Protein 7K4O (pdb70)

Structure (mmCIF, N/CA/C/O backbone):
data_7K4O
#
_entry.id   7K4O
#
_cell.length_a   170.920
_cell.length_b   170.920
_cell.length_c   111.061
_cell.angle_alpha   90.000
_cell.angle_beta   90.000
_cell.angle_gamma   120.000
#
_symmetry.space_group_name_H-M   'P 65 2 2'
#
loop_
_entity.id
_entity.type
_entity.pdbx_description
1 polymer 'Carboxylic ester hydrolase'
2 branched alpha-D-mannopyranose-(1-2)-alpha-D-mannopyranose-(1-6)-[alpha-D-mannopyranose-(1-3)]alpha-D-mannopyranose-(1-6)-[alpha-D-mannopyranose-(1-3)]beta-D-mannopyranose-(1-4)-2-acetamido-2-deoxy-beta-D-glucopyranose-(1-4)-2-acetamido-2-deoxy-beta-D-glucopyranose
3 branched alpha-D-mannopyranose-(1-2)-alpha-D-mannopyranose-(1-3)-[alpha-D-mannopyranose-(1-6)]beta-D-mannopyranose-(1-4)-2-acetamido-2-deoxy-beta-D-glucopyranose-(1-4)-2-acetamido-2-deoxy-beta-D-glucopyranose
4 branched 2-acetamido-2-deoxy-beta-D-glucopyranose-(1-4)-2-acetamido-2-deoxy-beta-D-glucopyranose
5 non-polymer 2-acetamido-2-deoxy-beta-D-glucopyranose
6 non-polymer '3,4,5-trihydroxybenzoic acid'
7 non-polymer 'CALCIUM ION'
8 non-polymer 'ZINC ION'
9 non-polymer 'CHLORIDE ION'
10 non-polymer 'SODIUM ION'
11 non-polymer 2-[2-(2-ethoxyethoxy)ethoxy]ethanol
12 water water
#
loop_
_atom_site.group_PDB
_atom_site.id
_atom_site.type_symbol
_atom_site.label_atom_id
_atom_site.label_alt_id
_atom_site.label_comp_id
_atom_site.label_asym_id
_atom_site.label_entity_id
_atom_site.label_seq_id
_atom_site.pdbx_PDB_ins_code
_atom_site.Cartn_x
_atom_site.Cartn_y
_atom_site.Cartn_z
_atom_site.occupancy
_atom_site.B_iso_or_equiv
_atom_site.auth_seq_id
_atom_site.auth_comp_id
_atom_site.auth_asym_id
_atom_site.auth_atom_id
_atom_site.pdbx_PDB_model_num
ATOM 1 N N . ALA A 1 1 ? 77.710 -47.299 7.233 1.000 72.190 21 ALA A N 1
ATOM 2 C CA . ALA A 1 1 ? 77.203 -48.648 7.590 1.000 70.190 21 ALA A CA 1
ATOM 3 C C . ALA A 1 1 ? 75.944 -48.933 6.765 1.000 57.190 21 ALA A C 1
ATOM 4 O O . ALA A 1 1 ? 75.882 -50.012 6.186 1.000 55.840 21 ALA A O 1
ATOM 13 N N . THR A 1 2 ? 74.974 -48.016 6.714 1.000 52.330 22 THR A N 1
ATOM 14 C CA . THR A 1 2 ? 73.669 -48.342 6.085 1.000 49.010 22 THR A CA 1
ATOM 15 C C . THR A 1 2 ? 73.911 -48.633 4.600 1.000 47.160 22 THR A C 1
ATOM 16 O O . THR A 1 2 ? 74.758 -48.016 3.954 1.000 42.060 22 THR A O 1
ATOM 27 N N . PRO A 1 3 ? 73.187 -49.600 3.991 1.000 42.160 23 PRO A N 1
ATOM 28 C CA . PRO A 1 3 ? 73.409 -49.918 2.575 1.000 38.830 23 PRO A CA 1
ATOM 29 C C . PRO A 1 3 ? 73.243 -48.700 1.667 1.000 37.080 23 PRO A C 1
ATOM 30 O O . PRO A 1 3 ? 72.368 -47.871 1.910 1.000 36.790 23 PRO A O 1
ATOM 41 N N . SER A 1 4 ? 74.044 -48.624 0.611 1.000 31.400 24 SER A N 1
ATOM 42 C CA A SER A 1 4 ? 73.979 -47.485 -0.338 0.450 33.140 24 SER A CA 1
ATOM 43 C CA B SER A 1 4 ? 74.036 -47.497 -0.363 0.160 32.300 24 SER A CA 1
ATOM 44 C CA C SER A 1 4 ? 73.994 -47.490 -0.348 0.390 34.660 24 SER A CA 1
ATOM 45 C C . SER A 1 4 ? 73.417 -47.912 -1.709 1.000 30.010 24 SER A C 1
ATOM 46 O O . SER A 1 4 ? 72.999 -47.018 -2.449 1.000 36.290 24 SER A O 1
ATOM 66 N N . THR A 1 5 ? 73.436 -49.200 -2.044 1.000 29.770 25 THR A N 1
ATOM 67 C CA . THR A 1 5 ? 72.867 -49.652 -3.338 1.000 26.870 25 THR A CA 1
ATOM 68 C C . THR A 1 5 ? 71.709 -50.625 -3.049 1.000 22.350 25 THR A C 1
ATOM 69 O O . THR A 1 5 ? 71.679 -51.200 -1.972 1.000 24.200 25 THR A O 1
ATOM 80 N N . LEU A 1 6 ? 70.869 -50.832 -4.049 1.000 25.300 26 LEU A N 1
ATOM 81 C CA . LEU A 1 6 ? 69.797 -51.850 -3.956 1.000 24.570 26 LEU A CA 1
ATOM 82 C C . LEU A 1 6 ? 70.407 -53.220 -3.743 1.000 26.380 26 LEU A C 1
ATOM 83 O O . LEU A 1 6 ? 69.895 -54.005 -2.912 1.000 25.350 26 LEU A O 1
ATOM 99 N N . ALA A 1 7 ? 71.524 -53.536 -4.399 1.000 25.840 27 ALA A N 1
ATOM 100 C CA . ALA A 1 7 ? 72.143 -54.857 -4.234 1.000 26.620 27 ALA A CA 1
ATOM 101 C C . ALA A 1 7 ? 72.640 -55.038 -2.805 1.000 24.890 27 ALA A C 1
ATOM 102 O O . ALA A 1 7 ? 72.628 -56.163 -2.308 1.000 27.210 27 ALA A O 1
ATOM 109 N N . GLU A 1 8 ? 73.145 -53.993 -2.161 1.000 24.670 28 GLU A N 1
ATOM 110 C CA . GLU A 1 8 ? 73.629 -54.133 -0.772 1.000 24.990 28 GLU A CA 1
ATOM 111 C C . GLU A 1 8 ? 72.457 -54.274 0.212 1.000 23.610 28 GLU A C 1
ATOM 112 O O . GLU A 1 8 ? 72.645 -54.962 1.229 1.000 27.730 28 GLU A O 1
ATOM 124 N N . LEU A 1 9 ? 71.367 -53.580 -0.074 1.000 23.450 29 LEU A N 1
ATOM 125 C CA . LEU A 1 9 ? 70.140 -53.537 0.788 1.000 23.270 29 LEU A CA 1
ATOM 126 C C . LEU A 1 9 ? 69.417 -54.892 0.735 1.000 25.130 29 LEU A C 1
ATOM 127 O O . LEU A 1 9 ? 68.989 -55.432 1.775 1.000 25.370 29 LEU A O 1
ATOM 143 N N . CYS A 1 10 ? 69.366 -55.487 -0.457 1.000 25.310 30 CYS A N 1
ATOM 144 C CA . CYS A 1 10 ? 68.438 -56.606 -0.707 1.000 22.810 30 CYS A CA 1
ATOM 145 C C . CYS A 1 10 ? 69.109 -57.941 -0.414 1.000 25.600 30 CYS A C 1
ATOM 146 O O . CYS A 1 10 ? 69.349 -58.737 -1.367 1.000 26.810 30 CYS A O 1
ATOM 153 N N . THR A 1 11 ? 69.351 -58.222 0.848 1.000 24.190 31 THR A N 1
ATOM 154 C CA . THR A 1 11 ? 69.891 -59.501 1.304 1.000 25.070 31 THR A CA 1
ATOM 155 C C . THR A 1 11 ? 69.137 -59.958 2.537 1.000 26.490 31 THR A C 1
ATOM 156 O O . THR A 1 11 ? 68.642 -59.121 3.333 1.000 25.510 31 THR A O 1
ATOM 167 N N . ASP A 1 12 ? 69.123 -61.260 2.762 1.000 25.540 32 ASP A N 1
ATOM 168 C CA . ASP A 1 12 ? 68.424 -61.803 3.936 1.000 24.700 32 ASP A CA 1
ATOM 169 C C . ASP A 1 12 ? 69.080 -61.251 5.199 1.000 26.140 32 ASP A C 1
ATOM 170 O O . ASP A 1 12 ? 68.358 -60.943 6.157 1.000 27.120 32 ASP A O 1
ATOM 179 N N . SER A 1 13 ? 70.408 -61.126 5.227 1.000 25.670 33 SER A N 1
ATOM 180 C CA A SER A 1 13 ? 71.140 -60.671 6.424 0.750 26.760 33 SER A CA 1
ATOM 181 C CA B SER A 1 13 ? 71.156 -60.667 6.421 0.250 26.240 33 SER A CA 1
ATOM 182 C C . SER A 1 13 ? 70.722 -59.247 6.799 1.000 25.710 33 SER A C 1
ATOM 183 O O . SER A 1 13 ? 70.503 -58.997 8.003 1.000 27.250 33 SER A O 1
ATOM 197 N N . ILE A 1 14 ? 70.636 -58.362 5.810 1.000 26.020 34 ILE A N 1
ATOM 198 C CA . ILE A 1 14 ? 70.294 -56.928 6.066 1.000 25.230 34 ILE A CA 1
ATOM 199 C C . ILE A 1 14 ? 68.857 -56.860 6.607 1.000 25.400 34 ILE A C 1
ATOM 200 O O . ILE A 1 14 ? 68.598 -56.174 7.619 1.000 25.560 34 ILE A O 1
ATOM 216 N N . VAL A 1 15 ? 67.950 -57.591 5.994 1.000 25.190 35 VAL A N 1
ATOM 217 C CA . VAL A 1 15 ? 66.517 -57.494 6.413 1.000 24.830 35 VAL A CA 1
ATOM 218 C C . VAL A 1 15 ? 66.329 -58.167 7.762 1.000 25.570 35 VAL A C 1
ATOM 219 O O . VAL A 1 15 ? 65.646 -57.605 8.662 1.000 23.620 35 VAL A O 1
ATOM 232 N N . LYS A 1 16 ? 66.937 -59.325 7.999 1.000 25.200 36 LYS A N 1
ATOM 233 C CA . LYS A 1 16 ? 66.780 -59.984 9.301 1.000 24.730 36 LYS A CA 1
ATOM 234 C C . LYS A 1 16 ? 67.304 -59.085 10.421 1.000 27.820 36 LYS A C 1
ATOM 235 O O . LYS A 1 16 ? 66.657 -59.000 11.489 1.000 26.680 36 LYS A O 1
ATOM 254 N N . ALA A 1 17 ? 68.400 -58.362 10.184 1.000 24.660 37 ALA A N 1
ATOM 255 C CA . ALA A 1 17 ? 69.005 -57.510 11.220 1.000 27.180 37 ALA A CA 1
ATOM 256 C C . ALA A 1 17 ? 68.101 -56.286 11.459 1.000 28.340 37 ALA A C 1
ATOM 257 O O . ALA A 1 17 ? 68.194 -55.734 12.556 1.000 28.660 37 ALA A O 1
ATOM 264 N N . ALA A 1 18 ? 67.262 -55.882 10.497 1.000 23.640 38 ALA A N 1
ATOM 265 C CA . ALA A 1 18 ? 66.414 -54.670 10.641 1.000 23.410 38 ALA A CA 1
ATOM 266 C C . ALA A 1 18 ? 65.016 -55.019 11.200 1.000 24.110 38 ALA A C 1
ATOM 267 O O . ALA A 1 18 ? 64.248 -54.112 11.550 1.000 22.710 38 ALA A O 1
ATOM 274 N N . LEU A 1 19 ? 64.635 -56.294 11.229 1.000 24.960 39 LEU A N 1
ATOM 275 C CA . LEU A 1 19 ? 63.283 -56.606 11.747 1.000 25.890 39 LEU A CA 1
ATOM 276 C C . LEU A 1 19 ? 63.197 -56.160 13.199 1.000 24.820 39 LEU A C 1
ATOM 277 O O . LEU A 1 19 ? 64.134 -56.283 13.975 1.000 24.790 39 LEU A O 1
ATOM 293 N N . PRO A 1 20 ? 62.019 -55.669 13.655 1.000 24.900 40 PRO A N 1
ATOM 294 C CA . PRO A 1 20 ? 61.827 -55.473 15.075 1.000 26.110 40 PRO A CA 1
ATOM 295 C C . PRO A 1 20 ? 61.908 -56.844 15.739 1.000 26.860 40 PRO A C 1
ATOM 296 O O . PRO A 1 20 ? 61.532 -57.864 15.147 1.000 29.750 40 PRO A O 1
ATOM 307 N N . PRO A 1 21 ? 62.301 -56.876 17.009 1.000 28.140 41 PRO A N 1
ATOM 308 C CA . PRO A 1 21 ? 62.312 -58.133 17.742 1.000 33.520 41 PRO A CA 1
ATOM 309 C C . PRO A 1 21 ? 60.910 -58.693 18.033 1.000 34.630 41 PRO A C 1
ATOM 310 O O . PRO A 1 21 ? 59.965 -57.933 18.177 1.000 33.420 41 PRO A O 1
ATOM 321 N N . SER A 1 22 ? 60.825 -60.007 18.198 1.000 30.440 42 SER A N 1
ATOM 322 C CA . SER A 1 22 ? 59.617 -60.632 18.788 1.000 32.620 42 SER A CA 1
ATOM 323 C C . SER A 1 22 ? 59.274 -59.939 20.130 1.000 29.940 42 SER A C 1
ATOM 324 O O . SER A 1 22 ? 60.159 -59.464 20.890 1.000 29.720 42 SER A O 1
ATOM 332 N N . GLU A 1 23 ? 57.981 -59.811 20.392 1.000 30.090 43 GLU A N 1
ATOM 333 C CA . GLU A 1 23 ? 57.362 -59.139 21.558 1.000 28.780 43 GLU A CA 1
ATOM 334 C C . GLU A 1 23 ? 57.560 -57.637 21.536 1.000 26.940 43 GLU A C 1
ATOM 335 O O . GLU A 1 23 ? 57.125 -56.980 22.498 1.000 28.350 43 GLU A O 1
ATOM 347 N N . PHE A 1 24 ? 57.974 -57.061 20.407 1.000 27.020 44 PHE A N 1
ATOM 348 C CA . PHE A 1 24 ? 57.966 -55.576 20.320 1.000 26.880 44 PHE A CA 1
ATOM 349 C C . PHE A 1 24 ? 56.492 -55.127 20.391 1.000 27.650 44 PHE A C 1
ATOM 350 O O . PHE A 1 24 ? 56.207 -54.041 20.838 1.000 28.210 44 PHE A O 1
ATOM 367 N N . ILE A 1 25 ? 55.619 -55.923 19.793 1.000 26.220 45 ILE A N 1
ATOM 368 C CA . ILE A 1 25 ? 54.161 -55.911 20.106 1.000 26.470 45 ILE A CA 1
ATOM 369 C C . ILE A 1 25 ? 53.965 -57.129 21.013 1.000 23.370 45 ILE A C 1
ATOM 370 O O . ILE A 1 25 ? 54.220 -58.259 20.520 1.000 23.730 45 ILE A O 1
ATOM 386 N N . GLN A 1 26 ? 53.506 -56.925 22.241 1.000 25.020 46 GLN A N 1
ATOM 387 C CA . GLN A 1 26 ? 53.325 -58.112 23.101 1.000 24.510 46 GLN A CA 1
ATOM 388 C C . GLN A 1 26 ? 52.283 -59.022 22.446 1.000 23.070 46 GLN A C 1
ATOM 389 O O . GLN A 1 26 ? 51.202 -58.527 22.061 1.000 25.320 46 GLN A O 1
ATOM 403 N N . GLY A 1 27 ? 52.578 -60.312 22.353 1.000 22.340 47 GLY A N 1
ATOM 404 C CA . GLY A 1 27 ? 51.702 -61.307 21.719 1.000 24.250 47 GLY A CA 1
ATOM 405 C C . GLY A 1 27 ? 52.071 -61.609 20.291 1.000 22.510 47 GLY A C 1
ATOM 406 O O . GLY A 1 27 ? 51.417 -62.444 19.678 1.000 25.040 47 GLY A O 1
ATOM 410 N N . ILE A 1 28 ? 53.071 -60.925 19.743 1.000 22.810 48 ILE A N 1
ATOM 411 C CA . ILE A 1 28 ? 53.552 -61.161 18.359 1.000 22.970 48 ILE A CA 1
ATOM 412 C C . ILE A 1 28 ? 54.962 -61.770 18.378 1.000 24.420 48 ILE A C 1
ATOM 413 O O . ILE A 1 28 ? 55.870 -61.146 18.904 1.000 25.110 48 ILE A O 1
ATOM 429 N N . THR A 1 29 ? 55.107 -62.926 17.767 1.000 22.780 49 THR A N 1
ATOM 430 C CA . THR A 1 29 ? 56.418 -63.581 17.523 1.000 23.520 49 THR A CA 1
ATOM 431 C C . THR A 1 29 ? 56.738 -63.485 16.043 1.000 26.010 49 THR A C 1
ATOM 432 O O . THR A 1 29 ? 55.974 -63.997 15.200 1.000 24.770 49 THR A O 1
ATOM 443 N N . ILE A 1 30 ? 57.904 -62.912 15.730 1.000 25.440 50 ILE A N 1
ATOM 444 C CA . ILE A 1 30 ? 58.316 -62.769 14.316 1.000 24.680 50 ILE A CA 1
ATOM 445 C C . ILE A 1 30 ? 59.298 -63.897 13.974 1.000 24.960 50 ILE A C 1
ATOM 446 O O . ILE A 1 30 ? 60.193 -64.118 14.774 1.000 26.170 50 ILE A O 1
ATOM 462 N N . ASP A 1 31 ? 59.073 -64.580 12.861 1.000 24.160 51 ASP A N 1
ATOM 463 C CA . ASP A 1 31 ? 59.939 -65.720 12.432 1.000 27.280 51 ASP A CA 1
ATOM 464 C C . ASP A 1 31 ? 61.076 -65.178 11.540 1.000 26.490 51 ASP A C 1
ATOM 465 O O . ASP A 1 31 ? 60.878 -65.028 10.333 1.000 25.350 51 ASP A O 1
ATOM 474 N N . SER A 1 32 ? 62.223 -64.897 12.118 1.000 28.930 52 SER A N 1
ATOM 475 C CA A SER A 1 32 ? 63.379 -64.329 11.385 0.260 30.870 52 SER A CA 1
ATOM 476 C CA B SER A 1 32 ? 63.405 -64.350 11.392 0.400 30.680 52 SER A CA 1
ATOM 477 C CA C SER A 1 32 ? 63.339 -64.297 11.344 0.340 30.720 52 SER A CA 1
ATOM 478 C C . SER A 1 32 ? 63.784 -65.268 10.238 1.000 31.450 52 SER A C 1
ATOM 479 O O . SER A 1 32 ? 64.134 -64.800 9.170 1.000 31.010 52 SER A O 1
ATOM 499 N N . ASP A 1 33 ? 63.716 -66.565 10.463 1.000 30.450 53 ASP A N 1
ATOM 500 C CA . ASP A 1 33 ? 64.175 -67.527 9.434 1.000 32.110 53 ASP A CA 1
ATOM 501 C C . ASP A 1 33 ? 63.287 -67.543 8.211 1.000 29.760 53 ASP A C 1
ATOM 502 O O . ASP A 1 33 ? 63.683 -68.164 7.220 1.000 31.600 53 ASP A O 1
ATOM 511 N N . SER A 1 34 ? 62.103 -66.933 8.248 1.000 25.630 54 SER A N 1
ATOM 512 C CA . SER A 1 34 ? 61.141 -66.955 7.152 1.000 23.450 54 SER A CA 1
ATOM 513 C C . SER A 1 34 ? 61.468 -65.871 6.142 1.000 23.310 54 SER A C 1
ATOM 514 O O . SER A 1 34 ? 60.782 -65.822 5.160 1.000 25.200 54 SER A O 1
ATOM 522 N N . VAL A 1 35 ? 62.400 -64.973 6.435 1.000 23.510 55 VAL A N 1
ATOM 523 C CA . VAL A 1 35 ? 62.720 -63.838 5.512 1.000 23.230 55 VAL A CA 1
ATOM 524 C C . VAL A 1 35 ? 63.092 -64.328 4.116 1.000 26.210 55 VAL A C 1
ATOM 525 O O . VAL A 1 35 ? 63.953 -65.257 4.012 1.000 25.020 55 VAL A O 1
ATOM 538 N N . THR A 1 36 ? 62.490 -63.728 3.111 1.000 23.530 56 THR A N 1
ATOM 539 C CA . THR A 1 36 ? 62.882 -63.826 1.691 1.000 25.180 56 THR A CA 1
ATOM 540 C C . THR A 1 36 ? 63.201 -62.417 1.209 1.000 26.670 56 THR A C 1
ATOM 541 O O . THR A 1 36 ? 62.519 -61.453 1.625 1.000 23.650 56 THR A O 1
ATOM 552 N N . THR A 1 37 ? 64.177 -62.306 0.321 1.000 23.230 57 THR A N 1
ATOM 553 C CA . THR A 1 37 ? 64.525 -61.024 -0.341 1.000 22.710 57 THR A CA 1
ATOM 554 C C . THR A 1 37 ? 64.760 -61.315 -1.812 1.000 23.870 57 THR A C 1
ATOM 555 O O . THR A 1 37 ? 65.348 -62.365 -2.143 1.000 25.970 57 THR A O 1
ATOM 566 N N . GLU A 1 38 ? 64.332 -60.422 -2.635 1.000 22.880 58 GLU A N 1
ATOM 567 C CA . GLU A 1 38 ? 64.476 -60.539 -4.088 1.000 25.690 58 GLU A CA 1
ATOM 568 C C . GLU A 1 38 ? 64.574 -59.162 -4.727 1.000 23.250 58 GLU A C 1
ATOM 569 O O . GLU A 1 38 ? 63.674 -58.324 -4.582 1.000 23.480 58 GLU A O 1
ATOM 581 N N . VAL A 1 39 ? 65.654 -58.908 -5.462 1.000 24.040 59 VAL A N 1
ATOM 582 C CA . VAL A 1 39 ? 65.778 -57.691 -6.291 1.000 22.910 59 VAL A CA 1
ATOM 583 C C . VAL A 1 39 ? 64.862 -57.737 -7.492 1.000 22.300 59 VAL A C 1
ATOM 584 O O . VAL A 1 39 ? 64.880 -58.750 -8.231 1.000 25.940 59 VAL A O 1
ATOM 597 N N . VAL A 1 40 ? 64.112 -56.694 -7.716 1.000 21.470 60 VAL A N 1
ATOM 598 C CA . VAL A 1 40 ? 63.287 -56.482 -8.940 1.000 21.360 60 VAL A CA 1
ATOM 599 C C . VAL A 1 40 ? 63.778 -55.237 -9.639 1.000 26.530 60 VAL A C 1
ATOM 600 O O . VAL A 1 40 ? 63.818 -54.155 -9.023 1.000 25.220 60 VAL A O 1
ATOM 613 N N . THR A 1 41 ? 64.204 -55.398 -10.884 1.000 25.820 61 THR A N 1
ATOM 614 C CA . THR A 1 41 ? 64.821 -54.310 -11.656 1.000 23.290 61 THR A CA 1
ATOM 615 C C . THR A 1 41 ? 63.975 -53.956 -12.870 1.000 23.850 61 THR A C 1
ATOM 616 O O . THR A 1 41 ? 63.479 -54.879 -13.564 1.000 26.410 61 THR A O 1
ATOM 627 N N . ASN A 1 42 ? 63.798 -52.671 -13.119 1.000 25.890 62 ASN A N 1
ATOM 628 C CA . ASN A 1 42 ? 63.140 -52.116 -14.314 1.000 27.180 62 ASN A CA 1
ATOM 629 C C . ASN A 1 42 ? 61.750 -52.702 -14.505 1.000 30.260 62 ASN A C 1
ATOM 630 O O . ASN A 1 42 ? 61.407 -53.126 -15.634 1.000 29.150 62 ASN A O 1
ATOM 640 N N . SER A 1 43 ? 60.932 -52.676 -13.452 1.000 26.620 63 SER A N 1
ATOM 641 C CA . SER A 1 43 ? 59.540 -53.121 -13.547 1.000 25.930 63 SER A CA 1
ATOM 642 C C . SER A 1 43 ? 58.673 -51.984 -14.055 1.000 27.340 63 SER A C 1
ATOM 643 O O . SER A 1 43 ? 58.535 -50.948 -13.396 1.000 25.810 63 SER A O 1
ATOM 651 N N . SER A 1 44 ? 57.999 -52.199 -15.177 1.000 28.580 64 SER A N 1
ATOM 652 C CA A SER A 1 44 ? 57.047 -51.227 -15.751 0.620 27.910 64 SER A CA 1
ATOM 653 C CA B SER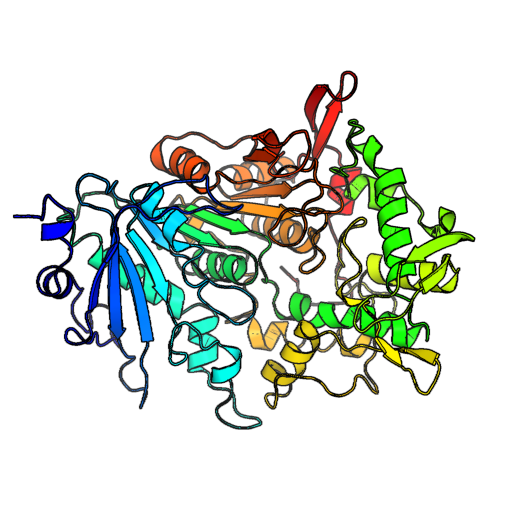 A 1 44 ? 57.049 -51.222 -15.751 0.380 28.210 64 SER A CA 1
ATOM 654 C C . SER A 1 44 ? 55.693 -51.403 -15.065 1.000 28.600 64 SER A C 1
ATOM 655 O O . SER A 1 44 ? 55.210 -52.536 -15.039 1.000 29.950 64 SER A O 1
ATOM 669 N N . VAL A 1 45 ? 55.150 -50.332 -14.516 1.000 26.730 65 VAL A N 1
ATOM 670 C CA . VAL A 1 45 ? 53.891 -50.413 -13.720 1.000 25.930 65 VAL A CA 1
ATOM 671 C C . VAL A 1 45 ? 52.953 -49.340 -14.213 1.000 25.280 65 VAL A C 1
ATOM 672 O O . VAL A 1 45 ? 53.399 -48.275 -14.669 1.000 25.850 65 VAL A O 1
ATOM 685 N N . SER A 1 46 ? 51.664 -49.583 -14.043 1.000 28.500 66 SER A N 1
ATOM 686 C CA . SER A 1 46 ? 50.612 -48.650 -14.458 1.000 28.440 66 SER A CA 1
ATOM 687 C C . SER A 1 46 ? 49.336 -49.038 -13.714 1.000 27.390 66 SER A C 1
ATOM 688 O O . SER A 1 46 ? 49.169 -50.205 -13.376 1.000 27.830 66 SER A O 1
ATOM 696 N N . SER A 1 47 ? 48.466 -48.059 -13.549 1.000 27.450 67 SER A N 1
ATOM 697 C CA . SER A 1 47 ? 47.224 -48.204 -12.756 1.000 26.760 67 SER A CA 1
ATOM 698 C C . SER A 1 47 ? 46.399 -46.983 -13.014 1.000 24.910 67 SER A C 1
ATOM 699 O O . SER A 1 47 ? 46.955 -45.958 -13.383 1.000 27.040 67 SER A O 1
ATOM 707 N N . GLU A 1 48 ? 45.108 -47.021 -12.739 1.000 23.870 68 GLU A N 1
ATOM 708 C CA . GLU A 1 48 ? 44.323 -45.780 -12.702 1.000 23.740 68 GLU A CA 1
ATOM 709 C C . GLU A 1 48 ? 44.627 -44.968 -11.430 1.000 23.460 68 GLU A C 1
ATOM 710 O O . GLU A 1 48 ? 44.174 -43.833 -11.363 1.000 25.670 68 GLU A O 1
ATOM 722 N N . PHE A 1 49 ? 45.326 -45.570 -10.458 1.000 25.030 69 PHE A N 1
ATOM 723 C CA . PHE A 1 49 ? 45.564 -44.915 -9.135 1.000 26.710 69 PHE A CA 1
ATOM 724 C C . PHE A 1 49 ? 46.937 -44.233 -9.032 1.000 23.930 69 PHE A C 1
ATOM 725 O O . PHE A 1 49 ? 47.165 -43.575 -8.006 1.000 24.880 69 PHE A O 1
ATOM 742 N N . TYR A 1 50 ? 47.836 -44.469 -9.977 1.000 22.870 70 TYR A N 1
ATOM 743 C CA . TYR A 1 50 ? 49.166 -43.825 -9.974 1.000 23.350 70 TYR A CA 1
ATOM 744 C C . TYR A 1 50 ? 49.654 -43.641 -11.405 1.000 24.840 70 TYR A C 1
ATOM 745 O O . TYR A 1 50 ? 49.298 -44.385 -12.302 1.000 24.280 70 TYR A O 1
ATOM 763 N N . PRO A 1 51 ? 50.504 -42.633 -11.619 1.000 25.470 71 PRO A N 1
ATOM 764 C CA . PRO A 1 51 ? 51.111 -42.442 -12.940 1.000 27.650 71 PRO A CA 1
ATOM 765 C C . PRO A 1 51 ? 51.995 -43.622 -13.319 1.000 26.760 71 PRO A C 1
ATOM 766 O O . PRO A 1 51 ? 52.554 -44.364 -12.462 1.000 26.550 71 PRO A O 1
ATOM 777 N N . SER A 1 52 ? 52.149 -43.817 -14.639 1.000 26.660 72 SER A N 1
ATOM 778 C CA . SER A 1 52 ? 53.014 -44.888 -15.159 1.000 27.280 72 SER A CA 1
ATOM 779 C C . SER A 1 52 ? 54.455 -44.636 -14.766 1.000 26.480 72 SER A C 1
ATOM 780 O O . SER A 1 52 ? 54.914 -43.473 -14.736 1.000 28.400 72 SER A O 1
ATOM 788 N N . ALA A 1 53 ? 55.169 -45.686 -14.461 1.000 27.470 73 ALA A N 1
ATOM 789 C CA . ALA A 1 53 ? 56.577 -45.566 -14.045 1.000 28.550 73 ALA A CA 1
ATOM 790 C C . ALA A 1 53 ? 57.320 -46.858 -14.324 1.000 27.060 73 ALA A C 1
ATOM 791 O O . ALA A 1 53 ? 56.718 -47.893 -14.513 1.000 27.630 73 ALA A O 1
ATOM 798 N N . THR A 1 54 ? 58.625 -46.777 -14.190 1.000 26.870 74 THR A N 1
ATOM 799 C CA . THR A 1 54 ? 59.517 -47.941 -14.140 1.000 25.840 74 THR A CA 1
ATOM 800 C C . THR A 1 54 ? 60.235 -47.932 -12.802 1.000 28.030 74 THR A C 1
ATOM 801 O O . THR A 1 54 ? 60.829 -46.886 -12.443 1.000 27.760 74 THR A O 1
ATOM 812 N N . ILE A 1 55 ? 60.138 -49.022 -12.045 1.000 26.010 75 ILE A N 1
ATOM 813 C CA . ILE A 1 55 ? 60.641 -49.029 -10.633 1.000 25.740 75 ILE A CA 1
ATOM 814 C C . ILE A 1 55 ? 61.637 -50.143 -10.401 1.000 25.100 75 ILE A C 1
ATOM 815 O O . ILE A 1 55 ? 61.606 -51.189 -11.076 1.000 26.530 75 ILE A O 1
ATOM 831 N N . ASN A 1 56 ? 62.507 -49.927 -9.411 1.000 24.230 76 ASN A N 1
ATOM 832 C CA . ASN A 1 56 ? 63.433 -50.934 -8.878 1.000 23.890 76 ASN A CA 1
ATOM 833 C C . ASN A 1 56 ? 63.123 -51.074 -7.384 1.000 25.070 76 ASN A C 1
ATOM 834 O O . ASN A 1 56 ? 62.897 -50.016 -6.738 1.000 24.610 76 ASN A O 1
ATOM 845 N N . TYR A 1 57 ? 63.173 -52.281 -6.852 1.000 23.020 77 TYR A N 1
ATOM 846 C CA . TYR A 1 57 ? 62.917 -52.488 -5.404 1.000 25.410 77 TYR A CA 1
ATOM 847 C C . TYR A 1 57 ? 63.412 -53.821 -4.937 1.000 24.370 77 TYR A C 1
ATOM 848 O O . TYR A 1 57 ? 63.742 -54.723 -5.730 1.000 23.810 77 TYR A O 1
ATOM 866 N N . CYS A 1 58 ? 63.431 -53.959 -3.630 1.000 21.250 78 CYS A N 1
ATOM 867 C CA . CYS A 1 58 ? 63.661 -55.193 -2.902 1.000 20.290 78 CYS A CA 1
ATOM 868 C C . CYS A 1 58 ? 62.320 -55.748 -2.479 1.000 23.060 78 CYS A C 1
ATOM 869 O O . CYS A 1 58 ? 61.654 -55.099 -1.635 1.000 23.190 78 CYS A O 1
ATOM 876 N N . ASN A 1 59 ? 61.960 -56.902 -3.011 1.000 21.870 79 ASN A N 1
ATOM 877 C CA . ASN A 1 59 ? 60.720 -57.594 -2.584 1.000 24.160 79 ASN A CA 1
ATOM 878 C C . ASN A 1 59 ? 61.045 -58.425 -1.358 1.000 22.570 79 ASN A C 1
ATOM 879 O O . ASN A 1 59 ? 61.752 -59.467 -1.472 1.000 22.330 79 ASN A O 1
ATOM 8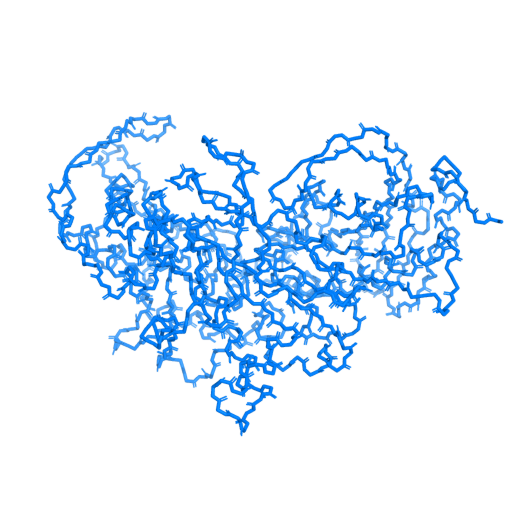89 N N . VAL A 1 60 ? 60.448 -58.093 -0.207 1.000 22.210 80 VAL A N 1
ATOM 890 C CA . VAL A 1 60 ? 60.690 -58.763 1.091 1.000 21.650 80 VAL A CA 1
ATOM 891 C C . VAL A 1 60 ? 59.405 -59.499 1.500 1.000 20.920 80 VAL A C 1
ATOM 892 O O . VAL A 1 60 ? 58.328 -58.892 1.452 1.000 21.380 80 VAL A O 1
ATOM 905 N N . THR A 1 61 ? 59.534 -60.735 1.926 1.000 21.740 81 THR A N 1
ATOM 906 C CA . THR A 1 61 ? 58.422 -61.375 2.684 1.000 23.670 81 THR A CA 1
ATOM 907 C C . THR A 1 61 ? 58.946 -61.963 3.970 1.000 22.690 81 THR A C 1
ATOM 908 O O . THR A 1 61 ? 60.114 -62.339 4.091 1.000 23.490 81 THR A O 1
ATOM 919 N N . PHE A 1 62 ? 58.066 -62.104 4.953 1.000 20.400 82 PHE A N 1
ATOM 920 C CA . PHE A 1 62 ? 58.346 -62.842 6.181 1.000 20.240 82 PHE A CA 1
ATOM 921 C C . PHE A 1 62 ? 57.027 -63.113 6.916 1.000 21.760 82 PHE A C 1
ATOM 922 O O . PHE A 1 62 ? 55.987 -62.569 6.533 1.000 22.050 82 PHE A O 1
ATOM 939 N N . ALA A 1 63 ? 57.119 -64.013 7.883 1.000 21.200 83 ALA A N 1
ATOM 940 C CA . ALA A 1 63 ? 55.960 -64.512 8.640 1.000 23.330 83 ALA A CA 1
ATOM 941 C C . ALA A 1 63 ? 56.066 -64.071 10.087 1.000 21.250 83 ALA A C 1
ATOM 942 O O . ALA A 1 63 ? 57.157 -63.921 10.663 1.000 23.350 83 ALA A O 1
ATOM 949 N N . TYR A 1 64 ? 54.904 -63.934 10.722 1.000 22.010 84 TYR A N 1
ATOM 950 C CA . TYR A 1 64 ? 54.810 -63.792 12.181 1.000 21.160 84 TYR A CA 1
ATOM 951 C C . TYR A 1 64 ? 53.593 -64.583 12.674 1.000 23.200 84 TYR A C 1
ATOM 952 O O . TYR A 1 64 ? 52.794 -65.036 11.870 1.000 22.820 84 TYR A O 1
ATOM 970 N N . SER A 1 65 ? 53.484 -64.712 13.983 1.000 22.610 85 SER A N 1
ATOM 971 C CA A SER A 1 65 ? 52.347 -65.433 14.582 0.880 22.200 85 SER A CA 1
ATOM 972 C CA B SER A 1 65 ? 52.362 -65.459 14.598 0.120 22.490 85 SER A CA 1
ATOM 973 C C . SER A 1 65 ? 51.879 -64.743 15.856 1.000 21.850 85 SER A C 1
ATOM 974 O O . SER A 1 65 ? 52.656 -64.024 16.495 1.000 23.170 85 SER A O 1
ATOM 988 N N . HIS A 1 66 ? 50.605 -64.969 16.201 1.000 22.020 86 HIS A N 1
ATOM 989 C CA . HIS A 1 66 ? 50.009 -64.494 17.451 1.000 21.250 86 HIS A CA 1
ATOM 990 C C . HIS A 1 66 ? 50.238 -65.563 18.509 1.000 22.130 86 HIS A C 1
ATOM 991 O O . HIS A 1 66 ? 49.755 -66.695 18.321 1.000 23.560 86 HIS A O 1
ATOM 1006 N N . ASP A 1 67 ? 50.874 -65.171 19.577 1.000 22.780 87 ASP A N 1
ATOM 1007 C CA . ASP A 1 67 ? 51.128 -66.062 20.735 1.000 23.430 87 ASP A CA 1
ATOM 1008 C C . ASP A 1 67 ? 49.791 -66.656 21.199 1.000 22.680 87 ASP A C 1
ATOM 1009 O O . ASP A 1 67 ? 48.838 -65.936 21.365 1.000 23.500 87 ASP A O 1
ATOM 1018 N N . GLY A 1 68 ? 49.770 -67.961 21.418 1.000 23.870 88 GLY A N 1
ATOM 1019 C CA . GLY A 1 68 ? 48.588 -68.615 22.040 1.000 24.890 88 GLY A CA 1
ATOM 1020 C C . GLY A 1 68 ? 47.591 -69.095 21.011 1.000 24.310 88 GLY A C 1
ATOM 1021 O O . GLY A 1 68 ? 46.630 -69.792 21.418 1.000 25.070 88 GLY A O 1
ATOM 1025 N N . ILE A 1 69 ? 47.710 -68.715 19.720 1.000 22.550 89 ILE A N 1
ATOM 1026 C CA . ILE A 1 69 ? 46.769 -69.170 18.666 1.000 23.260 89 ILE A CA 1
ATOM 1027 C C . ILE A 1 69 ? 47.415 -70.325 17.912 1.000 27.130 89 ILE A C 1
ATOM 1028 O O . ILE A 1 69 ? 48.329 -70.139 17.098 1.000 26.580 89 ILE A O 1
ATOM 1044 N N . ASP A 1 70 ? 46.934 -71.541 18.153 1.000 29.270 90 ASP A N 1
ATOM 1045 C CA A ASP A 1 70 ? 47.561 -72.726 17.533 0.640 31.100 90 ASP A CA 1
ATOM 1046 C CA B ASP A 1 70 ? 47.515 -72.746 17.530 0.360 29.790 90 ASP A CA 1
ATOM 1047 C C . ASP A 1 70 ? 47.376 -72.640 16.004 1.000 29.120 90 ASP A C 1
ATOM 1048 O O . ASP A 1 70 ? 46.251 -72.373 15.521 1.000 29.850 90 ASP A O 1
ATOM 1064 N N . GLY A 1 71 ? 48.453 -72.873 15.287 1.000 28.610 91 GLY A N 1
ATOM 1065 C CA . GLY A 1 71 ? 48.432 -72.905 13.819 1.000 31.040 91 GLY A CA 1
ATOM 1066 C C . GLY A 1 71 ? 48.497 -71.509 13.183 1.000 28.890 91 GLY A C 1
ATOM 1067 O O . GLY A 1 71 ? 48.478 -71.423 11.912 1.000 29.690 91 GLY A O 1
ATOM 1071 N N . ASP A 1 72 ? 48.544 -70.453 13.983 1.000 25.840 92 ASP A N 1
ATOM 1072 C CA . ASP A 1 72 ? 48.458 -69.083 13.423 1.000 25.330 92 ASP A CA 1
ATOM 1073 C C . ASP A 1 72 ? 49.726 -68.757 12.602 1.000 22.970 92 ASP A C 1
ATOM 1074 O O . ASP A 1 72 ? 50.862 -69.064 13.059 1.000 25.990 92 ASP A O 1
ATOM 1083 N N . GLN A 1 73 ? 49.543 -68.080 11.475 1.000 23.250 93 GLN A N 1
ATOM 1084 C CA . GLN A 1 73 ? 50.652 -67.507 10.692 1.000 23.350 93 GLN A CA 1
ATOM 1085 C C . GLN A 1 73 ? 50.120 -66.357 9.831 1.000 22.460 93 GLN A C 1
ATOM 1086 O O . GLN A 1 73 ? 49.098 -66.500 9.117 1.000 23.200 93 GLN A O 1
ATOM 1100 N N . VAL A 1 74 ? 50.827 -65.243 9.875 1.000 20.650 94 VAL A N 1
ATOM 1101 C CA . VAL A 1 74 ? 50.540 -64.057 9.062 1.000 21.140 94 VAL A CA 1
ATOM 1102 C C . VAL A 1 74 ? 51.773 -63.820 8.168 1.000 20.330 94 VAL A C 1
ATOM 1103 O O . VAL A 1 74 ? 52.901 -63.927 8.656 1.000 22.180 94 VAL A O 1
ATOM 1116 N N . LEU A 1 75 ? 51.555 -63.542 6.911 1.000 20.830 95 LEU A N 1
ATOM 1117 C CA . LEU A 1 75 ? 52.630 -63.166 5.972 1.000 22.290 95 LEU A CA 1
ATOM 1118 C C . LEU A 1 75 ? 52.499 -61.658 5.680 1.000 21.280 95 LEU A C 1
ATOM 1119 O O . LEU A 1 75 ? 51.433 -61.154 5.351 1.000 20.270 95 LEU A O 1
ATOM 1135 N N . LEU A 1 76 ? 53.646 -60.992 5.647 1.000 21.400 96 LEU A N 1
ATOM 1136 C CA . LEU A 1 76 ? 53.740 -59.626 5.133 1.000 20.740 96 LEU A CA 1
ATOM 1137 C C . LEU A 1 76 ? 54.621 -59.623 3.887 1.000 19.750 96 LEU A C 1
ATOM 1138 O O . LEU A 1 76 ? 55.577 -60.417 3.791 1.000 20.430 96 LEU A O 1
ATOM 1154 N N . GLU A 1 77 ? 54.293 -58.738 2.982 1.000 20.950 97 GLU A N 1
ATOM 1155 C CA . GLU A 1 77 ? 55.139 -58.482 1.802 1.000 20.810 97 GLU A CA 1
ATOM 1156 C C . GLU A 1 77 ? 55.384 -56.978 1.771 1.000 22.320 97 GLU A C 1
ATOM 1157 O O . GLU A 1 77 ? 54.426 -56.217 1.771 1.000 21.110 97 GLU A O 1
ATOM 1169 N N . ILE A 1 78 ? 56.661 -56.595 1.694 1.000 20.060 98 ILE A N 1
ATOM 1170 C CA . ILE A 1 78 ? 57.052 -55.173 1.748 1.000 19.590 98 ILE A CA 1
ATOM 1171 C C . ILE A 1 78 ? 58.049 -54.959 0.607 1.000 18.890 98 ILE A C 1
ATOM 1172 O O . ILE A 1 78 ? 58.990 -55.739 0.497 1.000 21.300 98 ILE A O 1
ATOM 1188 N N . TRP A 1 79 ? 57.798 -53.951 -0.185 1.000 20.340 99 TRP A N 1
ATOM 1189 C CA . TRP A 1 79 ? 58.745 -53.550 -1.249 1.000 20.760 99 TRP A CA 1
ATOM 1190 C C . TRP A 1 79 ? 59.541 -52.351 -0.747 1.000 21.880 99 TRP A C 1
ATOM 1191 O O . TRP A 1 79 ? 58.934 -51.316 -0.472 1.000 20.640 99 TRP A O 1
ATOM 1212 N N . LEU A 1 80 ? 60.858 -52.495 -0.756 1.000 20.990 100 LEU A N 1
ATOM 1213 C CA . LEU A 1 80 ? 61.806 -51.446 -0.283 1.000 20.730 100 LEU A CA 1
ATOM 1214 C C . LEU A 1 80 ? 62.480 -50.768 -1.461 1.000 22.490 100 LEU A C 1
ATOM 1215 O O . LEU A 1 80 ? 63.131 -51.422 -2.280 1.000 21.530 100 LEU A O 1
ATOM 1231 N N . PRO A 1 81 ? 62.311 -49.457 -1.623 1.000 20.650 101 PRO A N 1
ATOM 1232 C CA . PRO A 1 81 ? 63.107 -48.729 -2.616 1.000 20.980 101 PRO A CA 1
ATOM 1233 C C . PRO A 1 81 ? 64.613 -48.876 -2.397 1.000 20.810 101 PRO A C 1
ATOM 1234 O O . PRO A 1 81 ? 65.115 -49.138 -1.318 1.000 22.150 101 PRO A O 1
ATOM 1245 N N . ALA A 1 82 ? 65.348 -48.680 -3.473 1.000 22.770 102 ALA A N 1
ATOM 1246 C CA . ALA A 1 82 ? 66.807 -48.538 -3.388 1.000 23.590 102 ALA A CA 1
ATOM 1247 C C . ALA A 1 82 ? 67.090 -47.404 -2.391 1.000 22.900 102 ALA A C 1
ATOM 1248 O O . ALA A 1 82 ? 66.369 -46.398 -2.375 1.000 22.810 102 ALA A O 1
ATOM 1255 N N . PRO A 1 83 ? 68.165 -47.523 -1.613 1.000 23.590 103 PRO A N 1
ATOM 1256 C CA . PRO A 1 83 ? 68.501 -46.462 -0.654 1.000 24.330 103 PRO A CA 1
ATOM 1257 C C . PRO A 1 83 ? 68.588 -45.060 -1.239 1.000 26.450 103 PRO A C 1
ATOM 1258 O O . PRO A 1 83 ? 68.070 -44.136 -0.607 1.000 26.300 103 PRO A O 1
ATOM 1269 N N . THR A 1 84 ? 69.030 -44.921 -2.499 1.000 28.800 104 THR A N 1
ATOM 1270 C CA A THR A 1 84 ? 69.159 -43.616 -3.195 0.330 28.740 104 THR A CA 1
ATOM 1271 C CA B THR A 1 84 ? 69.147 -43.569 -3.089 0.670 29.110 104 THR A CA 1
ATOM 1272 C C . THR A 1 84 ? 67.772 -43.053 -3.490 1.000 30.230 104 THR A C 1
ATOM 1273 O O . THR A 1 84 ? 67.656 -41.870 -3.692 1.000 28.650 104 THR A O 1
ATOM 1293 N N . ASP A 1 85 ? 66.748 -43.909 -3.546 1.000 25.370 105 ASP A N 1
ATOM 1294 C CA . ASP A 1 85 ? 65.388 -43.499 -3.935 1.000 23.580 105 ASP A CA 1
ATOM 1295 C C . ASP A 1 85 ? 64.431 -43.400 -2.723 1.000 20.180 105 ASP A C 1
ATOM 1296 O O . ASP A 1 85 ? 63.362 -42.853 -2.903 1.000 23.740 105 ASP A O 1
ATOM 1305 N N . PHE A 1 86 ? 64.852 -43.870 -1.578 1.000 21.820 106 PHE A N 1
ATOM 1306 C CA . PHE A 1 86 ? 63.999 -43.843 -0.353 1.000 21.110 106 PHE A CA 1
ATOM 1307 C C . PHE A 1 86 ? 63.868 -42.399 0.131 1.000 23.520 106 PHE A C 1
ATOM 1308 O O . PHE A 1 86 ? 64.885 -41.636 0.192 1.000 22.200 106 PHE A O 1
ATOM 1325 N N . GLN A 1 87 ? 62.652 -41.988 0.433 1.000 20.480 107 GLN A N 1
ATOM 1326 C CA . GLN A 1 87 ? 62.336 -40.576 0.793 1.000 21.370 107 GLN A CA 1
ATOM 1327 C C . GLN A 1 87 ? 61.604 -40.502 2.135 1.000 17.890 107 GLN A C 1
ATOM 1328 O O . GLN A 1 87 ? 60.738 -39.598 2.279 1.000 20.260 107 GLN A O 1
ATOM 1342 N N . ASN A 1 88 ? 61.915 -41.365 3.072 1.000 18.760 108 ASN A N 1
ATOM 1343 C CA . ASN A 1 88 ? 61.405 -41.259 4.452 1.000 19.890 108 ASN A CA 1
ATOM 1344 C C . ASN A 1 88 ? 59.868 -41.376 4.395 1.000 19.600 108 ASN A C 1
ATOM 1345 O O . ASN A 1 88 ? 59.161 -40.644 5.116 1.000 19.790 108 ASN A O 1
ATOM 1356 N N . ARG A 1 89 ? 59.377 -42.374 3.644 1.000 18.690 109 ARG A N 1
ATOM 1357 C CA . ARG A 1 89 ? 57.936 -42.612 3.515 1.000 18.420 109 ARG A CA 1
ATOM 1358 C C . ARG A 1 89 ? 57.653 -44.092 3.731 1.000 19.110 109 ARG A C 1
ATOM 1359 O O . ARG A 1 89 ? 58.437 -44.949 3.305 1.000 19.460 109 ARG A O 1
ATOM 1380 N N . TRP A 1 90 ? 56.463 -44.332 4.277 1.000 19.500 110 TRP A N 1
ATOM 1381 C CA . TRP A 1 90 ? 55.843 -45.671 4.405 1.000 19.600 110 TRP A CA 1
ATOM 1382 C C . TRP A 1 90 ? 54.481 -45.587 3.702 1.000 18.850 110 TRP A C 1
ATOM 1383 O O . TRP A 1 90 ? 53.755 -44.612 3.947 1.000 18.850 110 TRP A O 1
ATOM 1404 N N . LEU A 1 91 ? 54.116 -46.601 2.948 1.000 18.750 111 LEU A N 1
ATOM 1405 C CA . LEU A 1 91 ? 52.765 -46.731 2.398 1.000 18.850 111 LEU A CA 1
ATOM 1406 C C . LEU A 1 91 ? 52.189 -48.106 2.782 1.000 19.290 111 LEU A C 1
ATOM 1407 O O . LEU A 1 91 ? 52.712 -49.151 2.313 1.000 20.680 111 LEU A O 1
ATOM 1423 N N . SER A 1 92 ? 51.105 -48.079 3.549 1.000 19.980 112 SER A N 1
ATOM 1424 C CA . SER A 1 92 ? 50.229 -49.264 3.721 1.000 20.110 112 SER A CA 1
ATOM 1425 C C . SER A 1 92 ? 49.276 -49.347 2.526 1.000 18.210 112 SER A C 1
ATOM 1426 O O . SER A 1 92 ? 48.756 -48.353 2.096 1.000 18.870 112 SER A O 1
ATOM 1434 N N . THR A 1 93 ? 48.965 -50.568 2.082 1.000 18.970 113 THR A N 1
ATOM 1435 C CA . THR A 1 93 ? 48.031 -50.861 0.989 1.000 19.510 113 THR A CA 1
ATOM 1436 C C . THR A 1 93 ? 47.104 -51.977 1.473 1.000 19.200 113 THR A C 1
ATOM 1437 O O . THR A 1 93 ? 47.460 -52.706 2.403 1.000 20.760 113 THR A O 1
ATOM 1448 N N . GLY A 1 94 ? 45.966 -52.040 0.821 1.000 20.090 114 GLY A N 1
ATOM 1449 C CA . GLY A 1 94 ? 44.857 -52.902 1.243 1.000 19.590 114 GLY A CA 1
ATOM 1450 C C . GLY A 1 94 ? 44.183 -53.644 0.111 1.000 20.700 114 GLY A C 1
ATOM 1451 O O . GLY A 1 94 ? 44.758 -53.800 -0.999 1.000 22.250 114 GLY A O 1
ATOM 1455 N N . GLY A 1 95 ? 42.964 -54.105 0.394 1.000 21.450 115 GLY A N 1
ATOM 1456 C CA . GLY A 1 95 ? 42.328 -55.177 -0.380 1.000 20.570 115 GLY A CA 1
ATOM 1457 C C . GLY A 1 95 ? 41.176 -54.734 -1.280 1.000 20.430 115 GLY A C 1
ATOM 1458 O O . GLY A 1 95 ? 41.098 -53.594 -1.761 1.000 21.880 115 GLY A O 1
ATOM 1462 N N . GLY A 1 96 ? 40.252 -55.674 -1.460 1.000 22.160 116 GLY A N 1
ATOM 1463 C CA . GLY A 1 96 ? 39.170 -55.603 -2.461 1.000 23.440 116 GLY A CA 1
ATOM 1464 C C . GLY A 1 96 ? 38.342 -56.876 -2.331 1.000 22.060 116 GLY A C 1
ATOM 1465 O O . GLY A 1 96 ? 38.943 -57.960 -2.143 1.000 22.460 116 GLY A O 1
ATOM 1469 N N . GLY A 1 97 ? 37.021 -56.727 -2.346 1.000 24.350 117 GLY A N 1
ATOM 1470 C CA . GLY A 1 97 ? 36.145 -57.887 -2.096 1.000 24.780 117 GLY A CA 1
ATOM 1471 C C . GLY A 1 97 ? 36.377 -58.363 -0.673 1.000 22.480 117 GLY A C 1
ATOM 1472 O O . GLY A 1 97 ? 36.345 -57.525 0.251 1.000 21.930 117 GLY A O 1
ATOM 1476 N N . TYR A 1 98 ? 36.597 -59.657 -0.482 1.000 21.730 118 TYR A N 1
ATOM 1477 C CA . TYR A 1 98 ? 36.958 -60.195 0.847 1.000 22.000 118 TYR A CA 1
ATOM 1478 C C . TYR A 1 98 ? 38.459 -60.398 0.963 1.000 22.240 118 TYR A C 1
ATOM 1479 O O . TYR A 1 98 ? 38.881 -61.027 1.917 1.000 23.480 118 TYR A O 1
ATOM 1497 N N . ALA A 1 99 ? 39.248 -59.854 0.043 1.000 22.090 119 ALA A N 1
ATOM 1498 C CA . ALA A 1 99 ? 40.723 -59.861 0.114 1.000 20.920 119 ALA A CA 1
ATOM 1499 C C . ALA A 1 99 ? 41.191 -58.643 0.905 1.000 19.070 119 ALA A C 1
ATOM 1500 O O . ALA A 1 99 ? 40.549 -57.603 0.852 1.000 22.370 119 ALA A O 1
ATOM 1507 N N . ILE A 1 100 ? 42.270 -58.838 1.639 1.000 20.620 120 ILE A N 1
ATOM 1508 C CA . ILE A 1 100 ? 42.855 -57.765 2.492 1.000 21.370 120 ILE A CA 1
ATOM 1509 C C . ILE A 1 100 ? 44.115 -57.212 1.801 1.000 21.110 120 ILE A C 1
ATOM 1510 O O . ILE A 1 100 ? 44.686 -56.204 2.321 1.000 20.170 120 ILE A O 1
ATOM 1526 N N . ASN A 1 101 ? 44.501 -57.769 0.668 1.000 21.450 121 ASN A N 1
ATOM 1527 C CA . ASN A 1 101 ? 45.620 -57.208 -0.144 1.000 19.450 121 ASN A CA 1
ATOM 1528 C C . ASN A 1 101 ? 45.188 -57.182 -1.612 1.000 22.400 121 ASN A C 1
ATOM 1529 O O . ASN A 1 101 ? 44.162 -57.824 -1.990 1.000 21.690 121 ASN A O 1
ATOM 1540 N N . SER A 1 102 ? 45.925 -56.433 -2.439 1.000 21.520 122 SER A N 1
ATOM 1541 C CA . SER A 1 102 ? 45.589 -56.269 -3.862 1.000 21.080 122 SER A CA 1
ATOM 1542 C C . SER A 1 102 ? 46.716 -56.886 -4.713 1.000 23.340 122 SER A C 1
ATOM 1543 O O . SER A 1 102 ? 46.968 -56.370 -5.819 1.000 24.440 122 SER A O 1
ATOM 1551 N N . GLY A 1 103 ? 47.408 -57.899 -4.211 1.000 25.920 123 GLY A N 1
ATOM 1552 C CA . GLY A 1 103 ? 48.536 -58.529 -4.921 1.000 27.300 123 GLY A CA 1
ATOM 1553 C C . GLY A 1 103 ? 49.614 -57.531 -5.295 1.000 26.750 123 GLY A C 1
ATOM 1554 O O . GLY A 1 103 ? 50.100 -56.775 -4.419 1.000 26.200 123 GLY A O 1
ATOM 1558 N N . ASP A 1 104 ? 49.995 -57.478 -6.570 1.000 26.580 124 ASP A N 1
ATOM 1559 C CA A ASP A 1 104 ? 51.084 -56.564 -7.002 0.590 26.450 124 ASP A CA 1
ATOM 1560 C CA B ASP A 1 104 ? 51.088 -56.570 -7.003 0.410 27.470 124 ASP A CA 1
ATOM 1561 C C . ASP A 1 104 ? 50.508 -55.225 -7.445 1.000 25.980 124 ASP A C 1
ATOM 1562 O O . ASP A 1 104 ? 51.268 -54.413 -8.049 1.000 28.110 124 ASP A O 1
ATOM 1578 N N . GLN A 1 105 ? 49.206 -55.072 -7.301 1.000 24.740 125 GLN A N 1
ATOM 1579 C CA A GLN A 1 105 ? 48.629 -53.790 -7.921 0.530 26.010 125 GLN A CA 1
ATOM 1580 C CA B GLN A 1 105 ? 48.570 -53.831 -7.793 0.470 26.380 125 GLN A CA 1
ATOM 1581 C C . GLN A 1 105 ? 48.754 -52.421 -7.145 1.000 25.890 125 GLN A C 1
ATOM 1582 O O . GLN A 1 105 ? 48.819 -51.273 -7.741 1.000 26.920 125 GLN A O 1
ATOM 1608 N N . SER A 1 106 ? 48.848 -52.493 -5.810 1.000 23.520 126 SER A N 1
ATOM 1609 C CA . SER A 1 106 ? 48.933 -51.231 -5.022 1.000 21.020 126 SER A CA 1
ATOM 1610 C C . SER A 1 106 ? 50.386 -50.870 -4.684 1.000 20.330 126 SER A C 1
ATOM 1611 O O . SER A 1 106 ? 50.683 -49.645 -4.621 1.000 20.520 126 SER A O 1
ATOM 1619 N N . LEU A 1 107 ? 51.207 -51.847 -4.364 1.000 20.880 127 LEU A N 1
ATOM 1620 C CA . LEU A 1 107 ? 52.573 -51.624 -3.869 1.000 20.400 127 LEU A CA 1
ATOM 1621 C C . LEU A 1 107 ? 53.398 -50.725 -4.800 1.000 22.900 127 LEU A C 1
ATOM 1622 O O . LEU A 1 107 ? 54.168 -49.895 -4.289 1.000 20.930 127 LEU A O 1
ATOM 1638 N N . PRO A 1 108 ? 53.287 -50.776 -6.153 1.000 20.770 128 PRO A N 1
ATOM 1639 C CA . PRO A 1 108 ? 54.116 -49.883 -6.984 1.000 21.960 128 PRO A CA 1
ATOM 1640 C C . PRO A 1 108 ? 53.867 -48.405 -6.697 1.000 23.480 128 PRO A C 1
ATOM 1641 O O . PRO A 1 108 ? 54.753 -47.590 -6.874 1.000 21.440 128 PRO A O 1
ATOM 1652 N N . GLY A 1 109 ? 52.637 -48.059 -6.295 1.000 21.220 129 GLY A N 1
ATOM 1653 C CA . GLY A 1 109 ? 52.223 -46.679 -6.071 1.000 22.140 129 GLY A CA 1
ATOM 1654 C C . GLY A 1 109 ? 52.958 -46.072 -4.886 1.000 21.380 129 GLY A C 1
ATOM 1655 O O . GLY A 1 109 ? 52.881 -44.841 -4.737 1.000 23.020 129 GLY A O 1
ATOM 1659 N N . GLY A 1 110 ? 53.549 -46.864 -4.019 1.000 19.720 130 GLY A N 1
ATOM 1660 C CA . GLY A 1 110 ? 54.419 -46.339 -2.961 1.000 21.880 130 GLY A CA 1
ATOM 1661 C C . GLY A 1 110 ? 55.861 -46.249 -3.405 1.000 22.580 130 GLY A C 1
ATOM 1662 O O . GLY A 1 110 ? 56.512 -45.219 -3.209 1.000 19.850 130 GLY A O 1
ATOM 1666 N N . VAL A 1 111 ? 56.357 -47.321 -3.968 1.000 20.930 131 VAL A N 1
ATOM 1667 C CA . VAL A 1 111 ? 57.799 -47.426 -4.338 1.000 21.760 131 VAL A CA 1
ATOM 1668 C C . VAL A 1 111 ? 58.143 -46.276 -5.290 1.000 21.940 131 VAL A C 1
ATOM 1669 O O . VAL A 1 111 ? 59.221 -45.671 -5.131 1.000 21.370 131 VAL A O 1
ATOM 1682 N N . MET A 1 112 ? 57.240 -45.909 -6.180 1.000 21.000 132 MET A N 1
ATOM 1683 C CA . MET A 1 112 ? 57.584 -44.858 -7.175 1.000 24.570 132 MET A CA 1
ATOM 1684 C C . MET A 1 112 ? 57.655 -43.476 -6.500 1.000 25.330 132 MET A C 1
ATOM 1685 O O . MET A 1 112 ? 58.226 -42.560 -7.129 1.000 24.780 132 MET A O 1
ATOM 1699 N N . TYR A 1 113 ? 57.142 -43.301 -5.277 1.000 21.610 133 TYR A N 1
ATOM 1700 C CA . TYR A 1 113 ? 57.298 -42.056 -4.478 1.000 21.930 133 TYR A CA 1
ATOM 1701 C C . TYR A 1 113 ? 58.302 -42.266 -3.343 1.000 21.550 133 TYR A C 1
ATOM 1702 O O . TYR A 1 113 ? 58.297 -41.500 -2.372 1.000 24.580 133 TYR A O 1
ATOM 1720 N N . GLY A 1 114 ? 59.189 -43.248 -3.450 1.000 21.370 134 GLY A N 1
ATOM 1721 C CA . GLY A 1 114 ? 60.240 -43.501 -2.461 1.000 22.620 134 GLY A CA 1
ATOM 1722 C C . GLY A 1 114 ? 59.733 -43.975 -1.126 1.000 20.490 134 GLY A C 1
ATOM 1723 O O . GLY A 1 114 ? 60.408 -43.752 -0.095 1.000 20.480 134 GLY A O 1
ATOM 1727 N N . ALA A 1 115 ? 58.585 -44.676 -1.128 1.000 20.090 135 ALA A N 1
ATOM 1728 C CA . ALA A 1 115 ? 58.010 -45.259 0.100 1.000 20.220 135 ALA A CA 1
ATOM 1729 C C . ALA A 1 115 ? 58.257 -46.748 0.143 1.000 19.620 135 ALA A C 1
ATOM 1730 O O . ALA A 1 115 ? 57.963 -47.458 -0.844 1.000 19.500 135 ALA A O 1
ATOM 1737 N N . ALA A 1 116 ? 58.736 -47.218 1.287 1.000 18.690 136 ALA A N 1
ATOM 1738 C CA . ALA A 1 116 ? 58.598 -48.628 1.679 1.000 18.330 136 ALA A CA 1
ATOM 1739 C C . ALA A 1 116 ? 57.104 -48.918 1.661 1.000 20.190 136 ALA A C 1
ATOM 1740 O O . ALA A 1 116 ? 56.342 -48.149 2.253 1.000 20.800 136 ALA A O 1
ATOM 1747 N N . SER A 1 117 ? 56.686 -49.960 0.960 1.000 18.970 137 SER A N 1
ATOM 1748 C CA . SER A 1 117 ? 55.256 -50.198 0.658 1.000 19.490 137 SER A CA 1
ATOM 1749 C C . SER A 1 117 ? 54.879 -51.615 1.096 1.000 20.180 137 SER A C 1
ATOM 1750 O O . SER A 1 117 ? 55.602 -52.569 0.804 1.000 20.700 137 SER A O 1
ATOM 1758 N N . GLY A 1 118 ? 53.820 -51.748 1.883 1.000 19.700 138 GLY A N 1
ATOM 1759 C CA . GLY A 1 118 ? 53.479 -53.039 2.490 1.000 18.060 138 GLY A CA 1
ATOM 1760 C C . GLY A 1 118 ? 52.062 -53.512 2.265 1.000 17.830 138 GLY A C 1
ATOM 1761 O O . GLY A 1 118 ? 51.125 -52.722 2.079 1.000 18.930 138 GLY A O 1
ATOM 1765 N N . MET A 1 119 ? 51.927 -54.835 2.335 1.000 18.460 139 MET A N 1
ATOM 1766 C CA . MET A 1 119 ? 50.610 -55.490 2.384 1.000 19.150 139 MET A CA 1
ATOM 1767 C C . MET A 1 119 ? 50.684 -56.710 3.291 1.000 19.580 139 MET A C 1
ATOM 1768 O O . MET A 1 119 ? 51.772 -57.223 3.601 1.000 19.900 139 MET A O 1
ATOM 1782 N N . THR A 1 120 ? 49.511 -57.186 3.683 1.000 19.780 140 THR A N 1
ATOM 1783 C CA . THR A 1 120 ? 49.390 -58.356 4.559 1.000 19.210 140 THR A CA 1
ATOM 1784 C C . THR A 1 120 ? 48.511 -59.423 3.894 1.000 19.440 140 THR A C 1
ATOM 1785 O O . THR A 1 120 ? 47.644 -59.118 3.064 1.000 20.490 140 THR A O 1
ATOM 1796 N N . ASP A 1 121 ? 48.710 -60.645 4.332 1.000 20.080 141 ASP A N 1
ATOM 1797 C CA . ASP A 1 121 ? 47.765 -61.730 3.992 1.000 19.390 141 ASP A CA 1
ATOM 1798 C C . ASP A 1 121 ? 46.707 -61.898 5.078 1.000 21.510 141 ASP A C 1
ATOM 1799 O O . ASP A 1 121 ? 45.875 -62.775 4.924 1.000 21.640 141 ASP A O 1
ATOM 1808 N N . GLY A 1 122 ? 46.777 -61.136 6.174 1.000 21.940 142 GLY A N 1
ATOM 1809 C CA . GLY A 1 122 ? 45.702 -61.177 7.176 1.000 19.620 142 GLY A CA 1
ATOM 1810 C C . GLY A 1 122 ? 45.689 -62.403 8.044 1.000 20.110 142 GLY A C 1
ATOM 1811 O O . GLY A 1 122 ? 44.771 -62.501 8.918 1.000 20.860 142 GLY A O 1
ATOM 1815 N N . GLY A 1 123 ? 46.635 -63.317 7.879 1.000 21.190 143 GLY A N 1
ATOM 1816 C CA . GLY A 1 123 ? 46.607 -64.634 8.536 1.000 23.670 143 GLY A CA 1
ATOM 1817 C C . GLY A 1 123 ? 45.764 -65.649 7.782 1.000 23.560 143 GLY A C 1
ATOM 1818 O O . GLY A 1 123 ? 45.502 -66.720 8.363 1.000 23.710 143 GLY A O 1
ATOM 1822 N N . PHE A 1 124 ? 45.360 -65.380 6.535 1.000 21.240 144 PHE A N 1
ATOM 1823 C CA . PHE A 1 124 ? 44.367 -66.245 5.854 1.000 22.450 144 PHE A CA 1
ATOM 1824 C C . PHE A 1 124 ? 45.006 -67.431 5.138 1.000 26.900 144 PHE A C 1
ATOM 1825 O O . PHE A 1 124 ? 44.254 -68.144 4.431 1.000 28.840 144 PHE A O 1
ATOM 1842 N N . GLY A 1 125 ? 46.307 -67.649 5.250 1.000 25.080 145 GLY A N 1
ATOM 1843 C CA . GLY A 1 125 ? 46.980 -68.823 4.663 1.000 26.390 145 GLY A CA 1
ATOM 1844 C C . GLY A 1 125 ? 47.600 -68.557 3.308 1.000 29.140 145 GLY A C 1
ATOM 1845 O O . GLY A 1 125 ? 47.648 -69.502 2.454 1.000 33.610 145 GLY A O 1
ATOM 1849 N N . GLY A 1 126 ? 48.008 -67.340 3.034 1.000 23.870 146 GLY A N 1
ATOM 1850 C CA . GLY A 1 126 ? 48.630 -66.949 1.767 1.000 24.380 146 GLY A CA 1
ATOM 1851 C C . GLY A 1 126 ? 48.003 -65.717 1.208 1.000 25.350 146 GLY A C 1
ATOM 1852 O O . GLY A 1 126 ? 46.812 -65.491 1.438 1.000 25.100 146 GLY A O 1
ATOM 1856 N N . PHE A 1 127 ? 48.743 -64.913 0.447 1.000 24.080 147 PHE A N 1
ATOM 1857 C CA . PHE A 1 127 ? 48.218 -63.665 -0.113 1.000 23.450 147 PHE A CA 1
ATOM 1858 C C . PHE A 1 127 ? 46.986 -63.888 -0.971 1.000 23.770 147 PHE A C 1
ATOM 1859 O O . PHE A 1 127 ? 46.113 -63.015 -1.080 1.000 22.850 147 PHE A O 1
ATOM 1876 N N . SER A 1 128 ? 46.914 -65.015 -1.690 1.000 25.560 148 SER A N 1
ATOM 1877 C CA . SER A 1 128 ? 45.787 -65.225 -2.630 1.000 27.570 148 SER A CA 1
ATOM 1878 C C . SER A 1 128 ? 44.591 -65.876 -1.917 1.000 26.860 148 SER A C 1
ATOM 1879 O O . SER A 1 128 ? 43.593 -66.033 -2.551 1.000 28.850 148 SER A O 1
ATOM 1887 N N . ASN A 1 129 ? 44.690 -66.208 -0.645 1.000 25.030 149 ASN A N 1
ATOM 1888 C CA . ASN A 1 129 ? 43.537 -66.737 0.130 1.000 27.530 149 ASN A CA 1
ATOM 1889 C C . ASN A 1 129 ? 42.873 -65.583 0.879 1.000 27.840 149 ASN A C 1
ATOM 1890 O O . ASN A 1 129 ? 43.576 -64.779 1.508 1.000 25.250 149 ASN A O 1
ATOM 1901 N N . ASN A 1 130 ? 41.555 -65.530 0.857 1.000 24.400 150 ASN A N 1
ATOM 1902 C CA . ASN A 1 130 ? 40.830 -64.349 1.326 1.000 24.230 150 ASN A CA 1
ATOM 1903 C C . ASN A 1 130 ? 40.121 -64.603 2.641 1.000 23.140 150 ASN A C 1
ATOM 1904 O O . ASN A 1 130 ? 40.172 -65.673 3.163 1.000 23.550 150 ASN A O 1
ATOM 1915 N N . ALA A 1 131 ? 39.524 -63.537 3.168 1.000 21.780 151 ALA A N 1
ATOM 1916 C CA . ALA A 1 131 ? 38.961 -63.568 4.524 1.000 22.610 151 ALA A CA 1
ATOM 1917 C C . ALA A 1 131 ? 37.746 -64.506 4.531 1.000 23.810 151 ALA A C 1
ATOM 1918 O O . ALA A 1 131 ? 37.508 -65.138 5.574 1.000 25.000 151 ALA A O 1
ATOM 1925 N N . ASP A 1 132 ? 36.991 -64.542 3.445 1.000 24.900 152 ASP A N 1
ATOM 1926 C CA . ASP A 1 132 ? 35.770 -65.401 3.396 1.000 24.580 152 ASP A CA 1
ATOM 1927 C C . ASP A 1 132 ? 36.129 -66.870 3.499 1.000 27.020 152 ASP A C 1
ATOM 1928 O O . ASP A 1 132 ? 35.444 -67.559 4.324 1.000 32.180 152 ASP A O 1
ATOM 1937 N N . THR A 1 133 ? 37.246 -67.310 2.925 1.000 26.520 153 THR A N 1
ATOM 1938 C CA . THR A 1 133 ? 37.664 -68.732 3.021 1.000 28.950 153 THR A CA 1
ATOM 1939 C C . THR A 1 133 ? 38.153 -69.081 4.424 1.000 31.120 153 THR A C 1
ATOM 1940 O O . THR A 1 133 ? 38.115 -70.252 4.773 1.000 32.920 153 THR A O 1
ATOM 1951 N N . ALA A 1 134 ? 38.497 -68.109 5.257 1.000 25.050 154 ALA A N 1
ATOM 1952 C CA . ALA A 1 134 ? 39.031 -68.329 6.605 1.000 25.680 154 ALA A CA 1
ATOM 1953 C C . ALA A 1 134 ? 38.016 -67.955 7.700 1.000 23.220 154 ALA A C 1
ATOM 1954 O O . ALA A 1 134 ? 38.385 -68.063 8.876 1.000 23.080 154 ALA A O 1
ATOM 1961 N N . MET A 1 135 ? 36.828 -67.507 7.343 1.000 22.740 155 MET A N 1
ATOM 1962 C CA . MET A 1 135 ? 35.922 -66.854 8.315 1.000 22.620 155 MET A CA 1
ATOM 1963 C C . MET A 1 135 ? 35.224 -67.883 9.210 1.000 24.870 155 MET A C 1
ATOM 1964 O O . MET A 1 135 ? 34.811 -67.465 10.308 1.000 23.050 155 MET A O 1
ATOM 1978 N N . LEU A 1 136 ? 35.057 -69.138 8.771 1.000 23.260 156 LEU A N 1
ATOM 1979 C CA . LEU A 1 136 ? 34.239 -70.109 9.533 1.000 24.840 156 LEU A CA 1
ATOM 1980 C C . LEU A 1 136 ? 35.100 -71.255 10.023 1.000 25.950 156 LEU A C 1
ATOM 1981 O O . LEU A 1 136 ? 35.816 -71.889 9.237 1.000 28.040 156 LEU A O 1
ATOM 1997 N N . LEU A 1 137 ? 35.024 -71.541 11.315 1.000 23.550 157 LEU A N 1
ATOM 1998 C CA . LEU A 1 137 ? 35.613 -72.771 11.879 1.000 22.010 157 LEU A CA 1
ATOM 1999 C C . LEU A 1 137 ? 34.755 -74.010 11.560 1.000 24.050 157 LEU A C 1
ATOM 2000 O O . LEU A 1 137 ? 35.320 -75.126 11.491 1.000 27.270 157 LEU A O 1
ATOM 2016 N N . ALA A 1 138 ? 33.457 -73.830 11.428 1.000 24.980 158 ALA A N 1
ATOM 2017 C CA . ALA A 1 138 ? 32.452 -74.876 11.144 1.000 25.690 158 ALA A CA 1
ATOM 2018 C C . ALA A 1 138 ? 31.208 -74.131 10.724 1.000 27.060 158 ALA A C 1
ATOM 2019 O O . ALA A 1 138 ? 31.122 -72.912 10.888 1.000 24.440 158 ALA A O 1
ATOM 2026 N N . ASN A 1 139 ? 30.223 -74.851 10.221 1.000 25.050 159 ASN A N 1
ATOM 2027 C CA . ASN A 1 139 ? 28.925 -74.252 9.936 1.000 24.640 159 ASN A CA 1
ATOM 2028 C C . ASN A 1 139 ? 28.305 -73.854 11.270 1.000 24.240 159 ASN A C 1
ATOM 2029 O O . ASN A 1 139 ? 28.165 -74.738 12.152 1.000 26.780 159 ASN A O 1
ATOM 2039 N N . GLY A 1 140 ? 28.040 -72.562 11.412 1.000 22.720 160 GLY A N 1
ATOM 2040 C CA . GLY A 1 140 ? 27.539 -71.932 12.637 1.000 24.350 160 GLY A CA 1
ATOM 2041 C C . GLY A 1 140 ? 28.599 -71.357 13.537 1.000 23.150 160 GLY A C 1
ATOM 2042 O O . GLY A 1 140 ? 28.205 -70.763 14.526 1.000 24.480 160 GLY A O 1
ATOM 2046 N N . THR A 1 141 ? 29.879 -71.510 13.222 1.000 23.490 161 THR A N 1
ATOM 2047 C CA . THR A 1 141 ? 30.946 -71.078 14.160 1.000 24.250 161 THR A CA 1
ATOM 2048 C C . THR A 1 141 ? 31.918 -70.127 13.447 1.000 22.420 161 THR A C 1
ATOM 2049 O O . THR A 1 141 ? 32.684 -70.578 12.610 1.000 23.470 161 THR A O 1
ATOM 2060 N N . LEU A 1 142 ? 31.788 -68.847 13.741 1.000 23.350 162 LEU A N 1
ATOM 2061 C CA A LEU A 1 142 ? 32.821 -67.891 13.250 0.640 23.920 162 LEU A CA 1
ATOM 2062 C CA B LEU A 1 142 ? 32.817 -67.871 13.251 0.360 24.980 162 LEU A CA 1
ATOM 2063 C C . LEU A 1 142 ? 34.267 -68.043 13.869 1.000 25.450 162 LEU A C 1
ATOM 2064 O O . LEU A 1 142 ? 34.548 -68.437 15.065 1.000 23.420 162 LEU A O 1
ATOM 2094 N N . ASP A 1 143 ? 35.253 -67.872 12.997 1.000 22.500 163 ASP A N 1
ATOM 2095 C CA . ASP A 1 143 ? 36.638 -67.718 13.462 1.000 24.230 163 ASP A CA 1
ATOM 2096 C C . ASP A 1 143 ? 36.767 -66.231 13.838 1.000 21.870 163 ASP A C 1
ATOM 2097 O O . ASP A 1 143 ? 36.940 -65.364 12.919 1.000 22.930 163 ASP A O 1
ATOM 2106 N N . TYR A 1 144 ? 36.642 -65.913 15.116 1.000 20.990 164 TYR A N 1
ATOM 2107 C CA . TYR A 1 144 ? 36.741 -64.490 15.546 1.000 20.960 164 TYR A CA 1
ATOM 2108 C C . TYR A 1 144 ? 38.109 -63.897 15.222 1.000 20.680 164 TYR A C 1
ATOM 2109 O O . TYR A 1 144 ? 38.146 -62.649 15.012 1.000 20.700 164 TYR A O 1
ATOM 2127 N N . GLU A 1 145 ? 39.170 -64.673 15.234 1.000 20.120 165 GLU A N 1
ATOM 2128 C CA . GLU A 1 145 ? 40.508 -64.154 14.899 1.000 20.630 165 GLU A CA 1
ATOM 2129 C C . GLU A 1 145 ? 40.457 -63.608 13.458 1.000 20.580 165 GLU A C 1
ATOM 2130 O O . GLU A 1 145 ? 40.977 -62.493 13.181 1.000 20.670 165 GLU A O 1
ATOM 2142 N N . THR A 1 146 ? 39.871 -64.368 12.533 1.000 20.540 166 THR A N 1
ATOM 2143 C CA . THR A 1 146 ? 39.725 -63.911 11.136 1.000 20.960 166 THR A CA 1
ATOM 2144 C C . THR A 1 146 ? 38.934 -62.619 11.093 1.000 19.920 166 THR A C 1
ATOM 2145 O O . THR A 1 146 ? 39.332 -61.670 10.383 1.000 20.440 166 THR A O 1
ATOM 2156 N N . LEU A 1 147 ? 37.793 -62.566 11.787 1.000 19.650 167 LEU A N 1
ATOM 2157 C CA . LEU A 1 147 ? 36.947 -61.378 11.825 1.000 19.340 167 LEU A CA 1
ATOM 2158 C C . LEU A 1 147 ? 37.753 -60.166 12.285 1.000 18.750 167 LEU A C 1
ATOM 2159 O O . LEU A 1 147 ? 37.700 -59.132 11.601 1.000 19.390 167 LEU A O 1
ATOM 2175 N N . TYR A 1 148 ? 38.449 -60.296 13.408 1.000 18.840 168 TYR A N 1
ATOM 2176 C CA . TYR A 1 148 ? 39.179 -59.136 13.981 1.000 19.320 168 TYR A CA 1
ATOM 2177 C C . TYR A 1 148 ? 40.367 -58.755 13.072 1.000 20.590 168 TYR A C 1
ATOM 2178 O O . TYR A 1 148 ? 40.617 -57.521 12.915 1.000 19.260 168 TYR A O 1
ATOM 2196 N N . MET A 1 149 ? 41.118 -59.732 12.576 1.000 19.680 169 MET A N 1
ATOM 2197 C CA . MET A 1 149 ? 42.243 -59.426 11.668 1.000 19.330 169 MET A CA 1
ATOM 2198 C C . MET A 1 149 ? 41.729 -58.702 10.396 1.000 18.730 169 MET A C 1
ATOM 2199 O O . MET A 1 149 ? 42.294 -57.660 10.021 1.000 18.580 169 MET A O 1
ATOM 2213 N N . PHE A 1 150 ? 40.651 -59.166 9.776 1.000 18.880 170 PHE A N 1
ATOM 2214 C CA . PHE A 1 150 ? 40.075 -58.499 8.594 1.000 20.260 170 PHE A CA 1
ATOM 2215 C C . PHE A 1 150 ? 39.547 -57.121 8.965 1.000 21.000 170 PHE A C 1
ATOM 2216 O O . PHE A 1 150 ? 39.760 -56.138 8.230 1.000 19.370 170 PHE A O 1
ATOM 2233 N N . ALA A 1 151 ? 38.838 -57.012 10.093 1.000 19.040 171 ALA A N 1
ATOM 2234 C CA . ALA A 1 151 ? 38.188 -55.771 10.539 1.000 19.510 171 ALA A CA 1
ATOM 2235 C C . ALA A 1 151 ? 39.220 -54.654 10.681 1.000 20.260 171 ALA A C 1
ATOM 2236 O O . ALA A 1 151 ? 38.939 -53.577 10.154 1.000 19.810 171 ALA A O 1
ATOM 2243 N N . TYR A 1 152 ? 40.262 -54.884 11.473 1.000 20.110 172 TYR A N 1
ATOM 2244 C CA . TYR A 1 152 ? 41.219 -53.795 11.780 1.000 19.760 172 TYR A CA 1
ATOM 2245 C C . TYR A 1 152 ? 42.550 -54.286 12.315 1.000 21.140 172 TYR A C 1
ATOM 2246 O O . TYR A 1 152 ? 43.505 -53.485 12.302 1.000 19.540 172 TYR A O 1
ATOM 2264 N N . LYS A 1 153 ? 42.674 -55.500 12.802 1.000 18.460 173 LYS A N 1
ATOM 2265 C CA . LYS A 1 153 ? 43.896 -55.819 13.566 1.000 19.280 173 LYS A CA 1
ATOM 2266 C C . LYS A 1 153 ? 45.063 -56.041 12.606 1.000 19.250 173 LYS A C 1
ATOM 2267 O O . LYS A 1 153 ? 46.233 -55.707 12.969 1.000 19.580 173 LYS A O 1
ATOM 2286 N N . ALA A 1 154 ? 44.860 -56.674 11.467 1.000 18.870 174 ALA A N 1
ATOM 2287 C CA . ALA A 1 154 ? 45.956 -56.990 10.521 1.000 18.970 174 ALA A CA 1
ATOM 2288 C C . ALA A 1 154 ? 46.631 -55.691 10.029 1.000 18.150 174 ALA A C 1
ATOM 2289 O O . ALA A 1 154 ? 47.887 -55.636 9.935 1.000 18.730 174 ALA A O 1
ATOM 2296 N N . HIS A 1 155 ? 45.855 -54.667 9.759 1.000 18.760 175 HIS A N 1
ATOM 2297 C CA . HIS A 1 155 ? 46.457 -53.399 9.263 1.000 19.690 175 HIS A CA 1
ATOM 2298 C C . HIS A 1 155 ? 47.221 -52.667 10.370 1.000 20.780 175 HIS A C 1
ATOM 2299 O O . HIS A 1 155 ? 48.292 -52.074 10.101 1.000 20.010 175 HIS A O 1
ATOM 2314 N N . ARG A 1 156 ? 46.748 -52.744 11.594 1.000 19.900 176 ARG A N 1
ATOM 2315 C CA . ARG A 1 156 ? 47.489 -52.182 12.745 1.000 20.940 176 ARG A CA 1
ATOM 2316 C C . ARG A 1 156 ? 48.866 -52.846 12.846 1.000 19.560 176 ARG A C 1
ATOM 2317 O O . ARG A 1 156 ? 49.892 -52.135 13.013 1.000 20.330 176 ARG A O 1
ATOM 2338 N N . GLU A 1 157 ? 48.898 -54.190 12.786 1.000 18.330 177 GLU A N 1
ATOM 2339 C CA . GLU A 1 157 ? 50.149 -54.965 12.905 1.000 19.890 177 GLU A CA 1
ATOM 2340 C C . GLU A 1 157 ? 51.086 -54.638 11.729 1.000 20.180 177 GLU A C 1
ATOM 2341 O O . GLU A 1 157 ? 52.299 -54.473 11.958 1.000 20.350 177 GLU A O 1
ATOM 2353 N N . LEU A 1 158 ? 50.542 -54.610 10.518 1.000 18.790 178 LEU A N 1
ATOM 2354 C CA . LEU A 1 158 ? 51.332 -54.284 9.311 1.000 19.380 178 LEU A CA 1
ATOM 2355 C C . LEU A 1 158 ? 52.008 -52.920 9.504 1.000 18.940 178 LEU A C 1
ATOM 2356 O O . LEU A 1 158 ? 53.213 -52.794 9.212 1.000 19.980 178 LEU A O 1
ATOM 2372 N N . SER A 1 159 ? 51.261 -51.909 9.908 1.000 18.850 179 SER A N 1
ATOM 2373 C CA . SER A 1 159 ? 51.878 -50.570 10.066 1.000 20.380 179 SER A CA 1
ATOM 2374 C C . SER A 1 159 ? 52.938 -50.615 11.152 1.000 20.270 179 SER A C 1
ATOM 2375 O O . SER A 1 159 ? 54.060 -50.050 10.941 1.000 19.980 179 SER A O 1
ATOM 2383 N N . LEU A 1 160 ? 52.655 -51.204 12.314 1.000 19.430 180 LEU A N 1
ATOM 2384 C CA . LEU A 1 160 ? 53.650 -51.188 13.415 1.000 20.560 180 LEU A CA 1
ATOM 2385 C C . LEU A 1 160 ? 54.917 -51.901 12.960 1.000 21.890 180 LEU A C 1
ATOM 2386 O O . LEU A 1 160 ? 56.015 -51.378 13.168 1.000 21.620 180 LEU A O 1
ATOM 2402 N N . ILE A 1 161 ? 54.787 -53.091 12.383 1.000 19.530 181 ILE A N 1
ATOM 2403 C CA . ILE A 1 161 ? 55.974 -53.897 11.980 1.000 20.180 181 ILE A CA 1
ATOM 2404 C C . ILE A 1 161 ? 56.702 -53.226 10.802 1.000 21.290 181 ILE A C 1
ATOM 2405 O O . ILE A 1 161 ? 57.961 -53.114 10.848 1.000 21.440 181 ILE A O 1
ATOM 2421 N N . GLY A 1 162 ? 55.972 -52.818 9.787 1.000 19.870 182 GLY A N 1
ATOM 2422 C CA . GLY A 1 162 ? 56.546 -52.246 8.559 1.000 20.050 182 GLY A CA 1
ATOM 2423 C C . GLY A 1 162 ? 57.268 -50.941 8.818 1.000 20.220 182 GLY A C 1
ATOM 2424 O O . GLY A 1 162 ? 58.372 -50.730 8.309 1.000 20.440 182 GLY A O 1
ATOM 2428 N N . LYS A 1 163 ? 56.681 -50.079 9.639 1.000 20.780 183 LYS A N 1
ATOM 2429 C CA . LYS A 1 163 ? 57.327 -48.786 9.967 1.000 21.970 183 LYS A CA 1
ATOM 2430 C C . LYS A 1 163 ? 58.623 -49.053 10.742 1.000 21.150 183 LYS A C 1
ATOM 2431 O O . LYS A 1 163 ? 59.604 -48.372 10.467 1.000 21.670 183 LYS A O 1
ATOM 2450 N N . ALA A 1 164 ? 58.643 -49.982 11.667 1.000 20.200 184 ALA A N 1
ATOM 2451 C CA . ALA A 1 164 ? 59.847 -50.270 12.450 1.000 22.020 184 ALA A CA 1
ATOM 2452 C C . ALA A 1 164 ? 60.932 -50.838 11.513 1.000 23.910 184 ALA A C 1
ATOM 2453 O O . ALA A 1 164 ? 62.098 -50.429 11.641 1.000 22.400 184 ALA A O 1
ATOM 2460 N N . LEU A 1 165 ? 60.580 -51.787 10.646 1.000 21.500 185 LEU A N 1
ATOM 2461 C CA . LEU A 1 165 ? 61.543 -52.382 9.687 1.000 21.210 185 LEU A CA 1
ATOM 2462 C C . LEU A 1 165 ? 62.132 -51.260 8.808 1.000 20.880 185 LEU A C 1
ATOM 2463 O O . LEU A 1 165 ? 63.368 -51.230 8.594 1.000 21.830 185 LEU A O 1
ATOM 2479 N N . THR A 1 166 ? 61.290 -50.371 8.308 1.000 20.100 186 THR A N 1
ATOM 2480 C CA . THR A 1 166 ? 61.680 -49.277 7.371 1.000 19.320 186 THR A CA 1
ATOM 2481 C C . THR A 1 166 ? 62.649 -48.362 8.116 1.000 21.760 186 THR A C 1
ATOM 2482 O O . THR A 1 166 ? 63.728 -48.058 7.549 1.000 20.130 186 THR A O 1
ATOM 2493 N N . ARG A 1 167 ? 62.340 -47.947 9.353 1.000 20.310 187 ARG A N 1
ATOM 2494 C CA A ARG A 1 167 ? 63.298 -47.087 10.115 0.530 20.400 187 ARG A CA 1
ATOM 2495 C CA B ARG A 1 167 ? 63.290 -47.076 10.117 0.470 21.000 187 ARG A CA 1
ATOM 2496 C C . ARG A 1 167 ? 64.645 -47.780 10.291 1.000 21.520 187 ARG A C 1
ATOM 2497 O O . ARG A 1 167 ? 65.711 -47.117 10.098 1.000 22.200 187 ARG A O 1
ATOM 2537 N N . ASN A 1 168 ? 64.629 -49.055 10.618 1.000 19.990 188 ASN A N 1
ATOM 2538 C CA . ASN A 1 168 ? 65.888 -49.784 10.901 1.000 22.760 188 ASN A CA 1
ATOM 2539 C C . ASN A 1 168 ? 66.684 -49.977 9.611 1.000 22.900 188 ASN A C 1
ATOM 2540 O O . ASN A 1 168 ? 67.917 -49.750 9.620 1.000 23.810 188 ASN A O 1
ATOM 2551 N N . VAL A 1 169 ? 66.048 -50.379 8.522 1.000 22.350 189 VAL A N 1
ATOM 2552 C CA . VAL A 1 169 ? 66.775 -50.858 7.329 1.000 22.430 189 VAL A CA 1
ATOM 2553 C C . VAL A 1 169 ? 67.436 -49.687 6.614 1.000 26.020 189 VAL A C 1
ATOM 2554 O O . VAL A 1 169 ? 68.542 -49.883 6.079 1.000 24.220 189 VAL A O 1
ATOM 2567 N N . TYR A 1 170 ? 66.880 -48.478 6.703 1.000 21.020 190 TYR A N 1
ATOM 2568 C CA . TYR A 1 170 ? 67.442 -47.288 6.033 1.000 21.480 190 TYR A CA 1
ATOM 2569 C C . TYR A 1 170 ? 68.296 -46.478 7.018 1.000 23.090 190 TYR A C 1
ATOM 2570 O O . TYR A 1 170 ? 68.779 -45.413 6.608 1.000 24.280 190 TYR A O 1
ATOM 2588 N N . GLY A 1 171 ? 68.444 -46.938 8.244 1.000 23.410 191 GLY A N 1
ATOM 2589 C CA . GLY A 1 171 ? 69.313 -46.246 9.240 1.000 24.560 191 GLY A CA 1
ATOM 2590 C C . GLY A 1 171 ? 68.740 -44.916 9.667 1.000 24.380 191 GLY A C 1
ATOM 2591 O O . GLY A 1 171 ? 69.532 -43.954 9.929 1.000 25.300 191 GLY A O 1
ATOM 2595 N N . MET A 1 172 ? 67.420 -44.812 9.757 1.000 20.840 192 MET A N 1
ATOM 2596 C CA . MET A 1 172 ? 66.782 -43.565 10.244 1.000 21.380 192 MET A CA 1
ATOM 2597 C C . MET A 1 172 ? 67.063 -43.405 11.738 1.000 23.480 192 MET A C 1
ATOM 2598 O O . MET A 1 172 ? 66.989 -44.361 12.523 1.000 25.100 192 MET A O 1
ATOM 2612 N N . SER A 1 173 ? 67.303 -42.186 12.201 1.000 21.880 193 SER A N 1
ATOM 2613 C CA . SER A 1 173 ? 67.464 -41.964 13.645 1.000 22.190 193 SER A CA 1
ATOM 2614 C C . SER A 1 173 ? 66.093 -41.913 14.278 1.000 23.890 193 SER A C 1
ATOM 2615 O O . SER A 1 173 ? 65.100 -41.690 13.583 1.000 24.810 193 SER A O 1
ATOM 2623 N N . ASP A 1 174 ? 66.016 -42.001 15.601 1.000 25.940 194 ASP A N 1
ATOM 2624 C CA . ASP A 1 174 ? 64.708 -41.896 16.264 1.000 30.430 194 ASP A CA 1
ATOM 2625 C C . ASP A 1 174 ? 64.061 -40.536 16.032 1.000 29.200 194 ASP A C 1
ATOM 2626 O O . ASP A 1 174 ? 62.852 -40.480 15.928 1.000 32.370 194 ASP A O 1
ATOM 2635 N N . SER A 1 175 ? 64.833 -39.456 15.833 1.000 26.890 195 SER A N 1
ATOM 2636 C CA A SER A 1 175 ? 64.223 -38.133 15.575 0.620 24.410 195 SER A CA 1
ATOM 2637 C CA B SER A 1 175 ? 64.208 -38.133 15.589 0.380 25.820 195 SER A CA 1
ATOM 2638 C C . SER A 1 175 ? 63.795 -37.974 14.117 1.000 25.120 195 SER A C 1
ATOM 2639 O O . SER A 1 175 ? 62.954 -37.146 13.846 1.000 28.790 195 SER A O 1
ATOM 2653 N N . ASP A 1 176 ? 64.382 -38.712 13.205 1.000 20.490 196 ASP A N 1
ATOM 2654 C CA . ASP A 1 176 ? 64.052 -38.568 11.774 1.000 20.140 196 ASP A CA 1
ATOM 2655 C C . ASP A 1 176 ? 62.566 -38.869 11.545 1.000 21.820 196 ASP A C 1
ATOM 2656 O O . ASP A 1 176 ? 62.081 -39.961 11.984 1.000 23.440 196 ASP A O 1
ATOM 2665 N N . LYS A 1 177 ? 61.862 -37.951 10.932 1.000 20.120 197 LYS A N 1
ATOM 2666 C CA . LYS A 1 177 ? 60.408 -38.107 10.672 1.000 20.530 197 LYS A CA 1
ATOM 2667 C C . LYS A 1 177 ? 60.198 -39.160 9.559 1.000 20.420 197 LYS A C 1
ATOM 2668 O O . LYS A 1 177 ? 60.721 -39.040 8.432 1.000 21.690 197 LYS A O 1
ATOM 2687 N N . LEU A 1 178 ? 59.323 -40.135 9.832 1.000 21.150 198 LEU A N 1
ATOM 2688 C CA . LEU A 1 178 ? 58.851 -41.096 8.791 1.000 20.570 198 LEU A CA 1
ATOM 2689 C C . LEU A 1 178 ? 57.420 -40.692 8.444 1.000 20.590 198 LEU A C 1
ATOM 2690 O O . LEU A 1 178 ? 56.522 -40.796 9.297 1.000 21.930 198 LEU A O 1
ATOM 2706 N N . TYR A 1 179 ? 57.199 -40.201 7.256 1.000 18.380 199 TYR A N 1
ATOM 2707 C CA . TYR A 1 179 ? 55.838 -39.859 6.795 1.000 19.890 199 TYR A CA 1
ATOM 2708 C C . TYR A 1 179 ? 55.134 -41.144 6.375 1.000 20.130 199 TYR A C 1
ATOM 2709 O O . TYR A 1 179 ? 55.618 -41.875 5.492 1.000 22.430 199 TYR A O 1
ATOM 2727 N N . ALA A 1 180 ? 54.000 -41.430 6.991 1.000 19.720 200 ALA A N 1
ATOM 2728 C CA . ALA A 1 180 ? 53.308 -42.719 6.797 1.000 19.450 200 ALA A CA 1
ATOM 2729 C C . ALA A 1 180 ? 51.942 -42.447 6.176 1.000 19.470 200 ALA A C 1
ATOM 2730 O O . ALA A 1 180 ? 51.198 -41.546 6.635 1.000 20.080 200 ALA A O 1
ATOM 2737 N N . TYR A 1 181 ? 51.618 -43.254 5.173 1.000 18.780 201 TYR A N 1
ATOM 2738 C CA . TYR A 1 181 ? 50.419 -43.073 4.336 1.000 18.840 201 TYR A CA 1
ATOM 2739 C C . TYR A 1 181 ? 49.692 -44.404 4.176 1.000 18.670 201 TYR A C 1
ATOM 2740 O O . TYR A 1 181 ? 50.266 -45.470 4.370 1.000 19.050 201 TYR A O 1
ATOM 2758 N N . TYR A 1 182 ? 48.440 -44.294 3.773 1.000 18.160 202 TYR A N 1
ATOM 2759 C CA . TYR A 1 182 ? 47.604 -45.414 3.319 1.000 18.670 202 TYR A CA 1
ATOM 2760 C C . TYR A 1 182 ? 47.006 -45.034 1.968 1.000 17.930 202 TYR A C 1
ATOM 2761 O O . TYR A 1 182 ? 46.632 -43.885 1.741 1.000 19.200 202 TYR A O 1
ATOM 2779 N N . GLN A 1 183 ? 46.856 -46.033 1.116 1.000 19.450 203 GLN A N 1
ATOM 2780 C CA . GLN A 1 183 ? 46.140 -45.852 -0.183 1.000 20.020 203 GLN A CA 1
ATOM 2781 C C . GLN A 1 183 ? 45.328 -47.111 -0.502 1.000 18.210 203 GLN A C 1
ATOM 2782 O O . GLN A 1 183 ? 45.910 -48.194 -0.634 1.000 20.830 203 GLN A O 1
ATOM 2796 N N . GLY A 1 184 ? 44.019 -46.952 -0.631 1.000 19.220 204 GLY A N 1
ATOM 2797 C CA . GLY A 1 184 ? 43.185 -48.099 -0.988 1.000 20.210 204 GLY A CA 1
ATOM 2798 C C . GLY A 1 184 ? 41.798 -47.685 -1.419 1.000 22.160 204 GLY A C 1
ATOM 2799 O O . GLY A 1 184 ? 41.407 -46.517 -1.221 1.000 24.430 204 GLY A O 1
ATOM 2803 N N . CYS A 1 185 ? 41.037 -48.625 -1.999 1.000 22.650 205 CYS A N 1
ATOM 2804 C CA . CYS A 1 185 ? 39.693 -48.319 -2.554 1.000 23.070 205 CYS A CA 1
ATOM 2805 C C . CYS A 1 185 ? 38.773 -49.526 -2.240 1.000 22.810 205 CYS A C 1
ATOM 2806 O O . CYS A 1 185 ? 39.222 -50.666 -2.222 1.000 22.560 205 CYS A O 1
ATOM 2813 N N . SER A 1 186 ? 37.512 -49.224 -2.019 1.000 24.720 206 SER A N 1
ATOM 2814 C CA A SER A 1 186 ? 36.416 -50.211 -1.840 0.510 22.870 206 SER A CA 1
ATOM 2815 C CA B SER A 1 186 ? 36.428 -50.230 -1.848 0.490 24.290 206 SER A CA 1
ATOM 2816 C C . SER A 1 186 ? 36.599 -50.947 -0.502 1.000 23.710 206 SER A C 1
ATOM 2817 O O . SER A 1 186 ? 36.579 -50.254 0.517 1.000 21.980 206 SER A O 1
ATOM 2831 N N . GLU A 1 187 ? 36.736 -52.264 -0.483 1.000 21.560 207 GLU A N 1
ATOM 2832 C CA . GLU A 1 187 ? 37.113 -52.934 0.779 1.000 22.870 207 GLU A CA 1
ATOM 2833 C C . GLU A 1 187 ? 38.409 -52.259 1.278 1.000 20.970 207 GLU A C 1
ATOM 2834 O O . GLU A 1 187 ? 38.610 -52.071 2.514 1.000 21.250 207 GLU A O 1
ATOM 2846 N N . GLY A 1 188 ? 39.328 -51.960 0.363 1.000 21.050 208 GLY A N 1
ATOM 2847 C CA . GLY A 1 188 ? 40.543 -51.213 0.752 1.000 20.620 208 GLY A CA 1
ATOM 2848 C C . GLY A 1 188 ? 40.240 -49.867 1.360 1.000 21.170 208 GLY A C 1
ATOM 2849 O O . GLY A 1 188 ? 41.010 -49.387 2.261 1.000 21.110 208 GLY A O 1
ATOM 2853 N N . GLY A 1 189 ? 39.192 -49.189 0.915 1.000 19.730 209 GLY A N 1
ATOM 2854 C CA . GLY A 1 189 ? 38.825 -47.889 1.511 1.000 19.820 209 GLY A CA 1
ATOM 2855 C C . GLY A 1 189 ? 38.312 -48.091 2.943 1.000 20.560 209 GLY A C 1
ATOM 2856 O O . GLY A 1 189 ? 38.609 -47.296 3.831 1.000 19.510 209 GLY A O 1
ATOM 2860 N N . ARG A 1 190 ? 37.518 -49.149 3.146 1.000 19.530 210 ARG A N 1
ATOM 2861 C CA . ARG A 1 190 ? 37.035 -49.482 4.494 1.000 20.250 210 ARG A CA 1
ATOM 2862 C C . ARG A 1 190 ? 38.258 -49.726 5.393 1.000 18.990 210 ARG A C 1
ATOM 2863 O O . ARG A 1 190 ? 38.309 -49.274 6.556 1.000 20.780 210 ARG A O 1
ATOM 2884 N N . GLU A 1 191 ? 39.237 -50.453 4.898 1.000 20.230 211 GLU A N 1
ATOM 2885 C CA . GLU A 1 191 ? 40.438 -50.773 5.686 1.000 19.740 211 GLU A CA 1
ATOM 2886 C C . GLU A 1 191 ? 41.169 -49.497 6.081 1.000 19.070 211 GLU A C 1
ATOM 2887 O O . GLU A 1 191 ? 41.612 -49.407 7.229 1.000 20.310 211 GLU A O 1
ATOM 2899 N N . GLY A 1 192 ? 41.238 -48.506 5.189 1.000 19.320 212 GLY A N 1
ATOM 2900 C CA . GLY A 1 192 ? 41.816 -47.209 5.583 1.000 20.830 212 GLY A CA 1
ATOM 2901 C C . GLY A 1 192 ? 41.057 -46.601 6.749 1.000 20.080 212 GLY A C 1
ATOM 2902 O O . GLY A 1 192 ? 41.652 -46.216 7.753 1.000 19.120 212 GLY A O 1
ATOM 2906 N N . TRP A 1 193 ? 39.733 -46.538 6.652 1.000 19.580 213 TRP A N 1
ATOM 2907 C CA . TRP A 1 193 ? 38.913 -45.949 7.749 1.000 19.600 213 TRP A CA 1
ATOM 2908 C C . TRP A 1 193 ? 39.044 -46.773 9.030 1.000 17.910 213 TRP A C 1
ATOM 2909 O O . TRP A 1 193 ? 38.961 -46.192 10.117 1.000 19.290 213 TRP A O 1
ATOM 2930 N N . SER A 1 194 ? 39.260 -48.082 8.950 1.000 18.340 214 SER A N 1
ATOM 2931 C CA . SER A 1 194 ? 39.340 -48.950 10.136 1.000 18.830 214 SER A CA 1
ATOM 2932 C C . SER A 1 194 ? 40.485 -48.471 11.038 1.000 19.550 214 SER A C 1
ATOM 2933 O O . SER A 1 194 ? 40.401 -48.599 12.277 1.000 20.050 214 SER A O 1
ATOM 2941 N N . GLN A 1 195 ? 41.560 -47.962 10.446 1.000 18.450 215 GLN A N 1
ATOM 2942 C CA . GLN A 1 195 ? 42.729 -47.494 11.220 1.000 18.660 215 GLN A CA 1
ATOM 2943 C C . GLN A 1 195 ? 42.564 -46.027 11.653 1.000 18.780 215 GLN A C 1
ATOM 2944 O O . GLN A 1 195 ? 42.827 -45.707 12.812 1.000 18.950 215 GLN A O 1
ATOM 2958 N N . VAL A 1 196 ? 42.075 -45.165 10.763 1.000 18.180 216 VAL A N 1
ATOM 2959 C CA . VAL A 1 196 ? 41.860 -43.727 11.075 1.000 18.850 216 VAL A CA 1
ATOM 2960 C C . VAL A 1 196 ? 40.887 -43.583 12.256 1.000 20.540 216 VAL A C 1
ATOM 2961 O O . VAL A 1 196 ? 41.066 -42.728 13.077 1.000 18.880 216 VAL A O 1
ATOM 2974 N N . GLN A 1 197 ? 39.914 -44.483 12.353 1.000 19.940 217 GLN A N 1
ATOM 2975 C CA . GLN A 1 197 ? 38.905 -44.465 13.433 1.000 19.050 217 GLN A CA 1
ATOM 2976 C C . GLN A 1 197 ? 39.434 -44.914 14.793 1.000 19.900 217 GLN A C 1
ATOM 2977 O O . GLN A 1 197 ? 38.752 -44.645 15.764 1.000 20.200 217 GLN A O 1
ATOM 2991 N N . ARG A 1 198 ? 40.579 -45.592 14.872 1.000 19.940 218 ARG A N 1
ATOM 2992 C CA . ARG A 1 198 ? 41.094 -46.203 16.091 1.000 20.180 218 ARG A CA 1
ATOM 2993 C C . ARG A 1 198 ? 42.477 -45.702 16.505 1.000 21.970 218 ARG A C 1
ATOM 2994 O O . ARG A 1 198 ? 42.713 -45.693 17.718 1.000 21.980 218 ARG A O 1
ATOM 3015 N N . PHE A 1 199 ? 43.351 -45.381 15.567 1.000 22.450 219 PHE A N 1
ATOM 3016 C CA . PHE A 1 199 ? 44.807 -45.224 15.848 1.000 22.680 219 PHE A CA 1
ATOM 3017 C C . PHE A 1 199 ? 45.268 -43.888 15.271 1.000 22.570 219 PHE A C 1
ATOM 3018 O O . PHE A 1 199 ? 45.540 -43.793 14.036 1.000 25.420 219 PHE A O 1
ATOM 3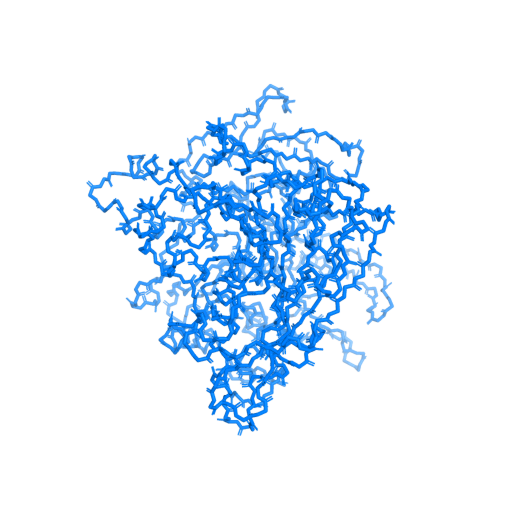035 N N . GLY A 1 200 ? 45.330 -42.901 16.123 1.000 22.300 220 GLY A N 1
ATOM 3036 C CA . GLY A 1 200 ? 45.497 -41.505 15.674 1.000 24.700 220 GLY A CA 1
ATOM 3037 C C . GLY A 1 200 ? 46.817 -41.235 14.988 1.000 24.300 220 GLY A C 1
ATOM 3038 O O . GLY A 1 200 ? 46.844 -40.386 14.073 1.000 26.050 220 GLY A O 1
ATOM 3042 N N . ASP A 1 201 ? 47.879 -41.912 15.382 1.000 24.260 221 ASP A N 1
ATOM 3043 C CA . ASP A 1 201 ? 49.193 -41.592 14.769 1.000 29.170 221 ASP A CA 1
ATOM 3044 C C . ASP A 1 201 ? 49.758 -42.749 13.947 1.000 25.930 221 ASP A C 1
ATOM 3045 O O . ASP A 1 201 ? 50.949 -42.670 13.606 1.000 26.840 221 ASP A O 1
ATOM 3054 N N . GLU A 1 202 ? 48.952 -43.700 13.498 1.000 22.840 222 GLU A N 1
ATOM 3055 C CA . GLU A 1 202 ? 49.452 -44.766 12.619 1.000 21.920 222 GLU A CA 1
ATOM 3056 C C . GLU A 1 202 ? 49.891 -44.150 11.275 1.000 21.560 222 GLU A C 1
ATOM 3057 O O . GLU A 1 202 ? 50.963 -44.512 10.767 1.000 21.600 222 GLU A O 1
ATOM 3069 N N . TRP A 1 203 ? 49.079 -43.270 10.709 1.000 20.220 223 TRP A N 1
ATOM 3070 C CA . TRP A 1 203 ? 49.362 -42.619 9.419 1.000 21.430 223 TRP A CA 1
ATOM 3071 C C . TRP A 1 203 ? 49.239 -41.111 9.539 1.000 20.010 223 TRP A C 1
ATOM 3072 O O . TRP A 1 203 ? 48.302 -40.599 10.202 1.000 21.330 223 TRP A O 1
ATOM 3093 N N . ASP A 1 204 ? 50.067 -40.410 8.785 1.000 19.220 224 ASP A N 1
ATOM 3094 C CA . ASP A 1 204 ? 49.976 -38.953 8.580 1.000 20.680 224 ASP A CA 1
ATOM 3095 C C . ASP A 1 204 ? 48.914 -38.614 7.553 1.000 19.710 224 ASP A C 1
ATOM 3096 O O . ASP A 1 204 ? 48.338 -37.495 7.624 1.000 20.660 224 ASP A O 1
ATOM 3105 N N . GLY A 1 205 ? 48.673 -39.490 6.575 1.000 19.930 225 GLY A N 1
ATOM 3106 C CA . GLY A 1 205 ? 47.692 -39.196 5.521 1.000 20.190 225 GLY A CA 1
ATOM 3107 C C . GLY A 1 205 ? 47.063 -40.481 5.041 1.000 19.900 225 GLY A C 1
ATOM 3108 O O . GLY A 1 205 ? 47.771 -41.475 4.854 1.000 21.580 225 GLY A O 1
ATOM 3112 N N . ALA A 1 206 ? 45.744 -40.490 4.852 1.000 19.510 226 ALA A N 1
ATOM 3113 C CA . ALA A 1 206 ? 45.042 -41.668 4.305 1.000 19.520 226 ALA A CA 1
ATOM 3114 C C . ALA A 1 206 ? 44.315 -41.253 3.022 1.000 19.460 226 ALA A C 1
ATOM 3115 O O . ALA A 1 206 ? 43.626 -40.227 3.016 1.000 21.580 226 ALA A O 1
ATOM 3122 N N . ILE A 1 207 ? 44.499 -42.015 1.975 1.000 20.160 227 ILE A N 1
ATOM 3123 C CA . ILE A 1 207 ? 43.858 -41.881 0.645 1.000 19.420 227 ILE A CA 1
ATOM 3124 C C . ILE A 1 207 ? 42.850 -43.014 0.487 1.000 18.400 227 ILE A C 1
ATOM 3125 O O . ILE A 1 207 ? 43.226 -44.188 0.478 1.000 20.390 227 ILE A O 1
ATOM 3141 N N . ILE A 1 208 ? 41.577 -42.654 0.443 1.000 20.500 228 ILE A N 1
ATOM 3142 C CA . ILE A 1 208 ? 40.440 -43.610 0.561 1.000 20.510 228 ILE A CA 1
ATOM 3143 C C . ILE A 1 208 ? 39.455 -43.412 -0.580 1.000 19.730 228 ILE A C 1
ATOM 3144 O O . ILE A 1 208 ? 38.868 -42.335 -0.658 1.000 21.620 228 ILE A O 1
ATOM 3160 N N . GLY A 1 209 ? 39.341 -44.433 -1.406 1.000 21.230 229 GLY A N 1
ATOM 3161 C CA . GLY A 1 209 ? 38.298 -44.476 -2.437 1.000 21.450 229 GLY A CA 1
ATOM 3162 C C . GLY A 1 209 ? 37.072 -45.282 -2.018 1.000 22.800 229 GLY A C 1
ATOM 3163 O O . GLY A 1 209 ? 37.260 -46.394 -1.455 1.000 23.240 229 GLY A O 1
ATOM 3167 N N . ALA A 1 210 ? 35.869 -44.790 -2.367 1.000 21.070 230 ALA A N 1
ATOM 3168 C CA . ALA A 1 210 ? 34.550 -45.502 -2.309 1.000 23.570 230 ALA A CA 1
ATOM 3169 C C . ALA A 1 210 ? 34.568 -46.632 -1.284 1.000 21.020 230 ALA A C 1
ATOM 3170 O O . ALA A 1 210 ? 34.551 -47.811 -1.631 1.000 22.940 230 ALA A O 1
ATOM 3177 N N . PRO A 1 211 ? 34.630 -46.302 0.008 1.000 22.760 231 PRO A N 1
ATOM 3178 C CA . PRO A 1 211 ? 34.842 -47.326 1.015 1.000 21.300 231 PRO A CA 1
ATOM 3179 C C . PRO A 1 211 ? 33.609 -48.209 1.252 1.000 20.420 231 PRO A C 1
ATOM 3180 O O . PRO A 1 211 ? 32.490 -47.659 1.384 1.000 21.160 231 PRO A O 1
ATOM 3191 N N . ALA A 1 212 ? 33.864 -49.501 1.428 1.000 21.420 232 ALA A N 1
ATOM 3192 C CA . ALA A 1 212 ? 32.829 -50.480 1.825 1.000 21.440 232 ALA A CA 1
ATOM 3193 C C . ALA A 1 212 ? 32.566 -50.439 3.336 1.000 21.210 232 ALA A C 1
ATOM 3194 O O . ALA A 1 212 ? 32.490 -51.519 3.970 1.000 22.390 232 ALA A O 1
ATOM 3201 N N . PHE A 1 213 ? 32.440 -49.233 3.894 1.000 20.580 233 PHE A N 1
ATOM 3202 C CA . PHE A 1 213 ? 32.079 -49.080 5.323 1.000 21.160 233 PHE A CA 1
ATOM 3203 C C . PHE A 1 213 ? 30.535 -49.098 5.456 1.000 20.520 233 PHE A C 1
ATOM 3204 O O . PHE A 1 213 ? 29.801 -49.404 4.496 1.000 21.070 233 PHE A O 1
ATOM 3221 N N . ARG A 1 214 ? 30.062 -48.816 6.655 1.000 20.130 234 ARG A N 1
ATOM 3222 C CA . ARG A 1 214 ? 28.633 -48.947 7.024 1.000 19.870 234 ARG A CA 1
ATOM 3223 C C . ARG A 1 214 ? 28.194 -50.367 6.671 1.000 20.520 234 ARG A C 1
ATOM 3224 O O . ARG A 1 214 ? 27.114 -50.560 6.084 1.000 20.360 234 ARG A O 1
ATOM 3245 N N . TRP A 1 215 ? 28.970 -51.354 7.107 1.000 20.580 235 TRP A N 1
ATOM 3246 C CA . TRP A 1 215 ? 28.939 -52.753 6.666 1.000 21.150 235 TRP A CA 1
ATOM 3247 C C . TRP A 1 215 ? 27.505 -53.327 6.575 1.000 19.920 235 TRP A C 1
ATOM 3248 O O . TRP A 1 215 ? 27.162 -53.854 5.503 1.000 22.360 235 TRP A O 1
ATOM 3269 N N . SER A 1 216 ? 26.729 -53.248 7.655 1.000 21.340 236 SER A N 1
ATOM 3270 C CA . SER A 1 216 ? 25.433 -53.970 7.682 1.000 23.310 236 SER A CA 1
ATOM 3271 C C . SER A 1 216 ? 24.502 -53.374 6.620 1.000 24.810 236 SER A C 1
ATOM 3272 O O . SER A 1 216 ? 23.599 -54.110 6.166 1.000 23.960 236 SER A O 1
ATOM 3280 N N . PHE A 1 217 ? 24.601 -52.088 6.322 1.000 22.200 237 PHE A N 1
ATOM 3281 C CA . PHE A 1 217 ? 23.700 -51.423 5.354 1.000 20.670 237 PHE A CA 1
ATOM 3282 C C . PHE A 1 217 ? 24.250 -51.674 3.964 1.000 24.590 237 PHE A C 1
ATOM 3283 O O . PHE A 1 217 ? 23.519 -52.059 3.060 1.000 24.490 237 PHE A O 1
ATOM 3300 N N . GLN A 1 218 ? 25.565 -51.500 3.773 1.000 20.510 238 GLN A N 1
ATOM 3301 C CA . GLN A 1 218 ? 26.191 -51.597 2.445 1.000 21.680 238 GLN A CA 1
ATOM 3302 C C . GLN A 1 218 ? 26.046 -53.023 1.922 1.000 22.170 238 GLN A C 1
ATOM 3303 O O . GLN A 1 218 ? 25.761 -53.217 0.732 1.000 22.370 238 GLN A O 1
ATOM 3317 N N . GLN A 1 219 ? 26.328 -54.074 2.729 1.000 21.460 239 GLN A N 1
ATOM 3318 C CA . GLN A 1 219 ? 26.314 -55.432 2.178 1.000 22.360 239 GLN A CA 1
ATOM 3319 C C . GLN A 1 219 ? 24.846 -55.845 1.912 1.000 26.200 239 GLN A C 1
ATOM 3320 O O . GLN A 1 219 ? 24.545 -56.427 0.852 1.000 24.570 239 GLN A O 1
ATOM 3334 N N . THR A 1 220 ? 23.962 -55.522 2.834 1.000 23.650 240 THR A N 1
ATOM 3335 C CA . THR A 1 220 ? 22.556 -55.974 2.700 1.000 24.100 240 THR A CA 1
ATOM 3336 C C . THR A 1 220 ? 21.878 -55.253 1.519 1.000 26.520 240 THR A C 1
ATOM 3337 O O . THR A 1 220 ? 21.046 -55.908 0.834 1.000 25.530 240 THR A O 1
ATOM 3348 N N . GLN A 1 221 ? 22.198 -54.002 1.248 1.000 25.380 241 GLN A N 1
ATOM 3349 C CA . GLN A 1 221 ? 21.539 -53.244 0.150 1.000 23.850 241 GLN A CA 1
ATOM 3350 C C . GLN A 1 221 ? 21.851 -53.868 -1.200 1.000 25.840 241 GLN A C 1
ATOM 3351 O O . GLN A 1 221 ? 21.066 -53.601 -2.155 1.000 27.400 241 GLN A O 1
ATOM 3365 N N . HIS A 1 222 ? 22.860 -54.713 -1.318 1.000 23.320 242 HIS A N 1
ATOM 3366 C CA . HIS A 1 222 ? 23.164 -55.431 -2.568 1.000 23.820 242 HIS A CA 1
ATOM 3367 C C . HIS A 1 222 ? 21.985 -56.368 -2.948 1.000 26.080 242 HIS A C 1
ATOM 3368 O O . HIS A 1 222 ? 21.935 -56.759 -4.111 1.000 25.460 242 HIS A O 1
ATOM 3383 N N . LEU A 1 223 ? 21.116 -56.694 -1.991 1.000 27.730 243 LEU A N 1
ATOM 3384 C CA . LEU A 1 223 ? 19.937 -57.584 -2.245 1.000 26.750 243 LEU A CA 1
ATOM 3385 C C . LEU A 1 223 ? 18.741 -56.713 -2.579 1.000 28.690 243 LEU A C 1
ATOM 3386 O O . LEU A 1 223 ? 17.727 -57.290 -2.945 1.000 29.560 243 LEU A O 1
ATOM 3402 N N . TYR A 1 224 ? 18.808 -55.382 -2.423 1.000 26.220 244 TYR A N 1
ATOM 3403 C CA . TYR A 1 224 ? 17.608 -54.523 -2.570 1.000 28.360 244 TYR A CA 1
ATOM 3404 C C . TYR A 1 224 ? 16.999 -54.656 -3.991 1.000 31.110 244 TYR A C 1
ATOM 3405 O O . TYR A 1 224 ? 15.778 -54.933 -4.133 1.000 31.340 244 TYR A O 1
ATOM 3423 N N . SER A 1 225 ? 17.780 -54.466 -5.041 1.000 30.090 245 SER A N 1
ATOM 3424 C CA . SER A 1 225 ? 17.289 -54.605 -6.438 1.000 29.930 245 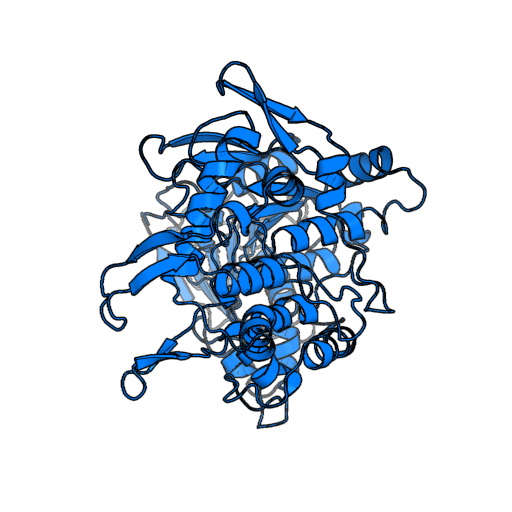SER A CA 1
ATOM 3425 C C . SER A 1 225 ? 16.596 -55.972 -6.642 1.000 30.820 245 SER A C 1
ATOM 3426 O O . SER A 1 225 ? 15.510 -56.005 -7.247 1.000 31.260 245 SER A O 1
ATOM 3434 N N . ASN A 1 226 ? 17.205 -57.053 -6.197 1.000 27.880 246 ASN A N 1
ATOM 3435 C CA . ASN A 1 226 ? 16.614 -58.413 -6.256 1.000 31.380 246 ASN A CA 1
ATOM 3436 C C . ASN A 1 226 ? 15.228 -58.396 -5.595 1.000 34.400 246 ASN A C 1
ATOM 3437 O O . ASN A 1 226 ? 14.253 -58.974 -6.181 1.000 35.400 246 ASN A O 1
ATOM 3448 N N . VAL A 1 227 ? 15.096 -57.784 -4.424 1.000 30.790 247 VAL A N 1
ATOM 3449 C CA . VAL A 1 227 ? 13.831 -57.843 -3.660 1.000 31.550 247 VAL A CA 1
ATOM 3450 C C . VAL A 1 227 ? 12.795 -56.923 -4.320 1.000 37.250 247 VAL A C 1
ATOM 3451 O O . VAL A 1 227 ? 11.589 -57.255 -4.305 1.000 33.530 247 VAL A O 1
ATOM 3464 N N . VAL A 1 228 ? 13.227 -55.832 -4.937 1.000 31.070 248 VAL A N 1
ATOM 3465 C CA . VAL A 1 228 ? 12.299 -54.962 -5.716 1.000 34.700 248 VAL A CA 1
ATOM 3466 C C . VAL A 1 228 ? 11.712 -55.798 -6.861 1.000 32.620 248 VAL A C 1
ATOM 3467 O O . VAL A 1 228 ? 10.486 -55.724 -7.093 1.000 35.710 248 VAL A O 1
ATOM 3480 N N . GLU A 1 229 ? 12.552 -56.503 -7.586 1.000 32.010 249 GLU A N 1
ATOM 3481 C CA . GLU A 1 229 ? 12.112 -57.316 -8.746 1.000 34.270 249 GLU A CA 1
ATOM 3482 C C . GLU A 1 229 ? 11.109 -58.368 -8.239 1.000 41.190 249 GLU A C 1
ATOM 3483 O O . GLU A 1 229 ? 10.065 -58.582 -8.900 1.000 38.310 249 GLU A O 1
ATOM 3495 N N . LYS A 1 230 ? 11.415 -59.032 -7.139 1.000 36.760 250 LYS A N 1
ATOM 3496 C CA . LYS A 1 230 ? 10.504 -60.066 -6.567 1.000 40.140 250 LYS A CA 1
ATOM 3497 C C . LYS A 1 230 ? 9.198 -59.411 -6.139 1.000 41.860 250 LYS A C 1
ATOM 3498 O O . LYS A 1 230 ? 8.118 -59.965 -6.431 1.000 43.040 250 LYS A O 1
ATOM 3517 N N . THR A 1 231 ? 9.276 -58.306 -5.425 1.000 35.260 251 THR A N 1
ATOM 3518 C CA . THR A 1 231 ? 8.101 -57.641 -4.848 1.000 35.540 251 THR A CA 1
ATOM 3519 C C . THR A 1 231 ? 7.153 -57.142 -5.963 1.000 43.960 251 THR A C 1
ATOM 3520 O O . THR A 1 231 ? 5.929 -57.296 -5.806 1.000 38.600 251 THR A O 1
ATOM 3531 N N . LEU A 1 232 ? 7.675 -56.534 -7.026 1.000 36.740 252 LEU A N 1
ATOM 3532 C CA . LEU A 1 232 ? 6.865 -56.016 -8.154 1.000 41.140 252 LEU A CA 1
ATOM 3533 C C . LEU A 1 232 ? 6.644 -57.112 -9.205 1.000 40.300 252 LEU A C 1
ATOM 3534 O O . LEU A 1 232 ? 5.940 -56.848 -10.175 1.000 43.520 252 LEU A O 1
ATOM 3550 N N . ASP A 1 233 ? 7.218 -58.291 -9.006 1.000 37.660 253 ASP A N 1
ATOM 3551 C CA . ASP A 1 233 ? 7.156 -59.460 -9.914 1.000 44.480 253 ASP A CA 1
ATOM 3552 C C . ASP A 1 233 ? 7.476 -59.016 -11.338 1.000 46.910 253 ASP A C 1
ATOM 3553 O O . ASP A 1 233 ? 6.658 -59.224 -12.238 1.000 41.490 253 ASP A O 1
ATOM 3562 N N . TYR A 1 234 ? 8.630 -58.394 -11.559 1.000 38.090 254 TYR A N 1
ATOM 3563 C CA . TYR A 1 234 ? 9.118 -58.085 -12.919 1.000 36.000 254 TYR A CA 1
ATOM 3564 C C . TYR A 1 234 ? 10.646 -58.137 -12.932 1.000 41.340 254 TYR A C 1
ATOM 3565 O O . TYR A 1 234 ? 11.271 -57.480 -12.108 1.000 40.140 254 TYR A O 1
ATOM 3583 N N . TYR A 1 235 ? 11.198 -58.885 -13.864 1.000 37.180 255 TYR A N 1
ATOM 3584 C CA . TYR A 1 235 ? 12.642 -59.117 -14.026 1.000 37.820 255 TYR A CA 1
ATOM 3585 C C . TYR A 1 235 ? 13.091 -58.435 -15.306 1.000 40.510 255 TYR A C 1
ATOM 3586 O O . TYR A 1 235 ? 13.058 -59.031 -16.370 1.000 42.560 255 TYR A O 1
ATOM 3604 N N . PRO A 1 236 ? 13.570 -57.176 -15.252 1.000 38.920 256 PRO A N 1
ATOM 3605 C CA . PRO A 1 236 ? 13.934 -56.464 -16.470 1.000 35.400 256 PRO A CA 1
ATOM 3606 C C . PRO A 1 236 ? 15.086 -57.130 -17.186 1.000 39.690 256 PRO A C 1
ATOM 3607 O O . PRO A 1 236 ? 16.066 -57.547 -16.559 1.000 37.600 256 PRO A O 1
ATOM 3618 N N . PRO A 1 237 ? 15.009 -57.293 -18.528 1.000 42.200 257 PRO A N 1
ATOM 3619 C CA . PRO A 1 237 ? 16.190 -57.690 -19.298 1.000 42.730 257 PRO A CA 1
ATOM 3620 C C . PRO A 1 237 ? 17.281 -56.655 -19.022 1.000 36.340 257 PRO A C 1
ATOM 3621 O O . PRO A 1 237 ? 16.982 -55.461 -18.932 1.000 38.830 257 PRO A O 1
ATOM 3632 N N . PRO A 1 238 ? 18.548 -57.066 -18.851 1.000 38.170 258 PRO A N 1
ATOM 3633 C CA . PRO A 1 238 ? 19.630 -56.102 -18.606 1.000 40.140 258 PRO A CA 1
ATOM 3634 C C . PRO A 1 238 ? 19.620 -54.928 -19.595 1.000 42.320 258 PRO A C 1
ATOM 3635 O O . PRO A 1 238 ? 19.860 -53.799 -19.221 1.000 37.370 258 PRO A O 1
ATOM 3646 N N . CYS A 1 239 ? 19.291 -55.208 -20.862 1.000 40.470 259 CYS A N 1
ATOM 3647 C CA . CYS A 1 239 ? 19.306 -54.186 -21.933 1.000 38.200 259 CYS A CA 1
ATOM 3648 C C . CYS A 1 239 ? 18.291 -53.090 -21.632 1.000 35.380 259 CYS A C 1
ATOM 3649 O O . CYS A 1 239 ? 18.549 -51.921 -21.952 1.000 36.230 259 CYS A O 1
ATOM 3656 N N . GLU A 1 240 ? 17.146 -53.434 -21.050 1.000 35.390 260 GLU A N 1
ATOM 3657 C CA . GLU A 1 240 ? 16.112 -52.424 -20.768 1.000 39.110 260 GLU A CA 1
ATOM 3658 C C . GLU A 1 240 ? 16.664 -51.413 -19.755 1.000 37.260 260 GLU A C 1
ATOM 3659 O O . GLU A 1 240 ? 16.420 -50.201 -19.916 1.000 37.270 260 GLU A O 1
ATOM 3671 N N . LEU A 1 241 ? 17.313 -51.895 -18.693 1.000 38.900 261 LEU A N 1
ATOM 3672 C CA . LEU A 1 241 ? 17.880 -50.994 -17.646 1.000 37.160 261 LEU A CA 1
ATOM 3673 C C . LEU A 1 241 ? 19.056 -50.217 -18.231 1.000 32.210 261 LEU A C 1
ATOM 3674 O O . LEU A 1 241 ? 19.180 -49.026 -17.887 1.000 36.440 261 LEU A O 1
ATOM 3690 N N . ASP A 1 242 ? 19.851 -50.844 -19.086 1.000 34.480 262 ASP A N 1
ATOM 3691 C CA . ASP A 1 242 ? 21.004 -50.158 -19.730 1.000 37.650 262 ASP A CA 1
ATOM 3692 C C . ASP A 1 242 ? 20.492 -49.002 -20.599 1.000 42.560 262 ASP A C 1
ATOM 3693 O O . ASP A 1 242 ? 21.119 -47.931 -20.620 1.000 37.080 262 ASP A O 1
ATOM 3702 N N . LYS A 1 243 ? 19.343 -49.183 -21.256 1.000 40.770 263 LYS A N 1
ATOM 3703 C CA . LYS A 1 243 ? 18.732 -48.086 -22.037 1.000 38.200 263 LYS A CA 1
ATOM 3704 C C . LYS A 1 243 ? 18.325 -46.943 -21.114 1.000 35.860 263 LYS A C 1
ATOM 3705 O O . LYS A 1 243 ? 18.565 -45.759 -21.426 1.000 37.890 263 LYS A O 1
ATOM 3724 N N . ILE A 1 244 ? 17.769 -47.258 -19.951 1.000 35.070 264 ILE A N 1
ATOM 3725 C CA . ILE A 1 244 ? 17.381 -46.193 -19.004 1.000 33.730 264 ILE A CA 1
ATOM 3726 C C . ILE A 1 244 ? 18.650 -45.428 -18.593 1.000 34.050 264 ILE A C 1
ATOM 3727 O O . ILE A 1 244 ? 18.595 -44.169 -18.505 1.000 33.710 264 ILE A O 1
ATOM 3743 N N . VAL A 1 245 ? 19.725 -46.144 -18.278 1.000 35.180 265 VAL A N 1
ATOM 3744 C CA . VAL A 1 245 ? 20.984 -45.435 -17.870 1.000 36.150 265 VAL A CA 1
ATOM 3745 C C . VAL A 1 245 ? 21.444 -44.507 -19.015 1.000 35.320 265 VAL A C 1
ATOM 3746 O O . VAL A 1 245 ? 21.756 -43.343 -18.761 1.000 32.310 265 VAL A O 1
ATOM 3759 N N . ASN A 1 246 ? 21.540 -45.034 -20.237 1.000 36.470 266 ASN A N 1
ATOM 3760 C CA . ASN A 1 246 ? 21.987 -44.254 -21.431 1.000 38.720 266 ASN A CA 1
ATOM 3761 C C . ASN A 1 246 ? 21.108 -43.022 -21.598 1.000 38.280 266 ASN A C 1
ATOM 3762 O O . ASN A 1 246 ? 21.658 -41.943 -21.818 1.000 37.810 266 ASN A O 1
ATOM 3772 N N . GLU A 1 247 ? 19.782 -43.134 -21.485 1.000 39.300 267 GLU A N 1
ATOM 3773 C CA . GLU A 1 247 ? 18.882 -41.953 -21.635 1.000 38.540 267 GLU A CA 1
ATOM 3774 C C . GLU A 1 247 ? 19.004 -40.988 -20.467 1.000 39.550 267 GLU A C 1
ATOM 3775 O O . GLU A 1 247 ? 18.743 -39.768 -20.657 1.000 38.400 267 GLU A O 1
ATOM 3787 N N . THR A 1 248 ? 19.338 -41.496 -19.255 1.000 38.220 268 THR A N 1
ATOM 3788 C CA . THR A 1 248 ? 19.573 -40.606 -18.094 1.000 33.850 268 THR A CA 1
ATOM 3789 C C . THR A 1 248 ? 20.854 -39.803 -18.372 1.000 29.480 268 THR A C 1
ATOM 3790 O O . THR A 1 248 ? 20.856 -38.599 -18.114 1.000 32.250 268 THR A O 1
ATOM 3801 N N . ILE A 1 249 ? 21.889 -40.449 -18.888 1.000 35.410 269 ILE A N 1
ATOM 3802 C CA . ILE A 1 249 ? 23.165 -39.733 -19.211 1.000 36.780 269 ILE A CA 1
ATOM 3803 C C . ILE A 1 249 ? 22.835 -38.638 -20.245 1.000 40.230 269 ILE A C 1
ATOM 3804 O O . ILE A 1 249 ? 23.237 -37.464 -20.057 1.000 36.250 269 ILE A O 1
ATOM 3820 N N . ALA A 1 250 ? 22.065 -38.983 -21.281 1.000 41.160 270 ALA A N 1
ATOM 3821 C CA . ALA A 1 250 ? 21.725 -38.011 -22.362 1.000 40.250 270 ALA A CA 1
ATOM 3822 C C . ALA A 1 250 ? 20.974 -36.822 -21.776 1.000 39.450 270 ALA A C 1
ATOM 3823 O O . ALA A 1 250 ? 21.288 -35.664 -22.125 1.000 44.950 270 ALA A O 1
ATOM 3830 N N . ALA A 1 251 ? 20.050 -37.064 -20.850 1.000 38.450 271 ALA A N 1
ATOM 3831 C CA . ALA A 1 251 ? 19.176 -36.002 -20.312 1.000 37.520 271 ALA A CA 1
ATOM 3832 C C . ALA A 1 251 ? 19.932 -35.144 -19.294 1.000 38.460 271 ALA A C 1
ATOM 3833 O O . ALA A 1 251 ? 19.528 -34.008 -19.093 1.000 37.600 271 ALA A O 1
ATOM 3840 N N . CYS A 1 252 ? 20.968 -35.659 -18.622 1.000 35.120 272 CYS A N 1
ATOM 3841 C CA . CYS A 1 252 ? 21.548 -34.967 -17.434 1.000 36.620 272 CYS A CA 1
ATOM 3842 C C . CYS A 1 252 ? 22.963 -34.472 -17.744 1.000 32.620 272 CYS A C 1
ATOM 3843 O O . CYS A 1 252 ? 23.460 -33.656 -16.952 1.000 34.220 272 CYS A O 1
ATOM 3850 N N . ASP A 1 253 ? 23.545 -34.870 -18.881 1.000 37.280 273 ASP A N 1
ATOM 3851 C CA . ASP A 1 253 ? 24.901 -34.427 -19.306 1.000 36.200 273 ASP A CA 1
ATOM 3852 C C . ASP A 1 253 ? 25.074 -32.917 -19.146 1.000 42.830 273 ASP A C 1
ATOM 3853 O O . ASP A 1 253 ? 26.076 -32.478 -18.499 1.000 37.870 273 ASP A O 1
ATOM 3862 N N . ALA A 1 254 ? 24.137 -32.137 -19.707 1.000 39.220 274 ALA A N 1
ATOM 3863 C CA . ALA A 1 254 ? 24.268 -30.669 -19.853 1.000 41.330 274 ALA A CA 1
ATOM 3864 C C . ALA A 1 254 ? 23.942 -29.958 -18.544 1.000 38.760 274 ALA A C 1
ATOM 3865 O O . ALA A 1 254 ? 24.163 -28.762 -18.434 1.000 38.110 274 ALA A O 1
ATOM 3872 N N . MET A 1 255 ? 23.417 -30.645 -17.535 1.000 37.210 275 MET A N 1
ATOM 3873 C CA . MET A 1 255 ? 23.061 -29.954 -16.266 1.000 35.240 275 MET A CA 1
ATOM 3874 C C . MET A 1 255 ? 24.308 -29.442 -15.512 1.000 33.930 275 MET A C 1
ATOM 3875 O O . MET A 1 255 ? 24.171 -28.523 -14.672 1.000 37.250 275 MET A O 1
ATOM 3889 N N . ASP A 1 256 ? 25.483 -29.962 -15.833 1.000 33.750 276 ASP A N 1
ATOM 3890 C CA . ASP A 1 256 ? 26.763 -29.488 -15.235 1.000 34.980 276 ASP A CA 1
ATOM 3891 C C . ASP A 1 256 ? 27.368 -28.331 -16.062 1.000 37.020 276 ASP A C 1
ATOM 3892 O O . ASP A 1 256 ? 28.436 -27.820 -15.672 1.000 32.840 276 ASP A O 1
ATOM 3901 N N . GLY A 1 257 ? 26.711 -27.900 -17.148 1.000 41.140 277 GLY A N 1
ATOM 3902 C CA . GLY A 1 257 ? 27.163 -26.758 -17.979 1.000 40.000 277 GLY A CA 1
ATOM 3903 C C . GLY A 1 257 ? 28.163 -27.166 -19.042 1.000 41.510 277 GLY A C 1
ATOM 3904 O O . GLY A 1 257 ? 28.662 -26.291 -19.802 1.000 42.820 277 GLY A O 1
ATOM 3908 N N . LYS A 1 258 ? 28.461 -28.450 -19.144 1.000 38.450 278 LYS A N 1
ATOM 3909 C CA . LYS A 1 258 ? 29.455 -28.948 -20.103 1.000 39.480 278 LYS A CA 1
ATOM 3910 C C . LYS A 1 258 ? 28.877 -30.147 -20.826 1.000 44.010 278 LYS A C 1
ATOM 3911 O O . LYS A 1 258 ? 28.587 -31.164 -20.203 1.000 36.900 278 LYS A O 1
ATOM 3930 N N . VAL A 1 259 ? 28.781 -30.053 -22.149 1.000 39.640 279 VAL A N 1
ATOM 3931 C CA . VAL A 1 259 ? 28.287 -31.175 -22.976 1.000 40.570 279 VAL A CA 1
ATOM 3932 C C . VAL A 1 259 ? 29.487 -32.033 -23.342 1.000 41.450 279 VAL A C 1
ATOM 3933 O O . VAL A 1 259 ? 30.274 -31.653 -24.226 1.000 40.490 279 VAL A O 1
ATOM 3946 N N . ASP A 1 260 ? 29.636 -33.161 -22.655 1.000 37.820 280 ASP A N 1
ATOM 3947 C CA . ASP A 1 260 ? 30.831 -34.027 -22.776 1.000 36.880 280 ASP A CA 1
ATOM 3948 C C . ASP A 1 260 ? 30.447 -35.495 -22.562 1.000 34.950 280 ASP A C 1
ATOM 3949 O O . ASP A 1 260 ? 31.346 -36.328 -22.529 1.000 36.870 280 ASP A O 1
ATOM 3958 N N . TRP A 1 261 ? 29.164 -35.834 -22.551 1.000 38.630 281 TRP A N 1
ATOM 3959 C CA . TRP A 1 261 ? 28.698 -37.199 -22.207 1.000 35.790 281 TRP A CA 1
ATOM 3960 C C . TRP A 1 261 ? 29.325 -37.627 -20.836 1.000 30.340 281 TRP A C 1
ATOM 3961 O O . TRP A 1 261 ? 29.826 -38.733 -20.720 1.000 32.590 281 TRP A O 1
ATOM 3982 N N . VAL A 1 262 ? 29.277 -36.713 -19.901 1.000 32.900 282 VAL A N 1
ATOM 3983 C CA . VAL A 1 262 ? 29.657 -36.975 -18.488 1.000 33.480 282 VAL A CA 1
ATOM 3984 C C . VAL A 1 262 ? 28.639 -36.275 -17.637 1.000 30.100 282 VAL A C 1
ATOM 3985 O O . VAL A 1 262 ? 28.449 -35.090 -17.762 1.000 32.830 282 VAL A O 1
ATOM 3998 N N . VAL A 1 263 ? 28.035 -37.014 -16.714 1.000 30.570 283 VAL A N 1
ATOM 3999 C CA . VAL A 1 263 ? 27.160 -36.380 -15.703 1.000 30.800 283 VAL A CA 1
ATOM 4000 C C . VAL A 1 263 ? 27.960 -36.088 -14.432 1.000 34.140 283 VAL A C 1
ATOM 4001 O O . VAL A 1 263 ? 28.153 -37.010 -13.612 1.000 33.790 283 VAL A O 1
ATOM 4014 N N . ALA A 1 264 ? 28.360 -34.837 -14.267 1.000 30.260 284 ALA A N 1
ATOM 4015 C CA . ALA A 1 264 ? 29.088 -34.362 -13.078 1.000 30.130 284 ALA A CA 1
ATOM 4016 C C . ALA A 1 264 ? 28.094 -33.955 -12.013 1.000 31.840 284 ALA A C 1
ATOM 4017 O O . ALA A 1 264 ? 28.529 -33.676 -10.900 1.000 30.100 284 ALA A O 1
ATOM 4024 N N . ARG A 1 265 ? 26.804 -33.793 -12.353 1.000 29.110 285 ARG A N 1
ATOM 4025 C CA . ARG A 1 265 ? 25.799 -33.357 -11.359 1.000 27.590 285 ARG A CA 1
ATOM 4026 C C . ARG A 1 265 ? 24.693 -34.413 -11.316 1.000 33.940 285 ARG A C 1
ATOM 4027 O O . ARG A 1 265 ? 23.550 -34.151 -11.798 1.000 31.380 285 ARG A O 1
ATOM 4048 N N . THR A 1 266 ? 24.982 -35.534 -10.647 1.000 31.210 286 THR A N 1
ATOM 4049 C CA . THR A 1 266 ? 23.965 -36.583 -10.408 1.000 30.250 286 THR A CA 1
ATOM 4050 C C . THR A 1 266 ? 22.944 -36.088 -9.394 1.000 27.090 286 THR A C 1
ATOM 4051 O O . THR A 1 266 ? 21.828 -36.676 -9.365 1.000 31.930 286 THR A O 1
ATOM 4062 N N . ASP A 1 267 ? 23.242 -35.059 -8.621 1.000 27.380 287 ASP A N 1
ATOM 4063 C CA . ASP A 1 267 ? 22.300 -34.408 -7.697 1.000 29.770 287 ASP A CA 1
ATOM 4064 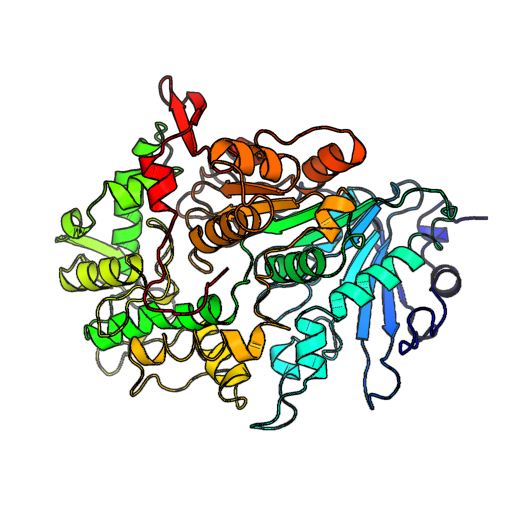C C . ASP A 1 267 ? 21.213 -33.707 -8.547 1.000 32.630 287 ASP A C 1
ATOM 4065 O O . ASP A 1 267 ? 20.004 -33.922 -8.305 1.000 31.960 287 ASP A O 1
ATOM 4074 N N . LEU A 1 268 ? 21.612 -32.844 -9.484 1.000 32.590 288 LEU A N 1
ATOM 4075 C CA . LEU A 1 268 ? 20.602 -32.168 -10.367 1.000 33.080 288 LEU A CA 1
ATOM 4076 C C . LEU A 1 268 ? 19.839 -33.252 -11.130 1.000 32.030 288 LEU A C 1
ATOM 4077 O O . LEU A 1 268 ? 18.624 -33.072 -11.301 1.000 37.520 288 LEU A O 1
ATOM 4093 N N . CYS A 1 269 ? 20.493 -34.334 -11.525 1.000 32.190 289 CYS A N 1
ATOM 4094 C CA . CYS A 1 269 ? 19.837 -35.429 -12.256 1.000 34.320 289 CYS A CA 1
ATOM 4095 C C . CYS A 1 269 ? 18.718 -36.012 -11.384 1.000 36.550 289 CYS A C 1
ATOM 4096 O O . CYS A 1 269 ? 17.543 -36.144 -11.827 1.000 35.620 289 CYS A O 1
ATOM 4103 N N . LEU A 1 270 ? 19.053 -36.359 -10.150 1.000 36.300 290 LEU A N 1
ATOM 4104 C CA . LEU A 1 270 ? 18.075 -36.987 -9.230 1.000 33.280 290 LEU A CA 1
ATOM 4105 C C . LEU A 1 270 ? 16.930 -36.016 -8.957 1.000 33.780 290 LEU A C 1
ATOM 4106 O O . LEU A 1 270 ? 15.767 -36.470 -8.869 1.000 34.000 290 LEU A O 1
ATOM 4122 N N . LEU A 1 271 ? 17.221 -34.728 -8.856 1.000 32.420 291 LEU A N 1
ATOM 4123 C CA . LEU A 1 271 ? 16.205 -33.710 -8.525 1.000 36.080 291 LEU A CA 1
ATOM 4124 C C . LEU A 1 271 ? 15.306 -33.436 -9.754 1.000 40.300 291 LEU A C 1
ATOM 4125 O O . LEU A 1 271 ? 14.114 -33.187 -9.533 1.000 38.600 291 LEU A O 1
ATOM 4141 N N . ASP A 1 272 ? 15.847 -33.402 -10.965 1.000 37.060 292 ASP A N 1
ATOM 4142 C CA . ASP A 1 272 ? 15.167 -32.713 -12.089 1.000 40.110 292 ASP A CA 1
ATOM 4143 C C . ASP A 1 272 ? 14.798 -33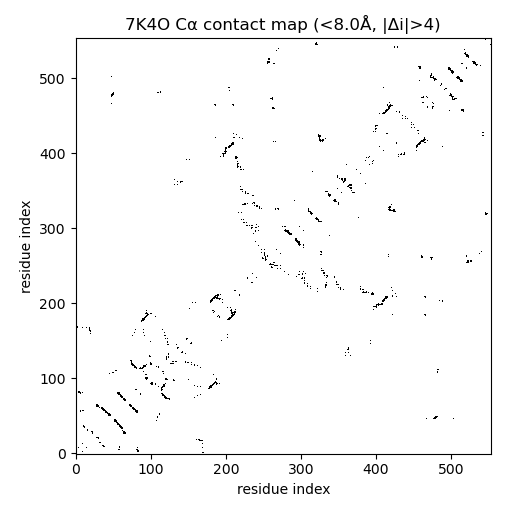.642 -13.241 1.000 40.750 292 ASP A C 1
ATOM 4144 O O . ASP A 1 272 ? 14.098 -33.144 -14.112 1.000 45.540 292 ASP A O 1
ATOM 4153 N N . PHE A 1 273 ? 15.260 -34.885 -13.326 1.000 38.640 293 PHE A N 1
ATOM 4154 C CA . PHE A 1 273 ? 14.948 -35.760 -14.470 1.000 36.910 293 PHE A CA 1
ATOM 4155 C C . PHE A 1 273 ? 14.003 -36.886 -14.070 1.000 47.030 293 PHE A C 1
ATOM 4156 O O . PHE A 1 273 ? 14.308 -37.656 -13.125 1.000 43.130 293 PHE A O 1
ATOM 4173 N N . ASP A 1 274 ? 12.881 -37.005 -14.794 1.000 40.380 294 ASP A N 1
ATOM 4174 C CA . ASP A 1 274 ? 11.878 -38.072 -14.565 1.000 39.560 294 ASP A CA 1
ATOM 4175 C C . ASP A 1 274 ? 12.076 -39.154 -15.600 1.000 37.180 294 ASP A C 1
ATOM 4176 O O . ASP A 1 274 ? 11.838 -38.875 -16.805 1.000 42.420 294 ASP A O 1
ATOM 4185 N N . ILE A 1 275 ? 12.451 -40.363 -15.189 1.000 33.940 295 ILE A N 1
ATOM 4186 C CA . ILE A 1 275 ? 12.782 -41.431 -16.156 1.000 35.110 295 ILE A CA 1
ATOM 4187 C C . ILE A 1 275 ? 11.486 -41.963 -16.804 1.000 37.100 295 ILE A C 1
ATOM 4188 O O . ILE A 1 275 ? 11.615 -42.752 -17.752 1.000 38.520 295 ILE A O 1
ATOM 4204 N N . SER A 1 276 ? 10.312 -41.575 -16.317 1.000 39.660 296 SER A N 1
ATOM 4205 C CA . SER A 1 276 ? 9.021 -41.923 -17.006 1.000 46.020 296 SER A CA 1
ATOM 4206 C C . SER A 1 276 ? 9.038 -41.443 -18.475 1.000 47.470 296 SER A C 1
ATOM 4207 O O . SER A 1 276 ? 8.385 -42.096 -19.311 1.000 43.480 296 SER A O 1
ATOM 4215 N N . THR A 1 277 ? 9.819 -40.407 -18.794 1.000 44.670 297 THR A N 1
ATOM 4216 C CA . THR A 1 277 ? 9.981 -39.878 -20.175 1.000 43.960 297 THR A CA 1
ATOM 4217 C C . THR A 1 277 ? 10.647 -40.909 -21.076 1.000 44.210 297 THR A C 1
ATOM 4218 O O . THR A 1 277 ? 10.631 -40.720 -22.314 1.000 44.260 297 THR A O 1
ATOM 4229 N N . ILE A 1 278 ? 11.220 -41.969 -20.525 1.000 40.970 298 ILE A N 1
ATOM 4230 C CA . ILE A 1 278 ? 11.966 -42.978 -21.329 1.000 42.720 298 ILE A CA 1
ATOM 4231 C C . ILE A 1 278 ? 11.011 -44.094 -21.762 1.000 40.350 298 ILE A C 1
ATOM 4232 O O . ILE A 1 278 ? 11.396 -44.909 -22.606 1.000 43.080 298 ILE A O 1
ATOM 4248 N N . GLU A 1 279 ? 9.826 -44.169 -21.168 1.000 41.460 299 GLU A N 1
ATOM 4249 C CA . GLU A 1 279 ? 8.860 -45.234 -21.537 1.000 48.360 299 GLU A CA 1
ATOM 4250 C C . GLU A 1 279 ? 8.614 -45.204 -23.053 1.000 48.280 299 GLU A C 1
ATOM 4251 O O . GLU A 1 279 ? 8.415 -44.123 -23.592 1.000 49.770 299 GLU A O 1
ATOM 4263 N N . GLY A 1 280 ? 8.694 -46.362 -23.692 1.000 48.580 300 GLY A N 1
ATOM 4264 C CA . GLY A 1 280 ? 8.452 -46.511 -25.136 1.000 54.000 300 GLY A CA 1
ATOM 4265 C C . GLY A 1 280 ? 9.725 -46.416 -25.954 1.000 58.600 300 GLY A C 1
ATOM 4266 O O . GLY A 1 280 ? 9.690 -46.783 -27.121 1.000 56.290 300 GLY A O 1
ATOM 4270 N N . LYS A 1 281 ? 10.850 -45.991 -25.389 1.000 53.370 301 LYS A N 1
ATOM 4271 C CA . LYS A 1 281 ? 12.087 -45.890 -26.193 1.000 55.550 301 LYS A CA 1
ATOM 4272 C C . LYS A 1 281 ? 12.553 -47.291 -26.557 1.000 50.930 301 LYS A C 1
ATOM 4273 O O . LYS A 1 281 ? 12.570 -48.198 -25.737 1.000 47.890 301 LYS A O 1
ATOM 4292 N N . PRO A 1 282 ? 12.931 -47.534 -27.823 1.000 55.300 302 PRO A N 1
ATOM 4293 C CA . PRO A 1 282 ? 13.374 -48.864 -28.222 1.000 54.110 302 PRO A CA 1
ATOM 4294 C C . PRO A 1 282 ? 14.764 -49.174 -27.665 1.000 49.570 302 PRO A C 1
ATOM 4295 O O . PRO A 1 282 ? 15.587 -48.288 -27.522 1.000 50.760 302 PRO A O 1
ATOM 4306 N N . TYR A 1 283 ? 15.022 -50.447 -27.451 1.000 47.800 303 TYR A N 1
ATOM 4307 C CA . TYR A 1 283 ? 16.361 -50.924 -27.060 1.000 53.680 303 TYR A CA 1
ATOM 4308 C C . TYR A 1 283 ? 16.649 -52.188 -27.849 1.000 51.600 303 TYR A C 1
ATOM 4309 O O . TYR A 1 283 ? 15.724 -52.974 -28.164 1.000 51.410 303 TYR A O 1
ATOM 4327 N N . SER A 1 284 ? 17.922 -52.401 -28.106 1.000 45.640 304 SER A N 1
ATOM 4328 C CA . SER A 1 284 ? 18.417 -53.606 -28.789 1.000 54.750 304 SER A CA 1
ATOM 4329 C C . SER A 1 284 ? 19.817 -53.885 -28.266 1.000 55.450 304 SER A C 1
ATOM 4330 O O . SER A 1 284 ? 20.632 -52.961 -28.234 1.000 55.920 304 SER A O 1
ATOM 4338 N N . CYS A 1 285 ? 20.059 -55.104 -27.830 1.000 52.950 305 CYS A N 1
ATOM 4339 C CA . CYS A 1 285 ? 21.399 -55.575 -27.415 1.000 59.140 305 CYS A CA 1
ATOM 4340 C C . CYS A 1 285 ? 21.636 -56.844 -28.218 1.000 59.080 305 CYS A C 1
ATOM 4341 O O . CYS A 1 285 ? 20.694 -57.634 -28.381 1.000 60.570 305 CYS A O 1
ATOM 4348 N N . ALA A 1 286 ? 22.858 -57.032 -28.690 1.000 68.810 306 ALA A N 1
ATOM 4349 C CA . ALA A 1 286 ? 23.287 -58.230 -29.434 1.000 73.210 306 ALA A CA 1
ATOM 4350 C C . ALA A 1 286 ? 23.384 -59.414 -28.476 1.000 76.780 306 ALA A C 1
ATOM 4351 O O . ALA A 1 286 ? 23.583 -59.203 -27.269 1.000 76.750 306 ALA A O 1
ATOM 4358 N N . ALA A 1 287 ? 23.271 -60.622 -29.008 1.000 80.670 307 ALA A N 1
ATOM 4359 C CA . ALA A 1 287 ? 23.419 -61.859 -28.218 1.000 84.250 307 ALA A CA 1
ATOM 4360 C C . ALA A 1 287 ? 24.879 -61.958 -27.780 1.000 89.610 307 ALA A C 1
ATOM 4361 O O . ALA A 1 287 ? 25.745 -61.714 -28.614 1.000 100.330 307 ALA A O 1
ATOM 4368 N N . SER A 1 288 ? 25.136 -62.237 -26.509 1.000 104.060 308 SER A N 1
ATOM 4369 C CA . SER A 1 288 ? 26.511 -62.454 -25.996 1.000 107.090 308 SER A CA 1
ATOM 4370 C C . SER A 1 288 ? 26.822 -63.942 -26.077 1.000 119.140 308 SER A C 1
ATOM 4371 O O . SER A 1 288 ? 26.002 -64.726 -26.587 1.000 110.460 308 SER A O 1
ATOM 4379 N N . ARG A 1 289 ? 27.987 -64.321 -25.583 1.000 131.240 309 ARG A N 1
ATOM 4380 C CA . ARG A 1 289 ? 28.274 -65.750 -25.351 1.000 138.560 309 ARG A CA 1
ATOM 4381 C C . ARG A 1 289 ? 27.730 -66.049 -23.958 1.000 138.980 309 ARG A C 1
ATOM 4382 O O . ARG A 1 289 ? 28.410 -65.693 -22.976 1.000 140.550 309 ARG A O 1
ATOM 4403 N N . GLY A 1 290 ? 26.519 -66.600 -23.897 1.000 128.510 310 GLY A N 1
ATOM 4404 C CA . GLY A 1 290 ? 25.874 -66.991 -22.636 1.000 127.290 310 GLY A CA 1
ATOM 4405 C C . GLY A 1 290 ? 24.590 -66.228 -22.411 1.000 133.860 310 GLY A C 1
ATOM 4406 O O . GLY A 1 290 ? 23.843 -66.627 -21.508 1.000 155.560 310 GLY A O 1
ATOM 4410 N N . THR A 1 291 ? 24.329 -65.173 -23.185 1.000 131.750 311 THR A N 1
ATOM 4411 C CA . THR A 1 291 ? 23.047 -64.425 -23.113 1.000 121.670 311 THR A CA 1
ATOM 4412 C C . THR A 1 291 ? 22.543 -64.212 -24.530 1.000 116.210 311 THR A C 1
ATOM 4413 O O . THR A 1 291 ? 23.344 -63.907 -25.402 1.000 119.090 311 THR A O 1
ATOM 4424 N N . PRO A 1 292 ? 21.229 -64.354 -24.798 1.000 107.560 312 PRO A N 1
ATOM 4425 C CA . PRO A 1 292 ? 20.686 -64.150 -26.141 1.000 98.410 312 PRO A CA 1
ATOM 4426 C C . PRO A 1 292 ? 20.468 -62.676 -26.508 1.000 89.640 312 PRO A C 1
ATOM 4427 O O . PRO A 1 292 ? 20.770 -61.800 -25.720 1.000 79.270 312 PRO A O 1
ATOM 4438 N N . ALA A 1 293 ? 19.968 -62.436 -27.714 1.000 82.550 313 ALA A N 1
ATOM 4439 C CA . ALA A 1 293 ? 19.658 -61.074 -28.191 1.000 77.740 313 ALA A CA 1
ATOM 4440 C C . ALA A 1 293 ? 18.491 -60.544 -27.358 1.000 66.280 313 ALA A C 1
ATOM 4441 O O . ALA A 1 293 ? 17.554 -61.302 -27.062 1.000 65.760 313 ALA A O 1
ATOM 4448 N N . GLN A 1 294 ? 18.562 -59.278 -26.978 1.000 58.210 314 GLN A N 1
ATOM 4449 C CA . GLN A 1 294 ? 17.439 -58.593 -26.291 1.000 59.470 314 GLN A CA 1
ATOM 4450 C C . GLN A 1 294 ? 17.015 -57.418 -27.164 1.000 54.010 314 GLN A C 1
ATOM 4451 O O . GLN A 1 294 ? 17.896 -56.677 -27.666 1.000 56.200 314 GLN A O 1
ATOM 4465 N N . ASN A 1 295 ? 15.708 -57.260 -27.341 1.000 57.920 315 ASN A N 1
ATOM 4466 C CA . ASN A 1 295 ? 15.135 -56.062 -27.996 1.000 56.300 315 ASN A CA 1
ATOM 4467 C C . ASN A 1 295 ? 13.698 -55.907 -27.529 1.000 47.250 315 ASN A C 1
ATOM 4468 O O . ASN A 1 295 ? 13.072 -56.880 -27.099 1.000 51.990 315 ASN A O 1
ATOM 4479 N N . GLY A 1 296 ? 13.224 -54.683 -27.605 1.000 46.110 316 GLY A N 1
ATOM 4480 C CA . GLY A 1 296 ? 11.930 -54.294 -27.046 1.000 43.930 316 GLY A CA 1
ATOM 4481 C C . GLY A 1 296 ? 11.844 -52.799 -26.952 1.000 43.100 316 GLY A C 1
ATOM 4482 O O . GLY A 1 296 ? 12.625 -52.066 -27.620 1.000 48.720 316 GLY A O 1
ATOM 4486 N N . THR A 1 297 ? 10.903 -52.354 -26.145 1.000 42.670 317 THR A N 1
ATOM 4487 C CA . THR A 1 297 ? 10.721 -50.938 -25.792 1.000 48.700 317 THR A CA 1
ATOM 4488 C C . THR A 1 297 ? 10.753 -50.862 -24.268 1.000 49.420 317 THR A C 1
ATOM 4489 O O . THR A 1 297 ? 10.282 -51.814 -23.609 1.000 50.080 317 THR A O 1
ATOM 4500 N N . VAL A 1 298 ? 11.254 -49.755 -23.739 1.000 49.650 318 VAL A N 1
ATOM 4501 C CA . VAL A 1 298 ? 11.311 -49.580 -22.267 1.000 47.080 318 VAL A CA 1
ATOM 4502 C C . VAL A 1 298 ? 9.874 -49.586 -21.759 1.000 45.080 318 VAL A C 1
ATOM 4503 O O . VAL A 1 298 ? 9.061 -48.750 -22.181 1.000 45.880 318 VAL A O 1
ATOM 4516 N N . SER A 1 299 ? 9.591 -50.496 -20.846 1.000 47.090 319 SER A N 1
ATOM 4517 C CA . SER A 1 299 ? 8.228 -50.779 -20.343 1.000 47.750 319 SER A CA 1
ATOM 4518 C C . SER A 1 299 ? 7.928 -49.943 -19.109 1.000 48.860 319 SER A C 1
ATOM 4519 O O . SER A 1 299 ? 8.867 -49.454 -18.411 1.000 45.350 319 SER A O 1
ATOM 4527 N N . ALA A 1 300 ? 6.645 -49.788 -18.831 1.000 44.710 320 ALA A N 1
ATOM 4528 C CA . ALA A 1 300 ? 6.163 -49.096 -17.627 1.000 42.640 320 ALA A CA 1
ATOM 4529 C C . ALA A 1 300 ? 6.675 -49.846 -16.385 1.000 45.050 320 ALA A C 1
ATOM 4530 O O . ALA A 1 300 ? 7.017 -49.190 -15.398 1.000 45.350 320 ALA A O 1
ATOM 4537 N N . LYS A 1 301 ? 6.626 -51.170 -16.413 1.000 42.060 321 LYS A N 1
ATOM 4538 C CA . LYS A 1 301 ? 7.050 -52.012 -15.272 1.000 48.100 321 LYS A CA 1
ATOM 4539 C C . LYS A 1 301 ? 8.564 -51.849 -15.089 1.000 46.650 321 LYS A C 1
ATOM 4540 O O . LYS A 1 301 ? 8.988 -51.862 -13.938 1.000 42.150 321 LYS A O 1
ATOM 4559 N N . GLY A 1 302 ? 9.326 -51.749 -16.178 1.000 42.270 322 GLY A N 1
ATOM 4560 C CA . GLY A 1 302 ? 10.792 -51.560 -16.119 1.000 43.410 322 GLY A CA 1
ATOM 4561 C C . GLY A 1 302 ? 11.119 -50.241 -15.454 1.000 41.960 322 GLY A C 1
ATOM 4562 O O . GLY A 1 302 ? 12.007 -50.192 -14.566 1.000 38.480 322 GLY A O 1
ATOM 4566 N N . ILE A 1 303 ? 10.409 -49.194 -15.833 1.000 37.900 323 ILE A N 1
ATOM 4567 C CA . ILE A 1 303 ? 10.550 -47.860 -15.207 1.000 39.710 323 ILE A CA 1
ATOM 4568 C C . ILE A 1 303 ? 10.156 -47.952 -13.728 1.000 45.730 323 ILE A C 1
ATOM 4569 O O . ILE A 1 303 ? 10.820 -47.327 -12.892 1.000 37.390 323 ILE A O 1
ATOM 4585 N N . GLU A 1 304 ? 9.088 -48.664 -13.394 1.000 40.030 324 GLU A N 1
ATOM 4586 C CA . GLU A 1 304 ? 8.646 -48.766 -11.982 1.000 40.470 324 GLU A CA 1
ATOM 4587 C C . GLU A 1 304 ? 9.760 -49.452 -11.150 1.000 33.650 324 GLU A C 1
ATOM 4588 O O . GLU A 1 304 ? 10.061 -48.959 -10.052 1.000 36.570 324 GLU A O 1
ATOM 4600 N N . VAL A 1 305 ? 10.326 -50.532 -11.654 1.000 35.880 325 VAL A N 1
ATOM 4601 C CA . VAL A 1 305 ? 11.439 -51.235 -10.972 1.000 36.700 325 VAL A CA 1
ATOM 4602 C C . VAL A 1 305 ? 12.594 -50.232 -10.824 1.000 41.300 325 VAL A C 1
ATOM 4603 O O . VAL A 1 305 ? 13.124 -50.092 -9.692 1.000 35.940 325 VAL A O 1
ATOM 4616 N N . ALA A 1 306 ? 12.939 -49.516 -11.888 1.000 35.960 326 ALA A N 1
ATOM 4617 C CA . ALA A 1 306 ? 14.134 -48.647 -11.870 1.000 36.970 326 ALA A CA 1
ATOM 4618 C C . ALA A 1 306 ? 13.891 -47.547 -10.856 1.000 35.290 326 ALA A C 1
ATOM 4619 O O . ALA A 1 306 ? 14.819 -47.205 -10.097 1.000 30.800 326 ALA A O 1
ATOM 4626 N N . LYS A 1 307 ? 12.709 -46.938 -10.859 1.000 31.040 327 LYS A N 1
ATOM 4627 C CA . LYS A 1 307 ? 12.443 -45.812 -9.960 1.000 31.250 327 LYS A CA 1
ATOM 4628 C C . LYS A 1 307 ? 12.502 -46.324 -8.524 1.000 31.280 327 LYS A C 1
ATOM 4629 O O . LYS A 1 307 ? 12.873 -45.543 -7.627 1.000 33.320 327 LYS A O 1
ATOM 4648 N N . THR A 1 308 ? 12.013 -47.526 -8.296 1.000 29.950 328 THR A N 1
ATOM 4649 C CA . THR A 1 308 ? 11.937 -48.092 -6.927 1.000 29.030 328 THR A CA 1
ATOM 4650 C C . THR A 1 308 ? 13.380 -48.336 -6.420 1.000 29.870 328 THR A C 1
ATOM 4651 O O . THR A 1 308 ? 13.639 -48.039 -5.253 1.000 31.030 328 THR A O 1
ATOM 4662 N N . ILE A 1 309 ? 14.241 -48.874 -7.268 1.000 31.420 329 ILE A N 1
ATOM 4663 C CA . ILE A 1 309 ? 15.678 -49.135 -6.937 1.000 28.300 329 ILE A CA 1
ATOM 4664 C C . ILE A 1 309 ? 16.318 -47.795 -6.610 1.000 31.820 329 ILE A C 1
ATOM 4665 O O . ILE A 1 309 ? 16.903 -47.623 -5.523 1.000 32.400 329 ILE A O 1
ATOM 4681 N N . ILE A 1 310 ? 16.196 -46.835 -7.516 1.000 30.830 330 ILE A N 1
ATOM 4682 C CA . ILE A 1 310 ? 16.821 -45.501 -7.292 1.000 31.960 330 ILE A CA 1
ATOM 4683 C C . ILE A 1 310 ? 16.331 -44.875 -5.996 1.000 32.060 330 ILE A C 1
ATOM 4684 O O . ILE A 1 310 ? 17.120 -44.195 -5.324 1.000 30.280 330 ILE A O 1
ATOM 4700 N N . ASN A 1 311 ? 15.063 -45.060 -5.622 1.000 30.410 331 ASN A N 1
ATOM 4701 C CA . ASN A 1 311 ? 14.481 -44.416 -4.428 1.000 29.060 331 ASN A CA 1
ATOM 4702 C C . ASN A 1 311 ? 15.025 -45.016 -3.108 1.000 25.200 331 ASN A C 1
ATOM 4703 O O . ASN A 1 311 ? 14.793 -44.404 -2.095 1.000 29.710 331 ASN A O 1
ATOM 4714 N N . GLY A 1 312 ? 15.666 -46.168 -3.165 1.000 27.680 332 GLY A N 1
ATOM 4715 C CA . GLY A 1 312 ? 16.319 -46.776 -1.980 1.000 29.190 332 GLY A CA 1
ATOM 4716 C C . GLY A 1 312 ? 15.339 -47.579 -1.128 1.000 31.000 332 GLY A C 1
ATOM 4717 O O . GLY A 1 312 ? 14.112 -47.361 -1.192 1.000 31.520 332 GLY A O 1
ATOM 4721 N N . LEU A 1 313 ? 15.880 -48.443 -0.292 1.000 31.410 333 LEU A N 1
ATOM 4722 C CA . LEU A 1 313 ? 15.068 -49.330 0.581 1.000 30.970 333 LEU A CA 1
ATOM 4723 C C . LEU A 1 313 ? 14.203 -48.508 1.519 1.000 29.560 333 LEU A C 1
ATOM 4724 O O . LEU A 1 313 ? 14.707 -47.692 2.321 1.000 27.450 333 LEU A O 1
ATOM 4740 N N . HIS A 1 314 ? 12.887 -48.763 1.445 1.000 27.140 334 HIS A N 1
ATOM 4741 C CA . HIS A 1 314 ? 11.890 -48.265 2.423 1.000 27.610 334 HIS A CA 1
ATOM 4742 C C . HIS A 1 314 ? 11.165 -49.496 2.988 1.000 25.720 334 HIS A C 1
ATOM 4743 O O . HIS A 1 314 ? 11.120 -50.508 2.304 1.000 30.480 334 HIS A O 1
ATOM 4758 N N . ASP A 1 315 ? 10.773 -49.432 4.236 1.000 29.150 335 ASP A N 1
ATOM 4759 C CA . ASP A 1 315 ? 10.146 -50.588 4.907 1.000 30.430 335 ASP A CA 1
ATOM 4760 C C . ASP A 1 315 ? 8.642 -50.588 4.546 1.000 37.510 335 ASP A C 1
ATOM 4761 O O . ASP A 1 315 ? 8.188 -49.714 3.771 1.000 34.100 335 ASP A O 1
ATOM 4770 N N . SER A 1 316 ? 7.924 -51.574 5.088 1.000 39.480 336 SER A N 1
ATOM 4771 C CA . SER A 1 316 ? 6.494 -51.860 4.776 1.000 38.970 336 SER A CA 1
ATOM 4772 C C . SER A 1 316 ? 5.648 -50.657 5.201 1.000 41.200 336 SER A C 1
ATOM 4773 O O . SER A 1 316 ? 4.505 -50.519 4.714 1.000 45.100 336 SER A O 1
ATOM 4781 N N . GLN A 1 317 ? 6.159 -49.771 6.047 1.000 36.340 337 GLN A N 1
ATOM 4782 C CA . GLN A 1 317 ? 5.409 -48.548 6.452 1.000 36.630 337 GLN A CA 1
ATOM 4783 C C . GLN A 1 317 ? 5.864 -47.292 5.689 1.000 38.220 337 GLN A C 1
ATOM 4784 O O . GLN A 1 317 ? 5.499 -46.177 6.121 1.000 37.960 337 GLN A O 1
ATOM 4798 N N . GLY A 1 318 ? 6.637 -47.438 4.609 1.000 37.320 338 GLY A N 1
ATOM 4799 C CA . GLY A 1 318 ? 7.113 -46.287 3.810 1.000 35.610 338 GLY A CA 1
ATOM 4800 C C . GLY A 1 318 ? 8.262 -45.501 4.459 1.000 34.700 338 GLY A C 1
ATOM 4801 O O . GLY A 1 318 ? 8.613 -44.431 3.938 1.000 33.020 338 GLY A O 1
ATOM 4805 N N . ARG A 1 319 ? 8.872 -45.988 5.538 1.000 32.000 339 ARG A N 1
ATOM 4806 C CA . ARG A 1 319 ? 9.971 -45.252 6.207 1.000 31.880 339 ARG A CA 1
ATOM 4807 C C . ARG A 1 319 ? 11.282 -45.641 5.529 1.000 28.260 339 ARG A C 1
ATOM 4808 O O . ARG A 1 319 ? 11.482 -46.816 5.200 1.000 28.580 339 ARG A O 1
ATOM 4829 N N . ARG A 1 320 ? 12.169 -44.656 5.371 1.000 28.890 340 ARG A N 1
ATOM 4830 C CA . ARG A 1 320 ? 13.440 -44.896 4.645 1.000 27.980 340 ARG A CA 1
ATOM 4831 C C . ARG A 1 320 ? 14.433 -45.639 5.548 1.000 23.540 340 ARG A C 1
ATOM 4832 O O . ARG A 1 320 ? 14.705 -45.152 6.656 1.000 25.970 340 ARG A O 1
ATOM 4853 N N . VAL A 1 321 ? 14.968 -46.717 5.025 1.000 27.210 341 VAL A N 1
ATOM 4854 C CA . VAL A 1 321 ? 16.013 -47.535 5.697 1.000 26.230 341 VAL A CA 1
ATOM 4855 C C . VAL A 1 321 ? 17.406 -47.147 5.181 1.000 26.720 341 VAL A C 1
ATOM 4856 O O . VAL A 1 321 ? 18.333 -47.066 6.021 1.000 26.560 341 VAL A O 1
ATOM 4869 N N . TYR A 1 322 ? 17.563 -46.996 3.878 1.000 25.930 342 TYR A N 1
ATOM 4870 C CA . TYR A 1 322 ? 18.881 -46.640 3.310 1.000 23.400 342 TYR A CA 1
ATOM 4871 C C . TYR A 1 322 ? 18.639 -45.889 1.998 1.000 28.390 342 TYR A C 1
ATOM 4872 O O . TYR A 1 322 ? 17.510 -45.503 1.693 1.000 28.100 342 TYR A O 1
ATOM 4890 N N . PHE A 1 323 ? 19.690 -45.726 1.224 1.000 26.650 343 PHE A N 1
ATOM 4891 C CA . PHE A 1 323 ? 19.698 -45.062 -0.100 1.000 25.310 343 PHE A CA 1
ATOM 4892 C C . PHE A 1 323 ? 20.435 -45.965 -1.033 1.000 30.880 343 PHE A C 1
ATOM 4893 O O . PHE A 1 323 ? 21.097 -46.936 -0.635 1.000 35.300 343 PHE A O 1
ATOM 4910 N N . SER A 1 324 ? 20.269 -45.676 -2.304 1.000 26.340 344 SER A N 1
ATOM 4911 C CA . SER A 1 324 ? 20.813 -46.511 -3.372 1.000 25.440 344 SER A CA 1
ATOM 4912 C C . SER A 1 324 ? 21.775 -45.680 -4.227 1.000 23.660 344 SER A C 1
ATOM 4913 O O . SER A 1 324 ? 22.062 -44.507 -3.887 1.000 26.680 344 SER A O 1
ATOM 4921 N N . TYR A 1 325 ? 22.263 -46.324 -5.261 1.000 25.480 345 TYR A N 1
ATOM 4922 C CA . TYR A 1 325 ? 23.219 -45.740 -6.231 1.000 25.490 345 TYR A CA 1
ATOM 4923 C C . TYR A 1 325 ? 22.586 -44.528 -6.895 1.000 30.570 345 TYR A C 1
ATOM 4924 O O . TYR A 1 325 ? 21.335 -44.431 -7.040 1.000 28.220 345 TYR A O 1
ATOM 4942 N N . GLN A 1 326 ? 23.435 -43.592 -7.279 1.000 28.280 346 GLN A N 1
ATOM 4943 C CA . GLN A 1 326 ? 22.991 -42.364 -7.975 1.000 29.820 346 GLN A CA 1
ATOM 4944 C C . GLN A 1 326 ? 22.403 -42.718 -9.343 1.000 23.910 346 GLN A C 1
ATOM 4945 O O . GLN A 1 326 ? 22.755 -43.713 -9.961 1.000 26.270 346 GLN A O 1
ATOM 4959 N N . PRO A 1 327 ? 21.508 -41.862 -9.873 1.000 28.770 347 PRO A N 1
ATOM 4960 C CA . PRO A 1 327 ? 21.206 -41.934 -11.314 1.000 29.610 347 PRO A CA 1
ATOM 4961 C C . PRO A 1 327 ? 22.512 -41.898 -12.130 1.000 31.000 347 PRO A C 1
ATOM 4962 O O . PRO A 1 327 ? 23.458 -41.233 -11.701 1.000 30.050 347 PRO A O 1
ATOM 4973 N N . THR A 1 328 ? 22.572 -42.668 -13.215 1.000 29.520 348 THR A N 1
ATOM 4974 C CA . THR A 1 328 ? 23.684 -42.900 -14.190 1.000 31.880 348 THR A CA 1
ATOM 4975 C C . THR A 1 328 ? 24.532 -44.089 -13.758 1.000 30.310 348 THR A C 1
ATOM 4976 O O . THR A 1 328 ? 25.249 -44.601 -14.589 1.000 31.310 348 THR A O 1
ATOM 4987 N N . ALA A 1 329 ? 24.408 -44.579 -12.515 1.000 29.900 349 ALA A N 1
ATOM 4988 C CA . ALA A 1 329 ? 25.086 -45.838 -12.139 1.000 27.130 349 ALA A CA 1
ATOM 4989 C C . ALA A 1 329 ? 24.409 -47.020 -12.832 1.000 27.280 349 ALA A C 1
ATOM 4990 O O . ALA A 1 329 ? 23.146 -47.047 -12.871 1.000 32.790 349 ALA A O 1
ATOM 4997 N N . ALA A 1 330 ? 25.196 -47.963 -13.323 1.000 28.370 350 ALA A N 1
ATOM 4998 C CA . ALA A 1 330 ? 24.690 -49.198 -13.941 1.000 29.510 350 ALA A CA 1
ATOM 4999 C C . ALA A 1 330 ? 23.818 -49.969 -12.944 1.000 35.580 350 ALA A C 1
ATOM 5000 O O . ALA A 1 330 ? 24.057 -49.929 -11.726 1.000 29.750 350 ALA A O 1
ATOM 5007 N N . PHE A 1 331 ? 22.814 -50.684 -13.454 1.000 32.840 351 PHE A N 1
ATOM 5008 C CA . PHE A 1 331 ? 21.923 -51.522 -12.620 1.000 31.780 351 PHE A CA 1
ATOM 5009 C C . PHE A 1 331 ? 22.529 -52.910 -12.436 1.000 32.310 351 PHE A C 1
ATOM 5010 O O . PHE A 1 331 ? 21.899 -53.941 -12.806 1.000 33.710 351 PHE A O 1
ATOM 5027 N N . ASP A 1 332 ? 23.704 -53.008 -11.793 1.000 29.390 352 ASP A N 1
ATOM 5028 C CA . ASP A 1 332 ? 24.397 -54.303 -11.619 1.000 30.270 352 ASP A CA 1
ATOM 5029 C C . ASP A 1 332 ? 23.645 -55.189 -10.627 1.000 30.510 352 ASP A C 1
ATOM 5030 O O . ASP A 1 332 ? 23.515 -56.370 -10.908 1.000 31.600 352 ASP A O 1
ATOM 5039 N N . ASP A 1 333 ? 23.212 -54.627 -9.497 1.000 27.820 353 ASP A N 1
ATOM 5040 C CA . ASP A 1 333 ? 22.498 -55.395 -8.456 1.000 27.610 353 ASP A CA 1
ATOM 5041 C C . ASP A 1 333 ? 21.242 -56.006 -9.103 1.000 30.500 353 ASP A C 1
ATOM 5042 O O . ASP A 1 333 ? 20.863 -57.136 -8.716 1.000 30.450 353 ASP A O 1
ATOM 5051 N N . ALA A 1 334 ? 20.648 -55.270 -10.036 1.000 30.760 354 ALA A N 1
ATOM 5052 C CA . ALA A 1 334 ? 19.352 -55.679 -10.652 1.000 34.110 354 ALA A CA 1
ATOM 5053 C C . ALA A 1 334 ? 19.537 -56.769 -11.705 1.000 34.910 354 ALA A C 1
ATOM 5054 O O . ALA A 1 334 ? 18.483 -57.272 -12.230 1.000 36.710 354 ALA A O 1
ATOM 5061 N N . GLU A 1 335 ? 20.761 -57.114 -12.071 1.000 34.520 355 GLU A N 1
ATOM 5062 C CA . GLU A 1 335 ? 21.046 -58.067 -13.171 1.000 34.940 355 GLU A CA 1
ATOM 5063 C C . GLU A 1 335 ? 20.154 -59.306 -13.021 1.000 36.210 355 GLU A C 1
ATOM 5064 O O . GLU A 1 335 ? 20.056 -59.892 -11.927 1.000 34.840 355 GLU A O 1
ATOM 5076 N N . THR A 1 336 ? 19.436 -59.637 -14.099 1.000 35.840 356 THR A N 1
ATOM 5077 C CA . THR A 1 336 ? 18.586 -60.856 -14.162 1.000 35.640 356 THR A CA 1
ATOM 5078 C C . THR A 1 336 ? 19.310 -61.923 -14.973 1.000 38.550 356 THR A C 1
ATOM 5079 O O . THR A 1 336 ? 20.334 -61.643 -15.569 1.000 37.820 356 THR A O 1
ATOM 5090 N N . GLN A 1 337 ? 18.772 -63.133 -14.997 1.000 41.370 357 GLN A N 1
ATOM 5091 C CA . GLN A 1 337 ? 19.362 -64.212 -15.808 1.000 43.180 357 GLN A CA 1
ATOM 5092 C C . GLN A 1 337 ? 18.279 -64.844 -16.688 1.000 45.300 357 GLN A C 1
ATOM 5093 O O . GLN A 1 337 ? 17.088 -64.938 -16.281 1.000 41.470 357 GLN A O 1
ATOM 5107 N N . TYR A 1 338 ? 18.718 -65.267 -17.859 1.000 49.740 358 TYR A N 1
ATOM 5108 C CA . TYR A 1 338 ? 17.832 -65.841 -18.896 1.000 53.890 358 TYR A CA 1
ATOM 5109 C C . TYR A 1 338 ? 17.673 -67.340 -18.645 1.000 43.800 358 TYR A C 1
ATOM 5110 O O . TYR A 1 338 ? 18.690 -68.039 -18.523 1.000 50.130 358 TYR A O 1
ATOM 5128 N N . ASN A 1 339 ? 16.431 -67.808 -18.593 1.000 56.930 359 ASN A N 1
ATOM 5129 C CA . ASN A 1 339 ? 16.075 -69.248 -18.498 1.000 65.050 359 ASN A CA 1
ATOM 5130 C C . ASN A 1 339 ? 15.681 -69.728 -19.906 1.000 67.820 359 ASN A C 1
ATOM 5131 O O . ASN A 1 339 ? 14.724 -69.181 -20.468 1.000 60.300 359 ASN A O 1
ATOM 5141 N N . SER A 1 340 ? 16.418 -70.682 -20.473 1.000 78.850 360 SER A N 1
ATOM 5142 C CA . SER A 1 340 ? 16.158 -71.237 -21.830 1.000 86.060 360 SER A CA 1
ATOM 5143 C C . SER A 1 340 ? 14.903 -72.120 -21.840 1.000 85.680 360 SER A C 1
ATOM 5144 O O . SER A 1 340 ? 14.191 -72.074 -22.852 1.000 84.700 360 SER A O 1
ATOM 5152 N N . THR A 1 341 ? 14.639 -72.882 -20.775 1.000 90.800 361 THR A N 1
ATOM 5153 C CA . THR A 1 341 ? 13.409 -73.707 -20.662 1.000 94.270 361 THR A CA 1
ATOM 5154 C C . THR A 1 341 ? 12.191 -72.810 -20.925 1.000 99.150 361 THR A C 1
ATOM 5155 O O . THR A 1 341 ? 11.436 -73.080 -21.888 1.000 95.010 361 THR A O 1
ATOM 5166 N N . THR A 1 342 ? 12.056 -71.752 -20.124 1.000 92.200 362 THR A N 1
ATOM 5167 C CA . THR A 1 342 ? 10.846 -70.900 -19.987 1.000 81.820 362 THR A CA 1
ATOM 5168 C C . THR A 1 342 ? 10.877 -69.748 -20.991 1.000 68.000 362 THR A C 1
ATOM 5169 O O . THR A 1 342 ? 9.817 -69.125 -21.183 1.000 66.320 362 THR A O 1
ATOM 5180 N N . GLY A 1 343 ? 12.048 -69.424 -21.548 1.000 65.550 363 GLY A N 1
ATOM 5181 C CA . GLY A 1 343 ? 12.221 -68.250 -22.429 1.000 60.670 363 GLY A CA 1
ATOM 5182 C C . GLY A 1 343 ? 12.124 -66.915 -21.691 1.000 69.390 363 GLY A C 1
ATOM 5183 O O . GLY A 1 343 ? 11.871 -65.901 -22.347 1.000 62.740 363 GLY A O 1
ATOM 5187 N N . GLN A 1 344 ? 12.355 -66.870 -20.376 1.000 65.950 364 GLN A N 1
ATOM 5188 C CA . GLN A 1 344 ? 12.087 -65.647 -19.579 1.000 64.200 364 GLN A CA 1
ATOM 5189 C C . GLN A 1 344 ? 13.301 -65.255 -18.734 1.000 58.800 364 GLN A C 1
ATOM 5190 O O . GLN A 1 344 ? 14.085 -66.140 -18.325 1.000 50.480 364 GLN A O 1
ATOM 5204 N N . TRP A 1 345 ? 13.432 -63.960 -18.484 1.000 54.860 365 TRP A N 1
ATOM 5205 C CA . TRP A 1 345 ? 14.438 -63.421 -17.534 1.000 52.140 365 TRP A CA 1
ATOM 5206 C C . TRP A 1 345 ? 13.905 -63.613 -16.117 1.000 47.330 365 TRP A C 1
ATOM 5207 O O . TRP A 1 345 ? 12.689 -63.419 -15.883 1.000 47.110 365 TRP A O 1
ATOM 5228 N N . GLY A 1 346 ? 14.791 -63.985 -15.200 1.000 40.410 366 GLY A N 1
ATOM 5229 C CA . GLY A 1 346 ? 14.386 -64.274 -13.823 1.000 39.110 366 GLY A CA 1
ATOM 5230 C C . GLY A 1 346 ? 15.443 -63.847 -12.812 1.000 39.950 366 GLY A C 1
ATOM 5231 O O . GLY A 1 346 ? 16.524 -63.321 -13.200 1.000 37.900 366 GLY A O 1
ATOM 5235 N N . LEU A 1 347 ? 15.142 -64.132 -11.552 1.000 39.930 367 LEU A N 1
ATOM 5236 C CA . LEU A 1 347 ? 15.968 -63.679 -10.407 1.000 39.760 367 LEU A CA 1
ATOM 5237 C C . LEU A 1 347 ? 17.399 -64.201 -10.556 1.000 35.920 367 LEU A C 1
ATOM 5238 O O . LEU A 1 347 ? 17.620 -65.388 -10.832 1.000 34.470 367 LEU A O 1
ATOM 5254 N N . ASP A 1 348 ? 18.370 -63.323 -10.309 1.000 35.610 368 ASP A N 1
ATOM 5255 C CA . ASP A 1 348 ? 19.801 -63.685 -10.223 1.000 37.150 368 ASP A CA 1
ATOM 5256 C C . ASP A 1 348 ? 20.355 -63.073 -8.926 1.000 32.470 368 ASP A C 1
ATOM 5257 O O . ASP A 1 348 ? 20.585 -61.847 -8.924 1.000 34.160 368 ASP A O 1
ATOM 5266 N N . ILE A 1 349 ? 20.460 -63.875 -7.869 1.000 32.750 369 ILE A N 1
ATOM 5267 C CA . ILE A 1 349 ? 20.752 -63.352 -6.499 1.000 31.740 369 ILE A CA 1
ATOM 5268 C C . ILE A 1 349 ? 22.132 -62.697 -6.510 1.000 28.310 369 ILE A C 1
ATOM 5269 O O . ILE A 1 349 ? 23.103 -63.365 -6.901 1.000 31.200 369 ILE A O 1
ATOM 5285 N N . ASP A 1 350 ? 22.193 -61.442 -6.089 1.000 31.910 370 ASP A N 1
ATOM 5286 C CA . ASP A 1 350 ? 23.474 -60.709 -6.043 1.000 30.910 370 ASP A CA 1
ATOM 5287 C C . ASP A 1 350 ? 24.485 -61.432 -5.144 1.000 29.970 370 ASP A C 1
ATOM 5288 O O . ASP A 1 350 ? 24.181 -61.701 -3.980 1.000 32.310 370 ASP A O 1
ATOM 5297 N N . GLN A 1 351 ? 25.680 -61.662 -5.673 1.000 30.430 371 GLN A N 1
ATOM 5298 C CA . GLN A 1 351 ? 26.740 -62.460 -5.023 1.000 32.790 371 GLN A CA 1
ATOM 5299 C C . GLN A 1 351 ? 27.193 -61.750 -3.721 1.000 29.170 371 GLN A C 1
ATOM 5300 O O . GLN A 1 351 ? 27.371 -62.454 -2.731 1.000 27.840 371 GLN A O 1
ATOM 5314 N N . LEU A 1 352 ? 27.470 -60.455 -3.748 1.000 28.980 372 LEU A N 1
ATOM 5315 C CA . LEU A 1 352 ? 28.031 -59.789 -2.545 1.000 29.910 372 LEU A CA 1
ATOM 5316 C C . LEU A 1 352 ? 26.968 -59.746 -1.454 1.000 26.660 372 LEU A C 1
ATOM 5317 O O . LEU A 1 352 ? 27.280 -59.978 -0.284 1.000 27.340 372 LEU A O 1
ATOM 5333 N N . GLY A 1 353 ? 25.726 -59.443 -1.813 1.000 26.650 373 GLY A N 1
ATOM 5334 C CA . GLY A 1 353 ? 24.663 -59.406 -0.814 1.000 24.390 373 GLY A CA 1
ATOM 5335 C C . GLY A 1 353 ? 24.409 -60.784 -0.231 1.000 25.380 373 GLY A C 1
ATOM 5336 O O . GLY A 1 353 ? 24.309 -60.924 1.003 1.000 26.340 373 GLY A O 1
ATOM 5340 N N . GLY A 1 354 ? 24.319 -61.797 -1.082 1.000 26.520 374 GLY A N 1
ATOM 5341 C CA . GLY A 1 354 ? 24.112 -63.179 -0.638 1.000 27.140 374 GLY A CA 1
ATOM 5342 C C . GLY A 1 354 ? 25.248 -63.652 0.236 1.000 27.520 374 GLY A C 1
ATOM 5343 O O . GLY A 1 354 ? 25.011 -64.359 1.255 1.000 28.210 374 GLY A O 1
ATOM 5347 N N . GLU A 1 355 ? 26.476 -63.296 -0.125 1.000 24.490 375 GLU A N 1
ATOM 5348 C CA . GLU A 1 355 ? 27.628 -63.769 0.652 1.000 23.830 375 GLU A CA 1
ATOM 5349 C C . GLU A 1 355 ? 27.545 -63.193 2.078 1.000 20.900 375 GLU A C 1
ATOM 5350 O O . GLU A 1 355 ? 27.933 -63.913 3.039 1.000 23.230 375 GLU A O 1
ATOM 5362 N N . TYR A 1 356 ? 27.219 -61.925 2.264 1.000 24.050 376 TYR A N 1
ATOM 5363 C CA . TYR A 1 356 ? 27.109 -61.331 3.610 1.000 22.540 376 TYR A CA 1
ATOM 5364 C C . TYR A 1 356 ? 26.119 -62.173 4.456 1.000 23.450 376 TYR A C 1
ATOM 5365 O O . TYR A 1 356 ? 26.465 -62.604 5.574 1.000 23.200 376 TYR A O 1
ATOM 5383 N N . ILE A 1 357 ? 24.934 -62.413 3.925 1.000 24.280 377 ILE A N 1
ATOM 5384 C CA . ILE A 1 357 ? 23.914 -63.184 4.707 1.000 25.370 377 ILE A CA 1
ATOM 5385 C C . ILE A 1 357 ? 24.436 -64.585 4.998 1.000 25.060 377 ILE A C 1
ATOM 5386 O O . ILE A 1 357 ? 24.374 -65.037 6.167 1.000 26.620 377 ILE A O 1
ATOM 5402 N N . ALA A 1 358 ? 24.946 -65.289 3.995 1.000 24.240 378 ALA A N 1
ATOM 5403 C CA . ALA A 1 358 ? 25.386 -66.687 4.180 1.000 24.450 378 ALA A CA 1
ATOM 5404 C C . ALA A 1 358 ? 26.577 -66.760 5.146 1.000 24.060 378 ALA A C 1
ATOM 5405 O O . ALA A 1 358 ? 26.645 -67.684 5.979 1.000 24.790 378 ALA A O 1
ATOM 5412 N N . LEU A 1 359 ? 27.571 -65.863 5.007 1.000 23.320 379 LEU A N 1
ATOM 5413 C CA . LEU A 1 359 ? 28.860 -65.977 5.717 1.000 23.310 379 LEU A CA 1
ATOM 5414 C C . LEU A 1 359 ? 28.778 -65.375 7.131 1.000 21.440 379 LEU A C 1
ATOM 5415 O O . LEU A 1 359 ? 29.345 -65.958 8.041 1.000 23.830 379 LEU A O 1
ATOM 5431 N N . LEU A 1 360 ? 28.212 -64.185 7.277 1.000 23.010 380 LEU A N 1
ATOM 5432 C CA . LEU A 1 360 ? 28.359 -63.413 8.512 1.000 22.660 380 LEU A CA 1
ATOM 5433 C C . LEU A 1 360 ? 27.042 -63.306 9.291 1.000 23.490 380 LEU A C 1
ATOM 5434 O O . LEU A 1 360 ? 27.077 -62.878 10.423 1.000 24.250 380 LEU A O 1
ATOM 5450 N N . VAL A 1 361 ? 25.917 -63.678 8.705 1.000 25.680 381 VAL A N 1
ATOM 5451 C CA . VAL A 1 361 ? 24.634 -63.736 9.437 1.000 26.620 381 VAL A CA 1
ATOM 5452 C C . VAL A 1 361 ? 24.328 -65.202 9.747 1.000 27.850 381 VAL A C 1
ATOM 5453 O O . VAL A 1 361 ? 24.318 -65.583 10.936 1.000 27.710 381 VAL A O 1
ATOM 5466 N N . ASP A 1 362 ? 24.191 -66.030 8.727 1.000 25.850 382 ASP A N 1
ATOM 5467 C CA . ASP A 1 362 ? 23.881 -67.481 8.894 1.000 27.740 382 ASP A CA 1
ATOM 5468 C C . ASP A 1 362 ? 25.123 -68.270 9.285 1.000 27.080 382 ASP A C 1
ATOM 5469 O O . ASP A 1 362 ? 25.025 -69.387 9.876 1.000 28.260 382 ASP A O 1
ATOM 5478 N N . LYS A 1 363 ? 26.307 -67.785 8.903 1.000 25.170 383 LYS A N 1
ATOM 5479 C CA . LYS A 1 363 ? 27.599 -68.412 9.248 1.000 25.460 383 LYS A CA 1
ATOM 5480 C C . LYS A 1 363 ? 27.676 -69.850 8.725 1.000 24.280 383 LYS A C 1
ATOM 5481 O O . LYS A 1 363 ? 28.284 -70.718 9.369 1.000 28.100 383 LYS A O 1
ATOM 5500 N N . ASN A 1 364 ? 27.191 -70.073 7.511 1.000 26.870 384 ASN A N 1
ATOM 5501 C CA . ASN A 1 364 ? 27.253 -71.451 6.971 1.000 29.090 384 ASN A CA 1
ATOM 5502 C C . ASN A 1 364 ? 27.384 -71.516 5.463 1.000 35.460 384 ASN A C 1
ATOM 5503 O O . ASN A 1 364 ? 26.983 -72.558 4.917 1.000 35.720 384 ASN A O 1
ATOM 5513 N N . GLY A 1 365 ? 27.947 -70.507 4.812 1.000 29.010 385 GLY A N 1
ATOM 5514 C CA . GLY A 1 365 ? 28.227 -70.578 3.373 1.000 30.850 385 GLY A CA 1
ATOM 5515 C C . GLY A 1 365 ? 28.705 -69.253 2.850 1.000 32.280 385 GLY A C 1
ATOM 5516 O O . GLY A 1 365 ? 28.869 -68.300 3.638 1.000 27.810 385 GLY A O 1
ATOM 5520 N N . THR A 1 366 ? 28.897 -69.185 1.540 1.000 29.360 386 THR A N 1
ATOM 5521 C CA . THR A 1 366 ? 29.325 -67.947 0.843 1.000 31.730 386 THR A CA 1
ATOM 5522 C C . THR A 1 366 ? 28.310 -67.586 -0.238 1.000 33.260 386 THR A C 1
ATOM 5523 O O . THR A 1 366 ? 28.475 -66.569 -0.889 1.000 32.490 386 THR A O 1
ATOM 5534 N N . THR A 1 367 ? 27.243 -68.358 -0.360 1.000 32.570 387 THR A N 1
ATOM 5535 C CA A THR A 1 367 ? 26.185 -68.089 -1.358 0.490 35.540 387 THR A CA 1
ATOM 5536 C CA B THR A 1 367 ? 26.188 -68.147 -1.378 0.510 36.500 387 THR A CA 1
ATOM 5537 C C . THR A 1 367 ? 24.837 -68.352 -0.715 1.000 35.110 387 THR A C 1
ATOM 5538 O O . THR A 1 367 ? 24.726 -69.283 0.090 1.000 37.570 387 THR A O 1
ATOM 5558 N N . LEU A 1 368 ? 23.892 -67.530 -1.076 1.000 34.330 388 LEU A N 1
ATOM 5559 C CA . LEU A 1 368 ? 22.483 -67.681 -0.677 1.000 40.540 388 LEU A CA 1
ATOM 5560 C C . LEU A 1 368 ? 21.745 -68.349 -1.849 1.000 43.780 388 LEU A C 1
ATOM 5561 O O . LEU A 1 368 ? 21.845 -67.856 -3.018 1.000 40.990 388 LEU A O 1
ATOM 5577 N N . ASP A 1 369 ? 21.028 -69.435 -1.579 1.000 50.830 389 ASP A N 1
ATOM 5578 C CA . ASP A 1 369 ? 20.401 -70.289 -2.639 1.000 56.430 389 ASP A CA 1
ATOM 5579 C C . ASP A 1 369 ? 19.008 -69.777 -3.006 1.000 48.070 389 ASP A C 1
ATOM 5580 O O . ASP A 1 369 ? 18.502 -70.119 -4.088 1.000 52.810 389 ASP A O 1
ATOM 5589 N N . SER A 1 370 ? 18.384 -69.003 -2.134 1.000 43.760 390 SER A N 1
ATOM 5590 C CA . SER A 1 370 ? 16.995 -68.543 -2.312 1.000 42.510 390 SER A CA 1
ATOM 5591 C C . SER A 1 370 ? 16.801 -67.186 -1.646 1.000 35.480 390 SER A C 1
ATOM 5592 O O . SER A 1 370 ? 17.470 -66.892 -0.627 1.000 36.930 390 SER A O 1
ATOM 5600 N N . LEU A 1 371 ? 15.855 -66.413 -2.156 1.000 34.640 391 LEU A N 1
ATOM 5601 C CA . LEU A 1 371 ? 15.299 -65.249 -1.423 1.000 33.290 391 LEU A CA 1
ATOM 5602 C C . LEU A 1 371 ? 13.836 -65.501 -1.042 1.000 35.160 391 LEU A C 1
ATOM 5603 O O . LEU A 1 371 ? 13.108 -64.516 -0.818 1.000 32.930 391 LEU A O 1
ATOM 5619 N N . ASP A 1 372 ? 13.417 -66.768 -0.940 1.000 41.050 392 ASP A N 1
ATOM 5620 C CA . ASP A 1 372 ? 11.996 -67.055 -0.594 1.000 42.180 392 ASP A CA 1
ATOM 5621 C C . ASP A 1 372 ? 11.681 -66.407 0.740 1.000 38.140 392 ASP A C 1
ATOM 5622 O O . ASP A 1 372 ? 12.433 -66.599 1.690 1.000 39.080 392 ASP A O 1
ATOM 5631 N N . GLY A 1 373 ? 10.605 -65.647 0.810 1.000 35.740 393 GLY A N 1
ATOM 5632 C CA . GLY A 1 373 ? 10.176 -65.037 2.075 1.000 37.500 393 GLY A CA 1
ATOM 5633 C C . GLY A 1 373 ? 10.924 -63.745 2.414 1.000 38.280 393 GLY A C 1
ATOM 5634 O O . GLY A 1 373 ? 10.562 -63.115 3.435 1.000 38.620 393 GLY A O 1
ATOM 5638 N N . VAL A 1 374 ? 11.884 -63.321 1.597 1.000 33.090 394 VAL A N 1
ATOM 5639 C CA . VAL A 1 374 ? 12.669 -62.080 1.877 1.000 32.280 394 VAL A CA 1
ATOM 5640 C C . VAL A 1 374 ? 11.930 -60.864 1.314 1.000 29.280 394 VAL A C 1
ATOM 5641 O O . VAL A 1 374 ? 11.663 -60.828 0.134 1.000 31.870 394 VAL A O 1
ATOM 5654 N N . THR A 1 375 ? 11.609 -59.932 2.188 1.000 28.360 395 THR A N 1
ATOM 5655 C CA . THR A 1 375 ? 10.854 -58.710 1.924 1.000 29.940 395 THR A CA 1
ATOM 5656 C C . THR A 1 375 ? 11.741 -57.496 2.201 1.000 30.590 395 THR A C 1
ATOM 5657 O O . THR A 1 375 ? 12.823 -57.675 2.805 1.000 31.860 395 THR A O 1
ATOM 5668 N N . TYR A 1 376 ? 11.237 -56.323 1.888 1.000 31.380 396 TYR A N 1
ATOM 5669 C CA . TYR A 1 376 ? 11.871 -55.063 2.334 1.000 30.830 396 TYR A CA 1
ATOM 5670 C C . TYR A 1 376 ? 12.129 -55.115 3.845 1.000 36.900 396 TYR A C 1
ATOM 5671 O O . TYR A 1 376 ? 13.188 -54.635 4.317 1.000 29.600 396 TYR A O 1
ATOM 5689 N N . ASP A 1 377 ? 11.167 -55.577 4.649 1.000 31.140 397 ASP A N 1
ATOM 5690 C CA . ASP A 1 377 ? 11.340 -55.596 6.119 1.000 29.350 397 ASP A CA 1
ATOM 5691 C C . ASP A 1 377 ? 12.441 -56.596 6.523 1.000 25.470 397 ASP A C 1
ATOM 5692 O O . ASP A 1 377 ? 13.127 -56.300 7.534 1.000 28.160 397 ASP A O 1
ATOM 5701 N N . THR A 1 378 ? 12.607 -57.713 5.820 1.000 28.260 398 THR A N 1
ATOM 5702 C CA . THR A 1 378 ? 13.695 -58.688 6.108 1.000 27.400 398 THR A CA 1
ATOM 5703 C C . THR A 1 378 ? 15.031 -57.926 5.930 1.000 28.070 398 THR A C 1
ATOM 5704 O O . THR A 1 378 ? 15.935 -58.095 6.790 1.000 26.170 398 THR A O 1
ATOM 5715 N N . LEU A 1 379 ? 15.141 -57.159 4.857 1.000 26.660 399 LEU A N 1
ATOM 5716 C CA . LEU A 1 379 ? 16.397 -56.381 4.574 1.000 25.540 399 LEU A CA 1
ATOM 5717 C C . LEU A 1 379 ? 16.611 -55.360 5.700 1.000 26.760 399 LEU A C 1
ATOM 5718 O O . LEU A 1 379 ? 17.758 -55.225 6.211 1.000 24.750 399 LEU A O 1
ATOM 5734 N N . LYS A 1 380 ? 15.575 -54.643 6.117 1.000 26.310 400 LYS A N 1
ATOM 5735 C CA A LYS A 1 380 ? 15.678 -53.688 7.237 0.630 24.610 400 LYS A CA 1
ATOM 5736 C CA B LYS A 1 380 ? 15.688 -53.685 7.235 0.370 26.230 400 LYS A CA 1
ATOM 5737 C C . LYS A 1 380 ? 16.195 -54.413 8.480 1.000 26.660 400 LYS A C 1
ATOM 5738 O O . LYS A 1 380 ? 17.095 -53.913 9.149 1.000 25.700 400 LYS A O 1
ATOM 5774 N N . ASP A 1 381 ? 15.625 -55.559 8.796 1.000 26.300 401 ASP A N 1
ATOM 5775 C CA . ASP A 1 381 ? 15.986 -56.278 10.040 1.000 27.490 401 ASP A CA 1
ATOM 5776 C C . ASP A 1 381 ? 17.473 -56.683 9.985 1.000 25.180 401 ASP A C 1
ATOM 5777 O O . ASP A 1 381 ? 18.143 -56.592 11.023 1.000 26.220 401 ASP A O 1
ATOM 5786 N N . TRP A 1 382 ? 17.945 -57.120 8.831 1.000 25.310 402 TRP A N 1
ATOM 5787 C CA . TRP A 1 382 ? 19.387 -57.468 8.644 1.000 23.580 402 TRP A CA 1
ATOM 5788 C C . TRP A 1 382 ? 20.247 -56.219 8.823 1.000 22.300 402 TRP A C 1
ATOM 5789 O O . TRP A 1 382 ? 21.316 -56.312 9.502 1.000 23.830 402 TRP A O 1
ATOM 5810 N N . MET A 1 383 ? 19.825 -55.081 8.316 1.000 23.760 403 MET A N 1
ATOM 5811 C CA . MET A 1 383 ? 20.686 -53.877 8.449 1.000 23.300 403 MET A CA 1
ATOM 5812 C C . MET A 1 383 ? 20.799 -53.503 9.921 1.000 25.710 403 MET A C 1
ATOM 5813 O O . MET A 1 383 ? 21.899 -53.140 10.410 1.000 23.530 403 MET A O 1
ATOM 5827 N N . ILE A 1 384 ? 19.665 -53.517 10.634 1.000 25.450 404 ILE A N 1
ATOM 5828 C CA . ILE A 1 384 ? 19.623 -53.086 12.055 1.000 24.670 404 ILE A CA 1
ATOM 5829 C C . ILE A 1 384 ? 20.329 -54.097 12.937 1.000 23.530 404 ILE A C 1
ATOM 5830 O O . ILE A 1 384 ? 21.091 -53.670 13.830 1.000 24.960 404 ILE A O 1
ATOM 5846 N N . SER A 1 385 ? 20.079 -55.387 12.769 1.000 22.620 405 SER A N 1
ATOM 5847 C CA A SER A 1 385 ? 20.719 -56.400 13.643 0.700 23.800 405 SER A CA 1
ATOM 5848 C CA B SER A 1 385 ? 20.710 -56.434 13.610 0.300 23.890 405 SER A CA 1
ATOM 5849 C C . SER A 1 385 ? 22.226 -56.426 13.393 1.000 23.320 405 SER A C 1
ATOM 5850 O O . SER A 1 385 ? 22.983 -56.579 14.375 1.000 23.630 405 SER A O 1
ATOM 5864 N N . GLY A 1 386 ? 22.630 -56.291 12.141 1.000 24.440 406 GLY A N 1
ATOM 5865 C CA . GLY A 1 386 ? 24.070 -56.302 11.820 1.000 22.900 406 GLY A CA 1
ATOM 5866 C C . GLY A 1 386 ? 24.785 -55.079 12.361 1.000 22.100 406 GLY A C 1
ATOM 5867 O O . GLY A 1 386 ? 25.987 -55.158 12.634 1.000 21.180 406 GLY A O 1
ATOM 5871 N N . LEU A 1 387 ? 24.099 -53.956 12.471 1.000 23.230 407 LEU A N 1
ATOM 5872 C CA . LEU A 1 387 ? 24.718 -52.731 13.047 1.000 22.140 407 LEU A CA 1
ATOM 5873 C C . LEU A 1 387 ? 25.189 -53.039 14.459 1.000 22.940 407 LEU A C 1
ATOM 5874 O O . LEU A 1 387 ? 26.338 -52.707 14.799 1.000 21.240 407 LEU A O 1
ATOM 5890 N N . GLN A 1 388 ? 24.346 -53.673 15.271 1.000 21.720 408 GLN A N 1
ATOM 5891 C CA . GLN A 1 388 ? 24.749 -54.008 16.663 1.000 21.270 408 GLN A CA 1
ATOM 5892 C C . GLN A 1 388 ? 25.889 -55.034 16.625 1.000 21.210 408 GLN A C 1
ATOM 5893 O O . GLN A 1 388 ? 26.870 -54.901 17.388 1.000 22.860 408 GLN A O 1
ATOM 5907 N N . GLU A 1 389 ? 25.745 -56.087 15.842 1.000 21.410 409 GLU A N 1
ATOM 5908 C CA . GLU A 1 389 ? 26.673 -57.244 15.875 1.000 22.230 409 GLU A CA 1
ATOM 5909 C C . GLU A 1 389 ? 28.074 -56.819 15.391 1.000 21.810 409 GLU A C 1
ATOM 5910 O O . GLU A 1 389 ? 29.070 -57.279 15.988 1.000 20.720 409 GLU A O 1
ATOM 5922 N N . TYR A 1 390 ? 28.140 -55.945 14.392 1.000 21.550 410 TYR A N 1
ATOM 5923 C CA . TYR A 1 390 ? 29.423 -55.630 13.703 1.000 22.100 410 TYR A CA 1
ATOM 5924 C C . TYR A 1 390 ? 29.894 -54.213 13.998 1.000 21.490 410 TYR A C 1
ATOM 5925 O O . TYR A 1 390 ? 30.976 -53.828 13.448 1.000 21.050 410 TYR A O 1
ATOM 5943 N N . TYR A 1 391 ? 29.234 -53.482 14.885 1.000 21.430 411 TYR A N 1
ATOM 5944 C CA . TYR A 1 391 ? 29.601 -52.074 15.220 1.000 21.240 411 TYR A CA 1
ATOM 5945 C C . TYR A 1 391 ? 31.102 -51.967 15.487 1.000 22.000 411 TYR A C 1
ATOM 5946 O O . TYR A 1 391 ? 31.752 -51.035 14.984 1.000 21.060 411 TYR A O 1
ATOM 5964 N N . SER A 1 392 ? 31.628 -52.862 16.320 1.000 19.940 412 SER A N 1
ATOM 5965 C CA . SER A 1 392 ? 33.010 -52.819 16.868 1.000 18.850 412 SER A CA 1
ATOM 5966 C C . SER A 1 392 ? 34.051 -53.408 15.909 1.000 21.140 412 SER A C 1
ATOM 5967 O O . SER A 1 392 ? 35.265 -53.324 16.234 1.000 20.970 412 SER A O 1
ATOM 5975 N N . THR A 1 393 ? 33.660 -54.046 14.808 1.000 19.540 413 THR A N 1
ATOM 5976 C CA . THR A 1 393 ? 34.607 -54.789 13.935 1.000 19.960 413 THR A CA 1
ATOM 5977 C C . THR A 1 393 ? 34.449 -54.279 12.503 1.000 20.780 413 THR A C 1
ATOM 5978 O O . THR A 1 393 ? 35.269 -53.491 12.034 1.000 21.890 413 THR A O 1
ATOM 5989 N N . LEU A 1 394 ? 33.406 -54.685 11.778 1.000 19.420 414 LEU A N 1
ATOM 5990 C CA . LEU A 1 394 ? 33.328 -54.423 10.320 1.000 19.480 414 LEU A CA 1
ATOM 5991 C C . LEU A 1 394 ? 32.593 -53.118 10.011 1.000 21.510 414 LEU A C 1
ATOM 5992 O O . LEU A 1 394 ? 32.793 -52.626 8.900 1.000 20.200 414 LEU A O 1
ATOM 6008 N N . GLN A 1 395 ? 31.723 -52.600 10.890 1.000 20.450 415 GLN A N 1
ATOM 6009 C CA . GLN A 1 395 ? 30.830 -51.489 10.539 1.000 21.540 415 GLN A CA 1
ATOM 6010 C C . GLN A 1 395 ? 31.645 -50.310 10.002 1.000 21.060 415 GLN A C 1
ATOM 6011 O O . GLN A 1 395 ? 31.254 -49.726 8.999 1.000 19.310 415 GLN A O 1
ATOM 6025 N N . THR A 1 396 ? 32.714 -49.951 10.699 1.000 19.850 416 THR A N 1
ATOM 6026 C CA . THR A 1 396 ? 33.691 -48.928 10.247 1.000 19.580 416 THR A CA 1
ATOM 6027 C C . THR A 1 396 ? 33.019 -47.572 10.010 1.000 20.690 416 THR A C 1
ATOM 6028 O O . THR A 1 396 ? 33.362 -46.921 9.009 1.000 21.620 416 THR A O 1
ATOM 6039 N N . THR A 1 397 ? 32.127 -47.137 10.910 1.000 21.050 417 THR A N 1
ATOM 6040 C CA . THR A 1 397 ? 31.528 -45.814 10.783 1.000 20.350 417 THR A CA 1
ATOM 6041 C C . THR A 1 397 ? 31.667 -45.012 12.053 1.000 21.370 417 THR A C 1
ATOM 6042 O O . THR A 1 397 ? 30.907 -44.068 12.219 1.000 22.920 417 THR A O 1
ATOM 6053 N N . TRP A 1 398 ? 32.671 -45.271 12.860 1.000 20.740 418 TRP A N 1
ATOM 6054 C CA . TRP A 1 398 ? 32.891 -44.456 14.066 1.000 19.480 418 TRP A CA 1
ATOM 6055 C C . TRP A 1 398 ? 33.197 -43.004 13.700 1.000 20.510 418 TRP A C 1
ATOM 6056 O O . TRP A 1 398 ? 34.142 -42.763 12.952 1.000 20.790 418 TRP A O 1
ATOM 6077 N N . PRO A 1 399 ? 32.357 -42.039 14.099 1.000 20.590 419 PRO A N 1
ATOM 6078 C CA . PRO A 1 399 ? 32.474 -40.660 13.603 1.000 21.670 419 PRO A CA 1
ATOM 6079 C C . PRO A 1 399 ? 33.349 -39.729 14.432 1.000 23.270 419 PRO A C 1
ATOM 6080 O O . PRO A 1 399 ? 33.536 -38.624 14.004 1.000 23.600 419 PRO A O 1
ATOM 6091 N N . ASP A 1 400 ? 33.812 -40.155 15.606 1.000 19.450 420 ASP A N 1
ATOM 6092 C CA . ASP A 1 400 ? 34.658 -39.331 16.484 1.000 20.310 420 ASP A CA 1
ATOM 6093 C C . ASP A 1 400 ? 36.119 -39.625 16.103 1.000 21.310 420 ASP A C 1
ATOM 6094 O O . ASP A 1 400 ? 36.645 -40.678 16.496 1.000 21.760 420 ASP A O 1
ATOM 6103 N N . LEU A 1 401 ? 36.728 -38.742 15.322 1.000 20.560 421 LEU A N 1
ATOM 6104 C CA . LEU A 1 401 ? 38.109 -38.917 14.824 1.000 19.780 421 LEU A CA 1
ATOM 6105 C C . LEU A 1 401 ? 39.018 -37.943 15.582 1.000 21.160 421 LEU A C 1
ATOM 6106 O O . LEU A 1 401 ? 40.085 -37.547 15.053 1.000 21.780 421 LEU A O 1
ATOM 6122 N N . THR A 1 402 ? 38.661 -37.628 16.823 1.000 22.610 422 THR A N 1
ATOM 6123 C CA . THR A 1 402 ? 39.460 -36.675 17.640 1.000 21.020 422 THR A CA 1
ATOM 6124 C C . THR A 1 402 ? 40.944 -37.096 17.657 1.000 21.880 422 THR A C 1
ATOM 6125 O O . THR A 1 402 ? 41.831 -36.241 17.458 1.000 22.900 422 THR A O 1
ATOM 6136 N N . PRO A 1 403 ? 41.332 -38.350 17.951 1.000 20.490 423 PRO A N 1
ATOM 6137 C CA . PRO A 1 403 ? 42.754 -38.704 18.033 1.000 21.800 423 PRO A CA 1
ATOM 6138 C C . PRO A 1 403 ? 43.521 -38.447 16.717 1.000 22.540 423 PRO A C 1
ATOM 6139 O O . PRO A 1 403 ? 44.608 -37.839 16.726 1.000 22.030 423 PRO A O 1
ATOM 6150 N N . PHE A 1 404 ? 42.970 -38.881 15.598 1.000 20.840 424 PHE A N 1
ATOM 6151 C CA . PHE A 1 404 ? 43.588 -38.662 14.270 1.000 20.330 424 PHE A CA 1
ATOM 6152 C C . PHE A 1 404 ? 43.704 -37.167 13.982 1.000 21.100 424 PHE A C 1
ATOM 6153 O O . PHE A 1 404 ? 44.772 -36.652 13.533 1.000 20.770 424 PHE A O 1
ATOM 6170 N N . HIS A 1 405 ? 42.643 -36.418 14.235 1.000 21.130 425 HIS A N 1
ATOM 6171 C CA . HIS A 1 405 ? 42.642 -34.966 13.951 1.000 22.550 425 HIS A CA 1
ATOM 6172 C C . HIS A 1 405 ? 43.705 -34.289 14.834 1.000 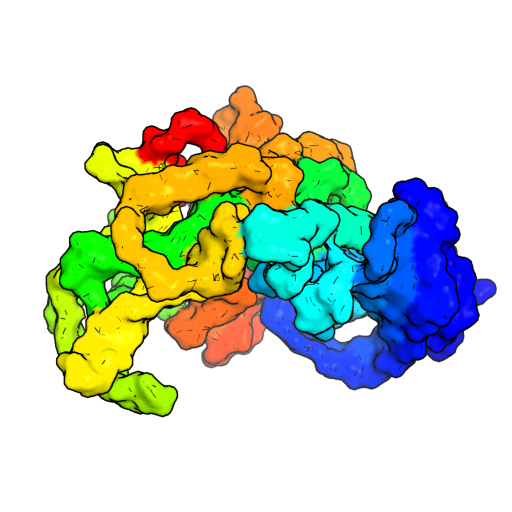21.720 425 HIS A C 1
ATOM 6173 O O . HIS A 1 405 ? 44.495 -33.464 14.291 1.000 21.880 425 HIS A O 1
ATOM 6188 N N . GLU A 1 406 ? 43.741 -34.614 16.115 1.000 21.670 426 GLU A N 1
ATOM 6189 C CA . GLU A 1 406 ? 44.676 -34.004 17.089 1.000 22.950 426 GLU A CA 1
ATOM 6190 C C . GLU A 1 406 ? 46.130 -34.374 16.782 1.000 24.080 426 GLU A C 1
ATOM 6191 O O . GLU A 1 406 ? 46.987 -33.544 17.146 1.000 25.730 426 GLU A O 1
ATOM 6203 N N . ALA A 1 407 ? 46.383 -35.491 16.105 1.000 22.650 427 ALA A N 1
ATOM 6204 C CA . ALA A 1 407 ? 47.754 -35.888 15.685 1.000 23.390 427 ALA A CA 1
ATOM 6205 C C . ALA A 1 407 ? 48.141 -35.124 14.407 1.000 24.010 427 ALA A C 1
ATOM 6206 O O . ALA A 1 407 ? 49.314 -35.206 14.001 1.000 24.590 427 ALA A O 1
ATOM 6213 N N . GLY A 1 408 ? 47.220 -34.395 13.783 1.000 22.640 428 GLY A N 1
ATOM 6214 C CA . GLY A 1 408 ? 47.469 -33.630 12.553 1.000 23.720 428 GLY A CA 1
ATOM 6215 C C . GLY A 1 408 ? 47.294 -34.450 11.295 1.000 23.790 428 GLY A C 1
ATOM 6216 O O . GLY A 1 408 ? 47.680 -33.971 10.216 1.000 21.750 428 GLY A O 1
ATOM 6220 N N . GLY A 1 409 ? 46.597 -35.592 11.379 1.000 20.530 429 GLY A N 1
ATOM 6221 C CA . GLY A 1 409 ? 46.343 -36.412 10.195 1.000 21.610 429 GLY A CA 1
ATOM 6222 C C . GLY A 1 409 ? 45.416 -35.764 9.186 1.000 19.190 429 GLY A C 1
ATOM 6223 O O . GLY A 1 409 ? 44.554 -34.903 9.501 1.000 19.960 429 GLY A O 1
ATOM 6227 N N . LYS A 1 410 ? 45.583 -36.195 7.948 1.000 19.770 430 LYS A N 1
ATOM 6228 C CA A LYS A 1 410 ? 44.831 -35.714 6.765 0.510 19.860 430 LYS A CA 1
ATOM 6229 C CA B LYS A 1 410 ? 44.830 -35.714 6.765 0.490 20.070 430 LYS A CA 1
ATOM 6230 C C . LYS A 1 410 ? 44.184 -36.887 6.027 1.000 20.260 430 LYS A C 1
ATOM 6231 O O . LYS A 1 410 ? 44.790 -37.970 5.936 1.000 19.690 430 LYS A O 1
ATOM 6267 N N . VAL A 1 411 ? 42.999 -36.645 5.456 1.000 20.010 431 VAL A N 1
ATOM 6268 C CA . VAL A 1 411 ? 42.313 -37.631 4.603 1.000 19.870 431 VAL A CA 1
ATOM 6269 C C . VAL A 1 411 ? 41.923 -36.988 3.281 1.000 20.430 431 VAL A C 1
ATOM 6270 O O . VAL A 1 411 ? 41.309 -35.898 3.299 1.000 20.880 431 VAL A O 1
ATOM 6283 N N . ILE A 1 412 ? 42.162 -37.701 2.206 1.000 21.270 432 ILE A N 1
ATOM 6284 C CA . ILE A 1 412 ? 41.564 -37.469 0.859 1.000 20.430 432 ILE A CA 1
ATOM 6285 C C . ILE A 1 412 ? 40.645 -38.665 0.600 1.000 21.180 432 ILE A C 1
ATOM 6286 O O . ILE A 1 412 ? 41.121 -39.801 0.571 1.000 21.450 432 ILE A O 1
ATOM 6302 N N . HIS A 1 413 ? 39.364 -38.389 0.497 1.000 21.460 433 HIS A N 1
ATOM 6303 C CA . HIS A 1 413 ? 38.310 -39.395 0.271 1.000 21.120 433 HIS A CA 1
ATOM 6304 C C . HIS A 1 413 ? 37.659 -39.084 -1.081 1.000 19.610 433 HIS A C 1
ATOM 6305 O O . HIS A 1 413 ? 37.244 -37.935 -1.297 1.000 21.940 433 HIS A O 1
ATOM 6320 N N . PHE A 1 414 ? 37.531 -40.079 -1.925 1.000 20.870 434 PHE A N 1
ATOM 6321 C CA . PHE A 1 414 ? 36.884 -39.871 -3.248 1.000 22.060 434 PHE A CA 1
ATOM 6322 C C . PHE A 1 414 ? 35.904 -40.992 -3.536 1.000 22.280 434 PHE A C 1
ATOM 6323 O O . PHE A 1 414 ? 35.996 -42.090 -2.987 1.000 22.490 434 PHE A O 1
ATOM 6340 N N . HIS A 1 415 ? 34.963 -40.720 -4.442 1.000 23.390 435 HIS A N 1
ATOM 6341 C CA . HIS A 1 415 ? 33.907 -41.686 -4.786 1.000 23.100 435 HIS A CA 1
ATOM 6342 C C . HIS A 1 415 ? 33.369 -41.396 -6.196 1.000 23.290 435 HIS A C 1
ATOM 6343 O O . HIS A 1 415 ? 33.017 -40.232 -6.454 1.000 23.640 435 HIS A O 1
ATOM 6358 N N . GLY A 1 416 ? 33.256 -42.396 -7.043 1.000 24.750 436 GLY A N 1
ATOM 6359 C CA . GLY A 1 416 ? 32.669 -42.201 -8.378 1.000 26.440 436 GLY A CA 1
ATOM 6360 C C . GLY A 1 416 ? 31.203 -41.824 -8.327 1.000 26.670 436 GLY A C 1
ATOM 6361 O O . GLY A 1 416 ? 30.438 -42.436 -7.577 1.000 25.250 436 GLY A O 1
ATOM 6365 N N . ASP A 1 417 ? 30.775 -40.865 -9.151 1.000 26.770 437 ASP A N 1
ATOM 6366 C CA . ASP A 1 417 ? 29.362 -40.415 -9.225 1.000 29.050 437 ASP A CA 1
ATOM 6367 C C . ASP A 1 417 ? 28.489 -41.536 -9.794 1.000 26.530 437 ASP A C 1
ATOM 6368 O O . ASP A 1 417 ? 27.283 -41.499 -9.480 1.000 29.840 437 ASP A O 1
ATOM 6377 N N . ALA A 1 418 ? 29.041 -42.448 -10.578 1.000 27.680 438 ALA A N 1
ATOM 6378 C CA . ALA A 1 418 ? 28.249 -43.514 -11.242 1.000 28.570 438 ALA A CA 1
ATOM 6379 C C . ALA A 1 418 ? 28.632 -44.884 -10.658 1.000 27.920 438 ALA A C 1
ATOM 6380 O O . ALA A 1 418 ? 28.621 -45.930 -11.362 1.000 25.980 438 ALA A O 1
ATOM 6387 N N . ASP A 1 419 ? 29.002 -44.903 -9.357 1.000 26.380 439 ASP A N 1
ATOM 6388 C CA . ASP A 1 419 ? 29.404 -46.161 -8.699 1.000 24.550 439 ASP A CA 1
ATOM 6389 C C . ASP A 1 419 ? 28.143 -47.036 -8.572 1.000 22.110 439 ASP A C 1
ATOM 6390 O O . ASP A 1 419 ? 27.172 -46.587 -7.966 1.000 25.600 439 ASP A O 1
ATOM 6399 N N . PHE A 1 420 ? 28.234 -48.230 -9.074 1.000 23.360 440 PHE A N 1
ATOM 6400 C CA . PHE A 1 420 ? 27.148 -49.222 -9.129 1.000 25.810 440 PHE A CA 1
ATOM 6401 C C . PHE A 1 420 ? 27.300 -50.262 -8.028 1.000 27.660 440 PHE A C 1
ATOM 6402 O O . PHE A 1 420 ? 26.478 -51.193 -7.972 1.000 26.300 440 PHE A O 1
ATOM 6419 N N . SER A 1 421 ? 28.358 -50.137 -7.215 1.000 24.960 441 SER A N 1
ATOM 6420 C CA . SER A 1 421 ? 28.715 -51.190 -6.232 1.000 24.890 441 SER A CA 1
ATOM 6421 C C . SER A 1 421 ? 28.527 -50.622 -4.825 1.000 25.680 441 SER A C 1
ATOM 6422 O O . SER A 1 421 ? 28.120 -51.381 -3.958 1.000 24.210 441 SER A O 1
ATOM 6430 N N . ILE A 1 422 ? 28.923 -49.367 -4.612 1.000 25.850 442 ILE A N 1
ATOM 6431 C CA . ILE A 1 422 ? 28.749 -48.637 -3.335 1.000 24.710 442 ILE A CA 1
ATOM 6432 C C . ILE A 1 422 ? 28.108 -47.327 -3.650 1.000 24.670 442 ILE A C 1
ATOM 6433 O O . ILE A 1 422 ? 28.682 -46.530 -4.403 1.000 25.560 442 ILE A O 1
ATOM 6449 N N . PRO A 1 423 ? 26.928 -47.016 -3.073 1.000 24.000 443 PRO A N 1
ATOM 6450 C CA . PRO A 1 423 ? 26.279 -45.754 -3.364 1.000 25.630 443 PRO A CA 1
ATOM 6451 C C . PRO A 1 423 ? 27.185 -44.552 -3.065 1.000 26.700 443 PRO A C 1
ATOM 6452 O O . PRO A 1 423 ? 27.707 -44.436 -1.990 1.000 23.270 443 PRO A O 1
ATOM 6463 N N . THR A 1 424 ? 27.285 -43.617 -4.014 1.000 24.590 444 THR A N 1
ATOM 6464 C CA . THR A 1 424 ? 28.070 -42.390 -3.774 1.000 23.930 444 THR A CA 1
ATOM 6465 C C . THR A 1 424 ? 27.627 -41.683 -2.504 1.000 25.470 444 THR A C 1
ATOM 6466 O O . THR A 1 424 ? 28.489 -41.127 -1.778 1.000 24.740 444 THR A O 1
ATOM 6477 N N . ALA A 1 425 ? 26.315 -41.626 -2.227 1.000 23.350 445 ALA A N 1
ATOM 6478 C CA . ALA A 1 425 ? 25.803 -40.940 -1.042 1.000 22.610 445 ALA A CA 1
ATOM 6479 C C . ALA A 1 425 ? 26.339 -41.566 0.257 1.000 21.280 445 ALA A C 1
ATOM 6480 O O . ALA A 1 425 ? 26.265 -40.899 1.285 1.000 23.450 445 ALA A O 1
ATOM 6487 N N . ALA A 1 426 ? 26.816 -42.797 0.220 1.000 22.520 446 ALA A N 1
ATOM 6488 C CA . ALA A 1 426 ? 27.369 -43.460 1.430 1.000 22.870 446 ALA A CA 1
ATOM 6489 C C . ALA A 1 426 ? 28.582 -42.661 1.928 1.000 22.380 446 ALA A C 1
ATOM 6490 O O . ALA A 1 426 ? 28.768 -42.611 3.164 1.000 23.940 446 ALA A O 1
ATOM 6497 N N . SER A 1 427 ? 29.344 -42.081 1.008 1.000 21.530 447 SER A N 1
ATOM 6498 C CA . SER A 1 427 ? 30.564 -41.314 1.403 1.000 20.670 447 SER A CA 1
ATOM 6499 C C . SER A 1 427 ? 30.169 -39.965 1.954 1.000 20.920 447 SER A C 1
ATOM 6500 O O . SER A 1 427 ? 30.737 -39.535 2.973 1.000 22.140 447 SER A O 1
ATOM 6508 N N . ILE A 1 428 ? 29.243 -39.234 1.303 1.000 21.590 448 ILE A N 1
ATOM 6509 C CA . ILE A 1 428 ? 28.783 -37.947 1.857 1.000 21.000 448 ILE A CA 1
ATOM 6510 C C . ILE A 1 428 ? 28.277 -38.168 3.271 1.000 21.560 448 ILE A C 1
ATOM 6511 O O . ILE A 1 428 ? 28.557 -37.361 4.176 1.000 21.830 448 ILE A O 1
ATOM 6527 N N . ARG A 1 429 ? 27.494 -39.224 3.483 1.000 21.290 449 ARG A N 1
ATOM 6528 C CA . ARG A 1 429 ? 26.904 -39.418 4.813 1.000 21.410 449 ARG A CA 1
ATOM 6529 C C . ARG A 1 429 ? 27.972 -39.479 5.910 1.000 21.280 449 ARG A C 1
ATOM 6530 O O . ARG A 1 429 ? 27.780 -38.939 6.989 1.000 21.290 449 ARG A O 1
ATOM 6551 N N . TYR A 1 430 ? 29.058 -40.193 5.662 1.000 21.730 450 TYR A N 1
ATOM 6552 C CA . TYR A 1 430 ? 30.091 -40.333 6.715 1.000 21.630 450 TYR A CA 1
ATOM 6553 C C . TYR A 1 430 ? 30.753 -38.988 6.991 1.000 20.450 450 TYR A C 1
ATOM 6554 O O . TYR A 1 430 ? 30.981 -38.654 8.170 1.000 20.820 450 TYR A O 1
ATOM 6572 N N . TRP A 1 431 ? 31.081 -38.240 5.938 1.000 21.580 451 TRP A N 1
ATOM 6573 C CA . TRP A 1 431 ? 31.704 -36.912 6.146 1.000 21.300 451 TRP A CA 1
ATOM 6574 C C . TRP A 1 431 ? 30.753 -36.048 6.969 1.000 20.940 451 TRP A C 1
ATOM 6575 O O . TRP A 1 431 ? 31.174 -35.360 7.928 1.000 21.460 451 TRP A O 1
ATOM 6596 N N . GLU A 1 432 ? 29.456 -36.117 6.692 1.000 21.520 452 GLU A N 1
ATOM 6597 C CA . GLU A 1 432 ? 28.495 -35.323 7.490 1.000 21.810 452 GLU A CA 1
ATOM 6598 C C . GLU A 1 432 ? 28.384 -35.811 8.940 1.000 22.070 452 GLU A C 1
ATOM 6599 O O . GLU A 1 432 ? 28.189 -35.000 9.822 1.000 22.640 452 GLU A O 1
ATOM 6611 N N . SER A 1 433 ? 28.505 -37.118 9.161 1.000 22.380 453 SER A N 1
ATOM 6612 C CA . SER A 1 433 ? 28.495 -37.734 10.506 1.000 21.970 453 SER A CA 1
ATOM 6613 C C . SER A 1 433 ? 29.669 -37.172 11.282 1.000 21.300 453 SER A C 1
ATOM 6614 O O . SER A 1 433 ? 29.506 -36.754 12.462 1.000 21.600 453 SER A O 1
ATOM 6622 N N . VAL A 1 434 ? 30.852 -37.204 10.675 1.000 21.250 454 VAL A N 1
ATOM 6623 C CA . VAL A 1 434 ? 32.076 -36.708 11.340 1.000 22.370 454 VAL A CA 1
ATOM 6624 C C . VAL A 1 434 ? 31.917 -35.218 11.650 1.000 21.360 454 VAL A C 1
ATOM 6625 O O . VAL A 1 434 ? 32.210 -34.771 12.797 1.000 21.820 454 VAL A O 1
ATOM 6638 N N . ARG A 1 435 ? 31.457 -34.470 10.673 1.000 22.390 455 ARG A N 1
ATOM 6639 C CA . ARG A 1 435 ? 31.263 -33.013 10.826 1.000 23.810 455 ARG A CA 1
ATOM 6640 C C . ARG A 1 435 ? 30.381 -32.753 12.051 1.000 25.050 455 ARG A C 1
ATOM 6641 O O . ARG A 1 435 ? 30.757 -31.936 12.938 1.000 23.100 455 ARG A O 1
ATOM 6662 N N . SER A 1 436 ? 29.230 -33.419 12.142 1.000 24.820 456 SER A N 1
ATOM 6663 C CA A SER A 1 436 ? 28.247 -33.092 13.201 0.370 25.370 456 SER A CA 1
ATOM 6664 C CA B SER A 1 436 ? 28.223 -33.149 13.200 0.330 25.990 456 SER A CA 1
ATOM 6665 C CA C SER A 1 436 ? 28.254 -33.087 13.202 0.300 25.760 456 SER A CA 1
ATOM 6666 C C . SER A 1 436 ? 28.711 -33.609 14.570 1.000 27.650 456 SER A C 1
ATOM 6667 O O . SER A 1 436 ? 28.344 -32.993 15.600 1.000 27.710 456 SER A O 1
ATOM 6687 N N . ILE A 1 437 ? 29.479 -34.679 14.608 1.000 23.990 457 ILE A N 1
ATOM 6688 C CA . ILE A 1 437 ? 29.961 -35.174 15.912 1.000 22.690 457 ILE A CA 1
ATOM 6689 C C . ILE A 1 437 ? 31.137 -34.347 16.405 1.000 24.330 457 ILE A C 1
ATOM 6690 O O . ILE A 1 437 ? 31.223 -34.081 17.639 1.000 24.760 457 ILE A O 1
ATOM 6706 N N . MET A 1 438 ? 32.036 -33.962 15.515 1.000 23.500 458 MET A N 1
ATOM 6707 C CA . MET A 1 438 ? 33.282 -33.315 15.947 1.000 24.230 458 MET A CA 1
ATOM 6708 C C . MET A 1 438 ? 33.087 -31.809 16.096 1.000 26.100 458 MET A C 1
ATOM 6709 O O . MET A 1 438 ? 33.863 -31.231 16.833 1.000 26.680 458 MET A O 1
ATOM 6723 N N . TYR A 1 439 ? 32.116 -31.219 15.419 1.000 26.150 459 TYR A N 1
ATOM 6724 C CA . TYR A 1 439 ? 31.908 -29.746 15.486 1.000 27.880 459 TYR A CA 1
ATOM 6725 C C . TYR A 1 439 ? 30.447 -29.457 15.812 1.000 28.090 459 TYR A C 1
ATOM 6726 O O . TYR A 1 439 ? 29.736 -28.869 15.004 1.000 28.480 459 TYR A O 1
ATOM 6744 N N . PRO A 1 440 ? 29.959 -29.931 16.959 1.000 29.010 460 PRO A N 1
ATOM 6745 C CA . PRO A 1 440 ? 28.512 -29.906 17.214 1.000 33.540 460 PRO A CA 1
ATOM 6746 C C . PRO A 1 440 ? 27.902 -28.536 17.503 1.000 39.560 460 PRO A C 1
ATOM 6747 O O . PRO A 1 440 ? 26.670 -28.422 17.452 1.000 43.590 460 PRO A O 1
ATOM 6758 N N . ASN A 1 441 ? 28.697 -27.535 17.840 1.000 36.580 461 ASN A N 1
ATOM 6759 C CA . ASN A 1 441 ? 27.990 -26.287 18.262 1.000 51.020 461 ASN A CA 1
ATOM 6760 C C . ASN A 1 441 ? 28.179 -25.191 17.209 1.000 47.860 461 ASN A C 1
ATOM 6761 O O . ASN A 1 441 ? 28.067 -24.018 17.572 1.000 40.660 461 ASN A O 1
ATOM 6772 N N . GLN A 1 442 ? 28.400 -25.577 15.954 1.000 43.430 462 GLN A N 1
ATOM 6773 C CA . GLN A 1 442 ? 28.652 -24.643 14.850 1.000 39.370 462 GLN A CA 1
ATOM 6774 C C . GLN A 1 442 ? 27.599 -24.854 13.773 1.000 38.770 462 GLN A C 1
ATOM 6775 O O . GLN A 1 442 ? 27.095 -25.982 13.595 1.000 38.960 462 GLN A O 1
ATOM 6789 N N . ASP A 1 443 ? 27.344 -23.818 12.997 1.000 31.360 463 ASP A N 1
ATOM 6790 C CA . ASP A 1 443 ? 26.437 -23.896 11.839 1.000 34.040 463 ASP A CA 1
ATOM 6791 C C . ASP A 1 443 ? 27.112 -24.697 10.725 1.000 32.480 463 ASP A C 1
ATOM 6792 O O . ASP A 1 443 ? 28.316 -25.096 10.813 1.000 30.390 463 ASP A O 1
ATOM 6801 N N . TYR A 1 444 ? 26.363 -24.935 9.682 1.000 29.360 464 TYR A N 1
ATOM 6802 C CA . TYR A 1 444 ? 26.811 -25.860 8.628 1.000 29.370 464 TYR A CA 1
ATOM 6803 C C . TYR A 1 444 ? 28.108 -25.358 8.018 1.000 30.550 464 TYR A C 1
ATOM 6804 O O . TYR A 1 444 ? 29.117 -26.124 7.871 1.000 27.550 464 TYR A O 1
ATOM 6822 N N . ASN A 1 445 ? 28.134 -24.088 7.619 1.000 28.370 465 ASN A N 1
ATOM 6823 C CA . ASN A 1 445 ? 29.340 -23.593 6.902 1.000 29.050 465 ASN A CA 1
ATOM 6824 C C . ASN A 1 445 ? 30.551 -23.569 7.820 1.000 25.710 465 ASN A C 1
ATOM 6825 O O . ASN A 1 445 ? 31.646 -23.835 7.344 1.000 28.360 465 ASN A O 1
ATOM 6835 N N . SER A 1 446 ? 30.402 -23.214 9.069 1.000 26.590 466 SER A N 1
ATOM 6836 C CA . SER A 1 446 ? 31.541 -23.101 10.002 1.000 29.510 466 SER A CA 1
ATOM 6837 C C . SER A 1 446 ? 32.101 -24.508 10.291 1.000 30.090 466 SER A C 1
ATOM 6838 O O . SER A 1 446 ? 33.325 -24.696 10.314 1.000 26.190 466 SER A O 1
ATOM 6846 N N . SER A 1 447 ? 31.232 -25.447 10.591 1.000 26.980 467 SER A N 1
ATOM 6847 C CA . SER A 1 447 ? 31.657 -26.847 10.860 1.000 24.230 467 SER A CA 1
ATOM 6848 C C . SER A 1 447 ? 32.249 -27.459 9.598 1.000 26.340 467 SER A C 1
ATOM 6849 O O . SER A 1 447 ? 33.205 -28.251 9.724 1.000 25.680 467 SER A O 1
ATOM 6857 N N . ALA A 1 448 ? 31.711 -27.190 8.420 1.000 23.600 468 ALA A N 1
ATOM 6858 C CA . ALA A 1 448 ? 32.238 -27.726 7.159 1.000 24.850 468 ALA A CA 1
ATOM 6859 C C . ALA A 1 448 ? 33.665 -27.200 6.943 1.000 25.740 468 ALA A C 1
ATOM 6860 O O . ALA A 1 448 ? 34.547 -27.941 6.502 1.000 23.490 468 ALA A O 1
ATOM 6867 N N . GLU A 1 449 ? 33.875 -25.920 7.163 1.000 24.780 469 GLU A N 1
ATOM 6868 C CA . GLU A 1 449 ? 35.223 -25.327 6.982 1.000 25.000 469 GLU A CA 1
ATOM 6869 C C . GLU A 1 449 ? 36.189 -25.984 7.959 1.000 25.940 469 GLU A C 1
ATOM 6870 O O . GLU A 1 449 ? 37.335 -26.261 7.554 1.000 24.290 469 GLU A O 1
ATOM 6882 N N . ALA A 1 450 ? 35.783 -26.196 9.197 1.000 24.160 470 ALA A N 1
ATOM 6883 C CA . ALA A 1 450 ? 36.682 -26.780 10.216 1.000 24.510 470 ALA A CA 1
ATOM 6884 C C . ALA A 1 450 ? 37.071 -28.205 9.783 1.000 22.930 470 ALA A C 1
ATOM 6885 O O . ALA A 1 450 ? 38.291 -28.549 9.789 1.000 22.290 470 ALA A O 1
ATOM 6892 N N . LEU A 1 451 ? 36.100 -28.999 9.326 1.000 22.670 471 LEU A N 1
ATOM 6893 C CA . LEU A 1 451 ? 36.422 -30.385 8.900 1.000 21.470 471 LEU A CA 1
ATOM 6894 C C . LEU A 1 451 ? 37.294 -30.388 7.629 1.000 22.510 471 LEU A C 1
ATOM 6895 O O . LEU A 1 451 ? 38.223 -31.213 7.499 1.000 23.310 471 LEU A O 1
ATOM 6911 N N . ASN A 1 452 ? 37.009 -29.481 6.698 1.000 22.120 472 ASN A N 1
ATOM 6912 C CA . ASN A 1 452 ? 37.710 -29.349 5.403 1.000 23.140 472 ASN A CA 1
ATOM 6913 C C . ASN A 1 452 ? 39.159 -28.876 5.588 1.000 20.510 472 ASN A C 1
ATOM 6914 O O . ASN A 1 452 ? 39.921 -28.962 4.603 1.000 23.530 472 ASN A O 1
ATOM 6925 N N . GLU A 1 453 ? 39.559 -28.504 6.771 1.000 22.040 473 GLU A N 1
ATOM 6926 C CA . GLU A 1 453 ? 41.011 -28.264 7.026 1.000 21.940 473 GLU A CA 1
ATOM 6927 C C . GLU A 1 453 ? 41.786 -29.597 6.963 1.000 23.320 473 GLU A C 1
ATOM 6928 O O . GLU A 1 453 ? 43.022 -29.563 6.771 1.000 22.560 473 GLU A O 1
ATOM 6940 N N . TRP A 1 454 ? 41.158 -30.749 7.177 1.000 21.580 474 TRP A N 1
ATOM 6941 C CA . TRP A 1 454 ? 41.924 -32.011 7.335 1.000 20.220 474 TRP A CA 1
ATOM 6942 C C . TRP A 1 454 ? 41.239 -33.246 6.720 1.000 22.780 474 TRP A C 1
ATOM 6943 O O . TRP A 1 454 ? 41.900 -34.259 6.544 1.000 22.330 474 TRP A O 1
ATOM 6964 N N . TYR A 1 455 ? 39.964 -33.216 6.384 1.000 21.070 475 TYR A N 1
ATOM 6965 C CA . TYR A 1 455 ? 39.245 -34.378 5.803 1.000 20.670 475 TYR A CA 1
ATOM 6966 C C . TYR A 1 455 ? 38.379 -33.840 4.664 1.000 21.600 475 TYR A C 1
ATOM 6967 O O . TYR A 1 455 ? 37.382 -33.190 4.916 1.000 21.840 475 TYR A O 1
ATOM 6985 N N . ARG A 1 456 ? 38.838 -34.050 3.447 1.000 21.120 476 ARG A N 1
ATOM 6986 C CA . ARG A 1 456 ? 38.226 -33.532 2.218 1.000 22.640 476 ARG A CA 1
ATOM 6987 C C . ARG A 1 456 ? 37.700 -34.692 1.396 1.000 22.340 476 ARG A C 1
ATOM 6988 O O . ARG A 1 456 ? 38.339 -35.738 1.288 1.000 23.000 476 ARG A O 1
ATOM 7009 N N . LEU A 1 457 ? 36.524 -34.462 0.811 1.000 22.630 477 LEU A N 1
ATOM 7010 C CA . LEU A 1 457 ? 35.749 -35.457 0.072 1.000 22.870 477 LEU A CA 1
ATOM 7011 C C . LEU A 1 457 ? 35.455 -34.933 -1.336 1.000 22.780 477 LEU A C 1
ATOM 7012 O O . LEU A 1 457 ? 35.009 -33.760 -1.474 1.000 24.840 477 LEU A O 1
ATOM 7028 N N . TYR A 1 458 ? 35.640 -35.779 -2.318 1.000 23.430 478 TYR A N 1
ATOM 7029 C CA . TYR A 1 458 ? 35.512 -35.403 -3.741 1.000 24.510 478 TYR A CA 1
ATOM 7030 C C . TYR A 1 458 ? 34.726 -36.479 -4.477 1.000 24.250 478 TYR A C 1
ATOM 7031 O O . TYR A 1 458 ? 35.103 -37.653 -4.419 1.000 24.810 478 TYR A O 1
ATOM 7049 N N . THR A 1 459 ? 33.671 -36.115 -5.208 1.000 25.440 479 THR A N 1
ATOM 7050 C CA . THR A 1 459 ? 33.053 -37.090 -6.128 1.000 24.220 479 THR A CA 1
ATOM 7051 C C . THR A 1 459 ? 33.713 -37.013 -7.497 1.000 24.830 479 THR A C 1
ATOM 7052 O O . THR A 1 459 ? 34.303 -35.942 -7.859 1.000 25.550 479 THR A O 1
ATOM 7063 N N . VAL A 1 460 ? 33.680 -38.111 -8.226 1.000 25.940 480 VAL A N 1
ATOM 7064 C CA . VAL A 1 460 ? 34.386 -38.196 -9.534 1.000 25.150 480 VAL A CA 1
ATOM 7065 C C . VAL A 1 460 ? 33.321 -38.304 -10.628 1.000 27.970 480 VAL A C 1
ATOM 7066 O O . VAL A 1 460 ? 32.702 -39.372 -10.805 1.000 28.030 480 VAL A O 1
ATOM 7079 N N . PRO A 1 461 ? 33.154 -37.237 -11.445 1.000 27.900 481 PRO A N 1
ATOM 7080 C CA . PRO A 1 461 ? 32.172 -37.258 -12.536 1.000 29.400 481 PRO A CA 1
ATOM 7081 C C . PRO A 1 461 ? 32.269 -38.471 -13.437 1.000 26.130 481 PRO A C 1
ATOM 7082 O O . PRO A 1 461 ? 33.334 -38.838 -13.914 1.000 29.990 481 PRO A O 1
ATOM 7093 N N . GLY A 1 462 ? 31.111 -39.123 -13.622 1.000 28.300 482 GLY A N 1
ATOM 7094 C CA . GLY A 1 462 ? 30.952 -40.286 -14.515 1.000 29.170 482 GLY A CA 1
ATOM 7095 C C . GLY A 1 462 ? 31.656 -41.572 -14.116 1.000 28.320 482 GLY A C 1
ATOM 7096 O O . GLY A 1 462 ? 31.458 -42.580 -14.767 1.000 28.490 482 GLY A O 1
ATOM 7100 N N . ALA A 1 463 ? 32.507 -41.590 -13.083 1.000 26.770 483 ALA A N 1
ATOM 7101 C CA . ALA A 1 463 ? 33.315 -42.769 -12.746 1.000 25.640 483 ALA A CA 1
ATOM 7102 C C . ALA A 1 463 ? 32.446 -43.891 -12.143 1.000 24.080 483 ALA A C 1
ATOM 7103 O O . ALA A 1 463 ? 31.367 -43.623 -11.539 1.000 27.100 483 ALA A O 1
ATOM 7110 N N . GLY A 1 464 ? 32.932 -45.085 -12.343 1.000 25.000 484 GLY A N 1
ATOM 7111 C CA . GLY A 1 464 ? 32.284 -46.319 -11.883 1.000 28.160 484 GLY A CA 1
ATOM 7112 C C . GLY A 1 464 ? 32.780 -46.637 -10.483 1.000 28.690 484 GLY A C 1
ATOM 7113 O O . GLY A 1 464 ? 32.934 -45.695 -9.684 1.000 28.920 484 GLY A O 1
ATOM 7117 N N . HIS A 1 465 ? 33.034 -47.912 -10.244 1.000 30.310 485 HIS A N 1
ATOM 7118 C CA . HIS A 1 465 ? 33.431 -48.408 -8.914 1.000 30.020 485 HIS A CA 1
ATOM 7119 C C . HIS A 1 465 ? 34.957 -48.462 -8.853 1.000 27.060 485 HIS A C 1
ATOM 7120 O O . HIS A 1 465 ? 35.518 -49.383 -9.399 1.000 26.950 485 HIS A O 1
ATOM 7135 N N . CYS A 1 466 ? 35.564 -47.450 -8.248 1.000 28.910 486 CYS A N 1
ATOM 7136 C CA . CYS A 1 466 ? 37.028 -47.351 -8.094 1.000 31.790 486 CYS A CA 1
ATOM 7137 C C . CYS A 1 466 ? 37.714 -47.464 -9.454 1.000 27.830 486 CYS A C 1
ATOM 7138 O O . CYS A 1 466 ? 38.769 -48.097 -9.529 1.000 28.130 486 CYS A O 1
ATOM 7145 N N . ALA A 1 467 ? 37.090 -46.944 -10.498 1.000 28.190 487 ALA A N 1
ATOM 7146 C CA . ALA A 1 467 ? 37.632 -47.093 -11.873 1.000 27.990 487 ALA A CA 1
ATOM 7147 C C . ALA A 1 467 ? 36.879 -46.153 -12.773 1.000 26.550 487 ALA A C 1
ATOM 7148 O O . ALA A 1 467 ? 35.764 -45.699 -12.424 1.000 29.170 487 ALA A O 1
ATOM 7155 N N . THR A 1 468 ? 37.463 -45.936 -13.939 1.000 28.350 488 THR A N 1
ATOM 7156 C CA . THR A 1 468 ? 36.779 -45.196 -15.031 1.000 29.590 488 THR A CA 1
ATOM 7157 C C . THR A 1 468 ? 35.593 -46.035 -15.513 1.000 30.170 488 THR A C 1
ATOM 7158 O O . THR A 1 468 ? 35.527 -47.276 -15.264 1.000 30.280 488 THR A O 1
ATOM 7169 N N . ASN A 1 469 ? 34.742 -45.354 -16.260 1.000 31.560 489 ASN A N 1
ATOM 7170 C CA . ASN A 1 469 ? 33.458 -45.903 -16.751 1.000 31.300 489 ASN A CA 1
ATOM 7171 C C . ASN A 1 469 ? 33.494 -45.864 -18.295 1.000 31.560 489 ASN A C 1
ATOM 7172 O O . ASN A 1 469 ? 33.526 -44.766 -18.819 1.000 31.410 489 ASN A O 1
ATOM 7183 N N . ASP A 1 470 ? 33.400 -47.017 -18.936 1.000 34.240 490 ASP A N 1
ATOM 7184 C CA . ASP A 1 470 ? 33.449 -47.129 -20.421 1.000 36.870 490 ASP A CA 1
ATOM 7185 C C . ASP A 1 470 ? 32.237 -46.441 -21.038 1.000 37.940 490 ASP A C 1
ATOM 7186 O O . ASP A 1 470 ? 32.342 -46.109 -22.217 1.000 40.940 490 ASP A O 1
ATOM 7195 N N . ALA A 1 471 ? 31.148 -46.256 -20.293 1.000 35.900 491 ALA A N 1
ATOM 7196 C CA . ALA A 1 471 ? 29.958 -45.517 -20.754 1.000 37.840 491 ALA A CA 1
ATOM 7197 C C . ALA A 1 471 ? 30.227 -44.012 -20.775 1.000 41.520 491 ALA A C 1
ATOM 7198 O O . ALA A 1 471 ? 29.544 -43.313 -21.551 1.000 36.060 491 ALA A O 1
ATOM 7205 N N . MET A 1 472 ? 31.131 -43.492 -19.924 1.000 34.330 492 MET A N 1
ATOM 7206 C CA . MET A 1 472 ? 31.419 -42.048 -19.821 1.000 33.420 492 MET A CA 1
ATOM 7207 C C . MET A 1 472 ? 32.937 -41.878 -19.869 1.000 35.500 492 MET A C 1
ATOM 7208 O O . MET A 1 472 ? 33.582 -41.396 -18.920 1.000 33.440 492 MET A O 1
ATOM 7222 N N . PRO A 1 473 ? 33.560 -42.264 -21.012 1.000 37.320 493 PRO A N 1
ATOM 7223 C CA . PRO A 1 473 ? 35.016 -42.265 -21.143 1.000 35.380 493 PRO A CA 1
ATOM 7224 C C . PRO A 1 473 ? 35.683 -40.887 -21.152 1.000 35.200 493 PRO A C 1
ATOM 7225 O O . PRO A 1 473 ? 36.889 -40.845 -20.981 1.000 36.490 493 PRO A O 1
ATOM 7236 N N . ASN A 1 474 ? 34.926 -39.798 -21.271 1.000 32.390 494 ASN A N 1
ATOM 7237 C CA . ASN A 1 474 ? 35.491 -38.429 -21.169 1.000 36.110 494 ASN A CA 1
ATOM 7238 C C . ASN A 1 474 ? 35.644 -38.018 -19.695 1.000 34.700 494 ASN A C 1
ATOM 7239 O O . ASN A 1 474 ? 36.109 -36.890 -19.427 1.000 32.870 494 ASN A O 1
ATOM 7250 N N . GLY A 1 475 ? 35.170 -38.853 -18.769 1.000 33.920 495 GLY A N 1
ATOM 7251 C CA . GLY A 1 475 ? 35.187 -38.477 -17.343 1.000 34.660 495 GLY A CA 1
ATOM 7252 C C . GLY A 1 475 ? 36.623 -38.552 -16.827 1.000 27.670 495 GLY A C 1
ATOM 7253 O O . GLY A 1 475 ? 37.427 -39.328 -17.332 1.000 30.850 495 GLY A O 1
ATOM 7257 N N . PRO A 1 476 ? 36.926 -37.767 -15.794 1.000 26.330 496 PRO A N 1
ATOM 7258 C CA . PRO A 1 476 ? 38.262 -37.725 -15.211 1.000 28.540 496 PRO A CA 1
ATOM 7259 C C . PRO A 1 476 ? 38.416 -38.792 -14.127 1.000 31.220 496 PRO A C 1
ATOM 7260 O O . PRO A 1 476 ? 37.452 -39.455 -13.765 1.000 30.170 496 PRO A O 1
ATOM 7271 N N . PHE A 1 477 ? 39.638 -38.962 -13.628 1.000 27.040 497 PHE A N 1
ATOM 7272 C CA . PHE A 1 477 ? 39.882 -39.928 -12.537 1.000 27.140 497 PHE A CA 1
ATOM 7273 C C . PHE A 1 477 ? 41.076 -39.424 -11.760 1.000 27.770 497 PHE A C 1
ATOM 7274 O O . PHE A 1 477 ? 42.035 -38.962 -12.376 1.000 27.740 497 PHE A O 1
ATOM 7291 N N . PRO A 1 478 ? 41.057 -39.497 -10.407 1.000 25.810 498 PRO A N 1
ATOM 7292 C CA . PRO A 1 478 ? 42.189 -38.985 -9.618 1.000 24.770 498 PRO A CA 1
ATOM 7293 C C . PRO A 1 478 ? 43.316 -40.008 -9.607 1.000 26.420 498 PRO A C 1
ATOM 7294 O O . PRO A 1 478 ? 43.338 -40.937 -8.819 1.000 27.500 498 PRO A O 1
ATOM 7305 N N . GLN A 1 479 ? 44.273 -39.843 -10.514 1.000 25.610 499 GLN A N 1
ATOM 7306 C CA . GLN A 1 479 ? 45.385 -40.781 -10.712 1.000 24.110 499 GLN A CA 1
ATOM 7307 C C . GLN A 1 479 ? 46.617 -40.353 -9.908 1.000 23.690 499 GLN A C 1
ATOM 7308 O O . GLN A 1 479 ? 47.582 -41.102 -9.853 1.000 24.000 499 GLN A O 1
ATOM 7322 N N . THR A 1 480 ? 46.579 -39.222 -9.247 1.000 24.110 500 THR A N 1
ATOM 7323 C CA . THR A 1 480 ? 47.794 -38.618 -8.651 1.000 24.200 500 THR A CA 1
ATOM 7324 C C . THR A 1 480 ? 47.589 -38.379 -7.148 1.000 23.760 500 THR A C 1
ATOM 7325 O O . THR A 1 480 ? 48.099 -37.411 -6.591 1.000 22.110 500 THR A O 1
ATOM 7336 N N . ASN A 1 481 ? 46.816 -39.238 -6.466 1.000 22.570 501 ASN A N 1
ATOM 7337 C CA . ASN A 1 481 ? 46.489 -38.947 -5.063 1.000 21.890 501 ASN A CA 1
ATOM 7338 C C . ASN A 1 481 ? 47.713 -39.045 -4.158 1.000 20.620 501 ASN A C 1
ATOM 7339 O O . ASN A 1 481 ? 47.726 -38.310 -3.154 1.000 22.390 501 ASN A O 1
ATOM 7350 N N . MET A 1 482 ? 48.667 -39.918 -4.425 1.000 20.820 502 MET A N 1
ATOM 7351 C CA . MET A 1 482 ? 49.847 -40.036 -3.535 1.000 21.620 502 MET A CA 1
ATOM 7352 C C . MET A 1 482 ? 50.678 -38.744 -3.626 1.000 23.650 502 MET A C 1
ATOM 7353 O O . MET A 1 482 ? 51.045 -38.146 -2.580 1.000 21.880 502 MET A O 1
ATOM 7367 N N . ALA A 1 483 ? 50.869 -38.233 -4.841 1.000 22.990 503 ALA A N 1
ATOM 7368 C CA . ALA A 1 483 ? 51.615 -36.962 -4.993 1.000 22.930 503 ALA A CA 1
ATOM 7369 C C . ALA A 1 483 ? 50.856 -35.827 -4.294 1.000 22.830 503 ALA A C 1
ATOM 7370 O O . ALA A 1 483 ? 51.507 -34.983 -3.636 1.000 22.830 503 ALA A O 1
ATOM 7377 N N . VAL A 1 484 ? 49.527 -35.770 -4.425 1.000 21.920 504 VAL A N 1
ATOM 7378 C CA . VAL A 1 484 ? 48.735 -34.675 -3.815 1.000 20.880 504 VAL A CA 1
ATOM 7379 C C . VAL A 1 484 ? 48.832 -34.770 -2.293 1.000 20.080 504 VAL A C 1
ATOM 7380 O O . VAL A 1 484 ? 48.956 -33.723 -1.601 1.000 22.950 504 VAL A O 1
ATOM 7393 N N . MET A 1 485 ? 48.696 -35.991 -1.756 1.000 21.620 505 MET A N 1
ATOM 7394 C CA . MET A 1 485 ? 48.753 -36.212 -0.283 1.000 21.260 505 MET A CA 1
ATOM 7395 C C . MET A 1 485 ? 50.148 -35.851 0.234 1.000 21.520 505 MET A C 1
ATOM 7396 O O . MET A 1 485 ? 50.236 -35.181 1.263 1.000 21.400 505 MET A O 1
ATOM 7410 N N . ILE A 1 486 ? 51.192 -36.286 -0.443 1.000 21.730 506 ILE A N 1
ATOM 7411 C CA . ILE A 1 486 ? 52.567 -35.895 -0.034 1.000 19.940 506 ILE A CA 1
ATOM 7412 C C . ILE A 1 486 ? 52.666 -34.373 -0.010 1.000 20.730 506 ILE A C 1
ATOM 7413 O O . ILE A 1 486 ? 53.254 -33.817 0.950 1.000 23.220 506 ILE A O 1
ATOM 7429 N N . ASP A 1 487 ? 52.207 -33.725 -1.060 1.000 22.900 507 ASP A N 1
ATOM 7430 C CA . ASP A 1 487 ? 52.300 -32.247 -1.114 1.000 24.550 507 ASP A CA 1
ATOM 7431 C C . ASP A 1 487 ? 51.549 -31.599 0.060 1.000 24.920 507 ASP A C 1
ATOM 7432 O O . ASP A 1 487 ? 52.015 -30.595 0.640 1.000 23.940 507 ASP A O 1
ATOM 7441 N N . TRP A 1 488 ? 50.396 -32.137 0.425 1.000 22.360 508 TRP A N 1
ATOM 7442 C CA . TRP A 1 488 ? 49.590 -31.627 1.540 1.000 21.640 508 TRP A CA 1
ATOM 7443 C C . TRP A 1 488 ? 50.354 -31.851 2.841 1.000 22.810 508 TRP A C 1
ATOM 7444 O O . TRP A 1 488 ? 50.595 -30.893 3.613 1.000 23.970 508 TRP A O 1
ATOM 7465 N N . VAL A 1 489 ? 50.690 -33.088 3.138 1.000 20.870 509 VAL A N 1
ATOM 7466 C CA . VAL A 1 489 ? 51.276 -33.465 4.441 1.000 23.640 509 VAL A CA 1
ATOM 7467 C C . VAL A 1 489 ? 52.694 -32.891 4.601 1.000 24.580 509 VAL A C 1
ATOM 7468 O O . VAL A 1 489 ? 52.997 -32.342 5.677 1.000 23.290 509 VAL A O 1
ATOM 7481 N N . GLU A 1 490 ? 53.532 -33.021 3.575 1.000 21.640 510 GLU A N 1
ATOM 7482 C CA . GLU A 1 490 ? 54.959 -32.702 3.711 1.000 20.350 510 GLU A CA 1
ATOM 7483 C C . GLU A 1 490 ? 55.246 -31.253 3.319 1.000 25.000 510 GLU A C 1
ATOM 7484 O O . GLU A 1 490 ? 56.245 -30.711 3.844 1.000 25.930 510 GLU A O 1
ATOM 7496 N N . ASN A 1 491 ? 54.489 -30.681 2.413 1.000 24.810 511 ASN A N 1
ATOM 7497 C CA . ASN A 1 491 ? 54.871 -29.370 1.813 1.000 25.120 511 ASN A CA 1
ATOM 7498 C C . ASN A 1 491 ? 53.858 -28.261 2.126 1.000 30.440 511 ASN A C 1
ATOM 7499 O O . ASN A 1 491 ? 54.079 -27.134 1.636 1.000 32.830 511 ASN A O 1
ATOM 7510 N N . GLY A 1 492 ? 52.775 -28.529 2.843 1.000 26.110 512 GLY A N 1
ATOM 7511 C CA . GLY A 1 492 ? 51.767 -27.488 3.152 1.000 26.730 512 GLY A CA 1
ATOM 7512 C C . GLY A 1 492 ? 50.852 -27.173 1.969 1.000 29.890 512 GLY A C 1
ATOM 7513 O O . GLY A 1 492 ? 50.111 -26.167 2.055 1.000 31.690 512 GLY A O 1
ATOM 7517 N N . VAL A 1 493 ? 50.825 -27.963 0.893 1.000 27.640 513 VAL A N 1
ATOM 7518 C CA . VAL A 1 493 ? 49.971 -27.602 -0.276 1.000 26.680 513 VAL A CA 1
ATOM 7519 C C . VAL A 1 493 ? 48.551 -28.150 -0.077 1.000 29.690 513 VAL A C 1
ATOM 7520 O O . VAL A 1 493 ? 48.322 -29.371 -0.245 1.000 27.180 513 VAL A O 1
ATOM 7533 N N . VAL A 1 494 ? 47.595 -27.286 0.205 1.000 28.300 514 VAL A N 1
ATOM 7534 C CA . VAL A 1 494 ? 46.196 -27.710 0.477 1.000 31.520 514 VAL A CA 1
ATOM 7535 C C . VAL A 1 494 ? 45.504 -28.030 -0.835 1.000 31.960 514 VAL A C 1
ATOM 7536 O O . VAL A 1 494 ? 45.510 -27.219 -1.786 1.000 32.970 514 VAL A O 1
ATOM 7549 N N . PRO A 1 495 ? 44.885 -29.223 -0.958 1.000 30.490 515 PRO A N 1
ATOM 7550 C CA . PRO A 1 495 ? 44.196 -29.597 -2.196 1.000 28.910 515 PRO A CA 1
ATOM 7551 C C . PRO A 1 495 ? 42.813 -28.986 -2.356 1.000 30.870 515 PRO A C 1
ATOM 7552 O O . PRO A 1 495 ? 41.781 -29.703 -2.235 1.000 27.770 515 PRO A O 1
ATOM 7563 N N . THR A 1 496 ? 42.766 -27.689 -2.625 1.000 26.830 516 THR A N 1
ATOM 7564 C CA . THR A 1 496 ? 41.473 -26.996 -2.801 1.000 28.790 516 THR A CA 1
ATOM 7565 C C . THR A 1 496 ? 40.556 -27.797 -3.722 1.000 27.410 516 THR A C 1
ATOM 7566 O O . THR A 1 496 ? 39.382 -28.087 -3.343 1.000 30.440 516 THR A O 1
ATOM 7577 N N . THR A 1 497 ? 41.013 -28.101 -4.916 1.000 25.810 517 THR A N 1
ATOM 7578 C CA . THR A 1 497 ? 40.385 -29.100 -5.797 1.000 26.090 517 THR A CA 1
ATOM 7579 C C . THR A 1 497 ? 41.305 -30.317 -5.822 1.000 26.580 517 THR A C 1
ATOM 7580 O O . THR A 1 497 ? 42.526 -30.178 -5.574 1.000 26.260 517 THR A O 1
ATOM 7591 N N . LEU A 1 498 ? 40.774 -31.493 -6.134 1.000 26.200 518 LEU A N 1
ATOM 7592 C CA . LEU A 1 498 ? 41.617 -32.690 -6.266 1.000 26.300 518 LEU A CA 1
ATOM 7593 C C . LEU A 1 498 ? 42.034 -32.872 -7.729 1.000 28.560 518 LEU A C 1
ATOM 7594 O O . LEU A 1 498 ? 41.168 -32.823 -8.622 1.000 24.810 518 LEU A O 1
ATOM 7610 N N . ASN A 1 499 ? 43.336 -33.028 -7.937 1.000 25.590 519 ASN A N 1
ATOM 7611 C CA . ASN A 1 499 ? 43.897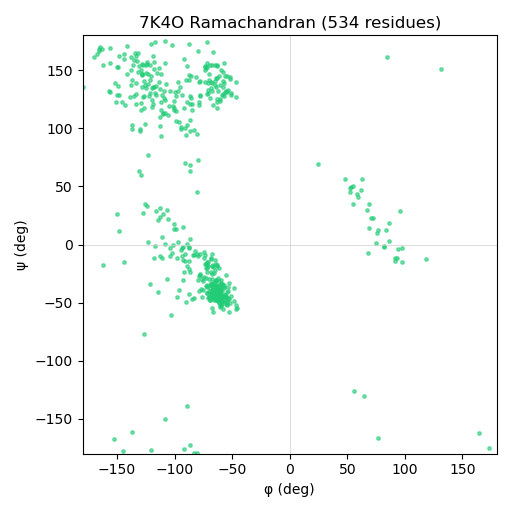 -33.217 -9.282 1.000 24.870 519 ASN A CA 1
ATOM 7612 C C . ASN A 1 499 ? 43.268 -34.441 -9.927 1.000 27.870 519 ASN A C 1
ATOM 7613 O O . ASN A 1 499 ? 43.135 -35.496 -9.256 1.000 25.720 519 ASN A O 1
ATOM 7623 N N . ALA A 1 500 ? 42.970 -34.391 -11.224 1.000 25.750 520 ALA A N 1
ATOM 7624 C CA . ALA A 1 500 ? 42.425 -35.545 -11.948 1.000 25.130 520 ALA A CA 1
ATOM 7625 C C . ALA A 1 500 ? 42.863 -35.566 -13.409 1.000 26.870 520 ALA A C 1
ATOM 7626 O O . ALA A 1 500 ? 43.336 -34.529 -13.931 1.000 28.170 520 ALA A O 1
ATOM 7633 N N . THR A 1 501 ? 42.729 -36.721 -14.015 1.000 28.150 521 THR A N 1
ATOM 7634 C CA . THR A 1 501 ? 43.212 -36.973 -15.392 1.000 29.080 521 THR A CA 1
ATOM 7635 C C . THR A 1 501 ? 42.187 -37.779 -16.149 1.000 30.110 521 THR A C 1
ATOM 7636 O O . THR A 1 501 ? 41.588 -38.700 -15.577 1.000 29.420 521 THR A O 1
ATOM 7647 N N . VAL A 1 502 ? 41.949 -37.397 -17.410 1.000 28.210 522 VAL A N 1
ATOM 7648 C CA . VAL A 1 502 ? 41.119 -38.214 -18.322 1.000 30.750 522 VAL A CA 1
ATOM 7649 C C . VAL A 1 502 ? 41.997 -39.345 -18.810 1.000 29.830 522 VAL A C 1
ATOM 7650 O O . VAL A 1 502 ? 43.062 -39.077 -19.389 1.000 33.270 522 VAL A O 1
ATOM 7663 N N . LEU A 1 503 ? 41.613 -40.592 -18.550 1.000 30.240 523 LEU A N 1
ATOM 7664 C CA . LEU A 1 503 ? 42.497 -41.749 -18.772 1.000 32.570 523 LEU A CA 1
ATOM 7665 C C . LEU A 1 503 ? 42.139 -42.513 -20.060 1.000 36.370 523 LEU A C 1
ATOM 7666 O O . LEU A 1 503 ? 42.873 -43.471 -20.374 1.000 38.440 523 LEU A O 1
ATOM 7682 N N . GLN A 1 504 ? 41.036 -42.160 -20.704 1.000 37.940 524 GLN A N 1
ATOM 7683 C CA . GLN A 1 504 ? 40.427 -42.962 -21.803 1.000 45.320 524 GLN A CA 1
ATOM 7684 C C . GLN A 1 504 ? 39.993 -41.987 -22.907 1.000 39.420 524 GLN A C 1
ATOM 7685 O O . GLN A 1 504 ? 39.773 -40.804 -22.611 1.000 35.550 524 GLN A O 1
ATOM 7699 N N . GLY A 1 505 ? 39.787 -42.504 -24.122 1.000 42.790 525 GLY A N 1
ATOM 7700 C CA . GLY A 1 505 ? 39.057 -41.771 -25.170 1.000 45.150 525 GLY A CA 1
ATOM 7701 C C . GLY A 1 505 ? 39.875 -40.675 -25.832 1.000 45.040 525 GLY A C 1
ATOM 7702 O O . GLY A 1 505 ? 41.115 -40.647 -25.690 1.000 47.350 525 GLY A O 1
ATOM 7706 N N . GLU A 1 506 ? 39.210 -39.794 -26.574 1.000 48.280 526 GLU A N 1
ATOM 7707 C CA . GLU A 1 506 ? 39.929 -38.833 -27.451 1.000 54.630 526 GLU A CA 1
ATOM 7708 C C . GLU A 1 506 ? 40.602 -37.761 -26.590 1.000 52.160 526 GLU A C 1
ATOM 7709 O O . GLU A 1 506 ? 41.535 -37.137 -27.086 1.000 47.000 526 GLU A O 1
ATOM 7721 N N . ASN A 1 507 ? 40.170 -37.554 -25.342 1.000 44.140 527 ASN A N 1
ATOM 7722 C CA . ASN A 1 507 ? 40.805 -36.534 -24.470 1.000 40.950 527 ASN A CA 1
ATOM 7723 C C . ASN A 1 507 ? 41.789 -37.174 -23.479 1.000 37.130 527 ASN A C 1
ATOM 7724 O O . ASN A 1 507 ? 42.169 -36.495 -22.524 1.000 37.980 527 ASN A O 1
ATOM 7735 N N . GLU A 1 508 ? 42.229 -38.398 -23.726 1.000 36.710 528 GLU A N 1
ATOM 7736 C CA . GLU A 1 508 ? 43.164 -39.116 -22.846 1.000 38.650 528 GLU A CA 1
ATOM 7737 C C . GLU A 1 508 ? 44.368 -38.235 -22.547 1.000 43.170 528 GLU A C 1
ATOM 7738 O O . GLU A 1 508 ? 44.970 -37.659 -23.492 1.000 40.020 528 GLU A O 1
ATOM 7750 N N . GLY A 1 509 ? 44.714 -38.111 -21.259 1.000 40.780 529 GLY A N 1
ATOM 7751 C CA . GLY A 1 509 ? 45.875 -37.327 -20.814 1.000 35.300 529 GLY A CA 1
ATOM 7752 C C . GLY A 1 509 ? 45.511 -35.925 -20.352 1.000 33.870 529 GLY A C 1
ATOM 7753 O O . GLY A 1 509 ? 46.345 -35.318 -19.692 1.000 39.970 529 GLY A O 1
ATOM 7757 N N . GLN A 1 510 ? 44.322 -35.408 -20.636 1.000 34.310 530 GLN A N 1
ATOM 7758 C CA . GLN A 1 510 ? 43.901 -34.052 -20.236 1.000 38.040 530 GLN A CA 1
ATOM 7759 C C . GLN A 1 510 ? 43.688 -33.962 -18.720 1.000 36.540 530 GLN A C 1
ATOM 7760 O O . GLN A 1 510 ? 43.251 -34.952 -18.088 1.000 33.980 530 GLN A O 1
ATOM 7774 N N . ASN A 1 511 ? 43.984 -32.792 -18.193 1.000 35.070 531 ASN A N 1
ATOM 7775 C CA . ASN A 1 511 ? 43.816 -32.465 -16.768 1.000 33.580 531 ASN A CA 1
ATOM 7776 C C . ASN A 1 511 ? 42.401 -31.998 -16.488 1.000 38.600 531 ASN A C 1
ATOM 7777 O O . ASN A 1 511 ? 41.802 -31.326 -17.324 1.000 38.020 531 ASN A O 1
ATOM 7788 N N . GLN A 1 512 ? 41.890 -32.345 -15.309 1.000 30.030 532 GLN A N 1
ATOM 7789 C CA . GLN A 1 512 ? 40.666 -31.762 -14.717 1.000 30.760 532 GLN A CA 1
ATOM 7790 C C . GLN A 1 512 ? 40.833 -31.662 -13.204 1.000 30.430 532 GLN A C 1
ATOM 7791 O O . GLN A 1 512 ? 41.749 -32.289 -12.644 1.000 33.850 532 GLN A O 1
ATOM 7805 N N . GLN A 1 513 ? 40.038 -30.804 -12.617 1.000 27.500 533 GLN A N 1
ATOM 7806 C CA . GLN A 1 513 ? 40.007 -30.599 -11.172 1.000 30.410 533 GLN A CA 1
ATOM 7807 C C . GLN A 1 513 ? 38.671 -31.115 -10.628 1.000 29.970 533 GLN A C 1
ATOM 7808 O O . GLN A 1 513 ? 37.636 -30.910 -11.276 1.000 31.680 533 GLN A O 1
ATOM 7822 N N . LEU A 1 514 ? 38.691 -31.643 -9.400 1.000 27.750 534 LEU A N 1
ATOM 7823 C CA . LEU A 1 514 ? 37.441 -32.094 -8.702 1.000 25.230 534 LEU A CA 1
ATOM 7824 C C . LEU A 1 514 ? 37.136 -31.196 -7.529 1.000 25.210 534 LEU A C 1
ATOM 7825 O O . LEU A 1 514 ? 38.019 -30.897 -6.693 1.000 27.020 534 LEU A O 1
ATOM 7841 N N . CYS A 1 515 ? 35.897 -30.690 -7.467 1.000 24.150 535 CYS A N 1
ATOM 7842 C CA . CYS A 1 515 ? 35.380 -29.846 -6.371 1.000 26.360 535 CYS A CA 1
ATOM 7843 C C . CYS A 1 515 ? 35.320 -30.647 -5.060 1.000 25.250 535 CYS A C 1
ATOM 7844 O O . CYS A 1 515 ? 34.990 -31.856 -5.103 1.000 27.200 535 CYS A O 1
ATOM 7851 N N . ALA A 1 516 ? 35.663 -29.993 -3.971 1.000 26.280 536 ALA A N 1
ATOM 7852 C CA . ALA A 1 516 ? 35.598 -30.521 -2.597 1.000 25.250 536 ALA A CA 1
ATOM 7853 C C . ALA A 1 516 ? 34.196 -30.295 -2.075 1.000 24.600 536 ALA A C 1
ATOM 7854 O O . ALA A 1 516 ? 33.705 -29.149 -2.075 1.000 25.810 536 ALA A O 1
ATOM 7861 N N . TRP A 1 517 ? 33.583 -31.372 -1.612 1.000 24.130 537 TRP A N 1
ATOM 7862 C CA . TRP A 1 517 ? 32.305 -31.322 -0.873 1.000 26.180 537 TRP A CA 1
ATOM 7863 C C . TRP A 1 517 ? 32.397 -30.240 0.174 1.000 24.370 537 TRP A C 1
ATOM 7864 O O . TRP A 1 517 ? 33.406 -30.109 0.859 1.000 25.430 537 TRP A O 1
ATOM 7885 N N . PRO A 1 518 ? 31.353 -29.428 0.436 1.000 23.940 538 PRO A N 1
ATOM 7886 C CA . PRO A 1 518 ? 30.018 -29.512 -0.185 1.000 26.080 538 PRO A CA 1
ATOM 7887 C C . PRO A 1 518 ? 29.776 -28.666 -1.438 1.000 28.290 538 PRO A C 1
ATOM 7888 O O . PRO A 1 518 ? 28.622 -28.557 -1.867 1.000 28.220 538 PRO A O 1
ATOM 7899 N N . LEU A 1 519 ? 30.852 -28.174 -2.043 1.000 27.740 539 LEU A N 1
ATOM 7900 C CA . LEU A 1 519 ? 30.742 -27.484 -3.340 1.000 28.180 539 LEU A CA 1
ATOM 7901 C C . LEU A 1 519 ? 30.482 -28.530 -4.417 1.000 31.350 539 LEU A C 1
ATOM 7902 O O . LEU A 1 519 ? 30.887 -29.714 -4.294 1.000 26.760 539 LEU A O 1
ATOM 7918 N N . ARG A 1 520 ? 29.825 -28.113 -5.502 1.000 28.650 540 ARG A N 1
ATOM 7919 C CA . ARG A 1 520 ? 29.581 -28.970 -6.681 1.000 26.790 540 ARG A CA 1
ATOM 7920 C C . ARG A 1 520 ? 30.134 -28.295 -7.938 1.000 29.720 540 ARG A C 1
ATOM 7921 O O . ARG A 1 520 ? 30.201 -27.053 -7.971 1.000 31.080 540 ARG A O 1
ATOM 7942 N N . PRO A 1 521 ? 30.484 -29.057 -8.992 1.000 28.590 541 PRO A N 1
ATOM 7943 C CA . PRO A 1 521 ? 31.047 -28.474 -10.205 1.000 30.350 541 PRO A CA 1
ATOM 7944 C C . PRO A 1 521 ? 29.962 -27.837 -11.077 1.000 33.090 541 PRO A C 1
ATOM 7945 O O . PRO A 1 521 ? 28.886 -28.378 -11.216 1.000 31.230 541 PRO A O 1
ATOM 7956 N N . LEU A 1 522 ? 30.290 -26.702 -11.661 1.000 33.180 542 LEU A N 1
ATOM 7957 C CA . LEU A 1 522 ? 29.410 -26.086 -12.692 1.000 33.550 542 LEU A CA 1
ATOM 7958 C C . LEU A 1 522 ? 30.320 -25.410 -13.707 1.000 33.670 542 LEU A C 1
ATOM 7959 O O . LEU A 1 522 ? 31.198 -24.612 -13.293 1.000 36.200 542 LEU A O 1
ATOM 7975 N N . TRP A 1 523 ? 30.194 -25.802 -14.964 1.000 33.630 543 TRP A N 1
ATOM 7976 C CA . TRP A 1 523 ? 30.991 -25.172 -16.049 1.000 36.880 543 TRP A CA 1
ATOM 7977 C C . TRP A 1 523 ? 30.212 -23.984 -16.626 1.000 38.200 543 TRP A C 1
ATOM 7978 O O . TRP A 1 523 ? 28.972 -24.071 -16.771 1.000 41.520 543 TRP A O 1
ATOM 7999 N N . THR A 1 524 ? 30.955 -22.930 -16.942 1.000 45.960 544 THR A N 1
ATOM 8000 C CA . THR A 1 524 ? 30.454 -21.687 -17.590 1.000 48.960 544 THR A CA 1
ATOM 8001 C C . THR A 1 524 ? 31.193 -21.483 -18.914 1.000 50.270 544 THR A C 1
ATOM 8002 O O . THR A 1 524 ? 32.179 -22.218 -19.212 1.000 42.930 544 THR A O 1
ATOM 8013 N N . ASN A 1 525 ? 30.752 -20.501 -19.702 1.000 53.890 545 ASN A N 1
ATOM 8014 C CA . ASN A 1 525 ? 31.501 -20.056 -20.906 1.000 47.960 545 ASN A CA 1
ATOM 8015 C C . ASN A 1 525 ? 31.587 -21.220 -21.886 1.000 47.200 545 ASN A C 1
ATOM 8016 O O . ASN A 1 525 ? 32.716 -21.618 -22.280 1.000 48.960 545 ASN A O 1
ATOM 8027 N N . ASN A 1 526 ? 30.429 -21.759 -22.268 1.000 47.520 546 ASN A N 1
ATOM 8028 C CA . ASN A 1 526 ? 30.367 -22.853 -23.267 1.000 52.710 546 ASN A CA 1
ATOM 8029 C C . ASN A 1 526 ? 31.305 -23.988 -22.840 1.000 52.790 546 ASN A C 1
ATOM 8030 O O . ASN A 1 526 ? 32.114 -24.458 -23.677 1.000 56.390 546 ASN A O 1
ATOM 8041 N N . GLY A 1 527 ? 31.218 -24.416 -21.569 1.000 52.700 547 GLY A N 1
ATOM 8042 C CA . GLY A 1 527 ? 31.891 -25.640 -21.107 1.000 48.070 547 GLY A CA 1
ATOM 8043 C C . GLY A 1 527 ? 33.386 -25.487 -20.988 1.000 45.490 547 GLY A C 1
ATOM 8044 O O . GLY A 1 527 ? 34.086 -26.525 -20.989 1.000 48.210 547 GLY A O 1
ATOM 8048 N N . THR A 1 528 ? 33.880 -24.263 -20.845 1.000 44.300 548 THR A N 1
ATOM 8049 C CA . THR A 1 528 ? 35.342 -24.024 -20.917 1.000 51.670 548 THR A CA 1
ATOM 8050 C C . THR A 1 528 ? 35.911 -23.725 -19.529 1.000 44.690 548 THR A C 1
ATOM 8051 O O . THR A 1 528 ? 37.093 -24.039 -19.326 1.000 50.500 548 THR A O 1
ATOM 8062 N N . THR A 1 529 ? 35.145 -23.131 -18.617 1.000 44.910 549 THR A N 1
ATOM 8063 C CA . THR A 1 529 ? 35.696 -22.771 -17.288 1.000 45.620 549 THR A CA 1
ATOM 8064 C C . THR A 1 529 ? 34.873 -23.436 -16.189 1.000 41.860 549 THR A C 1
ATOM 8065 O O . THR A 1 529 ? 33.637 -23.307 -16.191 1.000 41.970 549 THR A O 1
ATOM 8076 N N . MET A 1 530 ? 35.551 -24.143 -15.299 1.000 42.420 550 MET A N 1
ATOM 8077 C CA . MET A 1 530 ? 34.872 -24.881 -14.204 1.000 35.540 550 MET A CA 1
ATOM 8078 C C . MET A 1 530 ? 34.897 -24.054 -12.920 1.000 36.950 550 MET A C 1
ATOM 8079 O O . MET A 1 530 ? 35.927 -23.482 -12.568 1.000 37.270 550 MET A O 1
ATOM 8093 N N . GLU A 1 531 ? 33.754 -23.946 -12.269 1.000 31.570 551 GLU A N 1
ATOM 8094 C CA . GLU A 1 531 ? 33.638 -23.334 -10.942 1.000 35.810 551 GLU A CA 1
ATOM 8095 C C . GLU A 1 531 ? 33.138 -24.404 -9.957 1.000 32.840 551 GLU A C 1
ATOM 8096 O O . GLU A 1 531 ? 32.544 -25.412 -10.394 1.000 31.850 551 GLU A O 1
ATOM 8108 N N . CYS A 1 532 ? 33.428 -24.178 -8.698 1.000 33.290 552 CYS A N 1
ATOM 8109 C CA . CYS A 1 532 ? 32.941 -25.017 -7.579 1.000 30.710 552 CYS A CA 1
ATOM 8110 C C . CYS A 1 532 ? 31.943 -24.162 -6.823 1.000 30.900 552 CYS A C 1
ATOM 8111 O O . CYS A 1 532 ? 32.349 -23.158 -6.242 1.000 35.240 552 CYS A O 1
ATOM 8118 N N . VAL A 1 533 ? 30.674 -24.540 -6.863 1.000 30.410 553 VAL A N 1
ATOM 8119 C CA . VAL A 1 533 ? 29.577 -23.657 -6.402 1.000 31.760 553 VAL A CA 1
ATOM 8120 C C . VAL A 1 533 ? 28.841 -24.268 -5.225 1.000 29.920 553 VAL A C 1
ATOM 8121 O O . VAL A 1 533 ? 28.742 -25.484 -5.111 1.000 31.370 553 VAL A O 1
ATOM 8134 N N . TYR A 1 534 ? 28.307 -23.392 -4.405 1.000 30.880 554 TYR A N 1
ATOM 8135 C CA . TYR A 1 534 ? 27.440 -23.734 -3.266 1.000 30.200 554 TYR A CA 1
ATOM 8136 C C . TYR A 1 534 ? 25.986 -23.715 -3.735 1.000 32.910 554 TYR A C 1
ATOM 8137 O O . TYR A 1 534 ? 25.503 -22.640 -4.075 1.000 33.730 554 TYR A O 1
ATOM 8155 N N . ASN A 1 535 ? 25.305 -24.839 -3.683 1.000 30.550 555 ASN A N 1
ATOM 8156 C CA . ASN A 1 535 ? 23.896 -24.959 -4.159 1.000 28.820 555 ASN A CA 1
ATOM 8157 C C . ASN A 1 535 ? 23.112 -25.781 -3.145 1.000 28.740 555 ASN A C 1
ATOM 8158 O O . ASN A 1 535 ? 23.287 -27.003 -3.103 1.000 30.140 555 ASN A O 1
ATOM 8169 N N . GLN A 1 536 ? 22.369 -25.113 -2.286 1.000 30.340 556 GLN A N 1
ATOM 8170 C CA . GLN A 1 536 ? 21.673 -25.755 -1.151 1.000 32.880 556 GLN A CA 1
ATOM 8171 C C . GLN A 1 536 ? 20.762 -26.881 -1.639 1.000 35.390 556 GLN A C 1
ATOM 8172 O O . GLN A 1 536 ? 20.702 -27.932 -0.982 1.000 31.880 556 GLN A O 1
ATOM 8186 N N . ARG A 1 537 ? 20.027 -26.669 -2.712 1.000 33.920 557 ARG A N 1
ATOM 8187 C CA . ARG A 1 537 ? 19.084 -27.682 -3.220 1.000 36.850 557 ARG A CA 1
ATOM 8188 C C . ARG A 1 537 ? 19.859 -28.961 -3.567 1.000 33.040 557 ARG A C 1
ATOM 8189 O O . ARG A 1 537 ? 19.391 -30.085 -3.250 1.000 31.870 557 ARG A O 1
ATOM 8210 N N . SER A 1 538 ? 21.004 -28.835 -4.226 1.000 30.630 558 SER A N 1
ATOM 8211 C CA . SER A 1 538 ? 21.847 -30.003 -4.573 1.000 30.710 558 SER A CA 1
ATOM 8212 C C . SER A 1 538 ? 22.371 -30.642 -3.278 1.000 28.940 558 SER A C 1
ATOM 8213 O O . SER A 1 538 ? 22.329 -31.867 -3.199 1.000 30.080 558 SER A O 1
ATOM 8221 N N . ILE A 1 539 ? 22.892 -29.835 -2.353 1.000 27.960 559 ILE A N 1
ATOM 8222 C CA . ILE A 1 539 ? 23.488 -30.390 -1.107 1.000 28.810 559 ILE A CA 1
ATOM 8223 C C . ILE A 1 539 ? 22.405 -31.211 -0.415 1.000 31.860 559 ILE A C 1
ATOM 8224 O O . ILE A 1 539 ? 22.691 -32.325 0.033 1.000 28.480 559 ILE A O 1
ATOM 8240 N N . ASP A 1 540 ? 21.183 -30.677 -0.353 1.000 30.210 560 ASP A N 1
ATOM 8241 C CA . ASP A 1 540 ? 20.078 -31.353 0.383 1.000 30.430 560 ASP A CA 1
ATOM 8242 C C . ASP A 1 540 ? 19.758 -32.683 -0.278 1.000 26.870 560 ASP A C 1
ATOM 8243 O O . ASP A 1 540 ? 19.318 -33.598 0.446 1.000 29.970 560 ASP A O 1
ATOM 8252 N N . SER A 1 541 ? 19.936 -32.833 -1.590 1.000 27.070 561 SER A N 1
ATOM 8253 C CA . SER A 1 541 ? 19.602 -34.082 -2.319 1.000 29.050 561 SER A CA 1
ATOM 8254 C C . SER A 1 541 ? 20.515 -35.238 -1.881 1.000 29.170 561 SER A C 1
ATOM 8255 O O . SER A 1 541 ? 20.157 -36.376 -2.132 1.000 28.300 561 SER A O 1
ATOM 8263 N N . TRP A 1 542 ? 21.669 -34.920 -1.279 1.000 27.520 562 TRP A N 1
ATOM 8264 C CA . TRP A 1 542 ? 22.656 -35.948 -0.860 1.000 26.940 562 TRP A CA 1
ATOM 8265 C C . TRP A 1 542 ? 22.419 -36.362 0.588 1.000 27.960 562 TRP A C 1
ATOM 8266 O O . TRP A 1 542 ? 23.242 -37.170 1.102 1.000 27.130 562 TRP A O 1
ATOM 8287 N N . HIS A 1 543 ? 21.458 -35.756 1.264 1.000 25.580 563 HIS A N 1
ATOM 8288 C CA . HIS A 1 543 ? 21.247 -35.978 2.710 1.000 26.840 563 HIS A CA 1
ATOM 8289 C C . HIS A 1 543 ? 19.967 -36.779 2.883 1.000 30.890 563 HIS A C 1
ATOM 8290 O O . HIS A 1 543 ? 18.934 -36.377 2.310 1.000 28.830 563 HIS A O 1
ATOM 8305 N N . TYR A 1 544 ? 20.019 -37.825 3.685 1.000 28.870 564 TYR A N 1
ATOM 8306 C CA . TYR A 1 544 ? 18.878 -38.750 3.860 1.000 28.570 564 TYR A CA 1
ATOM 8307 C C . TYR A 1 544 ? 18.523 -38.891 5.331 1.000 30.210 564 TYR A C 1
ATOM 8308 O O . TYR A 1 544 ? 19.360 -39.001 6.204 1.000 28.240 564 TYR A O 1
ATOM 8326 N N . ASP A 1 545 ? 17.207 -38.882 5.583 1.000 28.320 565 ASP A N 1
ATOM 8327 C CA . ASP A 1 545 ? 16.643 -39.135 6.913 1.000 27.250 565 ASP A CA 1
ATOM 8328 C C . ASP A 1 545 ? 16.256 -40.614 6.977 1.000 28.890 565 ASP A C 1
ATOM 8329 O O . ASP A 1 545 ? 15.261 -41.038 6.304 1.000 28.470 565 ASP A O 1
ATOM 8338 N N . LEU A 1 546 ? 17.033 -41.430 7.692 1.000 26.810 566 LEU A N 1
ATOM 8339 C CA . LEU A 1 546 ? 16.756 -42.885 7.756 1.000 23.990 566 LEU A CA 1
ATOM 8340 C C . LEU A 1 546 ? 15.760 -43.125 8.894 1.000 29.860 566 LEU A C 1
ATOM 8341 O O . LEU A 1 546 ? 16.117 -43.682 9.959 1.000 25.950 566 LEU A O 1
ATOM 8357 N N . ASP A 1 547 ? 14.529 -42.652 8.701 1.000 31.330 567 ASP A N 1
ATOM 8358 C CA . ASP A 1 547 ? 13.538 -42.653 9.800 1.000 29.520 567 ASP A CA 1
ATOM 8359 C C . ASP A 1 547 ? 12.980 -44.059 10.085 1.000 30.010 567 ASP A C 1
ATOM 8360 O O . ASP A 1 547 ? 12.308 -44.193 11.109 1.000 30.480 567 ASP A O 1
ATOM 8369 N N . ALA A 1 548 ? 13.294 -45.088 9.312 1.000 26.910 568 ALA A N 1
ATOM 8370 C CA . ALA A 1 548 ? 12.976 -46.487 9.655 1.000 26.750 568 ALA A CA 1
ATOM 8371 C C . ALA A 1 548 ? 13.861 -47.010 10.798 1.000 27.250 568 ALA A C 1
ATOM 8372 O O . ALA A 1 548 ? 13.551 -48.077 11.351 1.000 26.250 568 ALA A O 1
ATOM 8379 N N . VAL A 1 549 ? 14.995 -46.371 11.039 1.000 25.890 569 VAL A N 1
ATOM 8380 C CA . VAL A 1 549 ? 16.032 -46.915 11.942 1.000 25.650 569 VAL A CA 1
ATOM 8381 C C . VAL A 1 549 ? 16.080 -46.079 13.199 1.000 24.780 569 VAL A C 1
ATOM 8382 O O . VAL A 1 549 ? 16.381 -44.889 13.140 1.000 27.040 569 VAL A O 1
ATOM 8395 N N . PRO A 1 550 ? 15.698 -46.606 14.399 1.000 26.030 570 PRO A N 1
ATOM 8396 C CA . PRO A 1 550 ? 15.684 -45.763 15.598 1.000 25.920 570 PRO A CA 1
ATOM 8397 C C . PRO A 1 550 ? 17.086 -45.244 16.000 1.000 25.090 570 PRO A C 1
ATOM 8398 O O . PRO A 1 550 ? 17.196 -44.176 16.488 1.000 28.210 570 PRO A O 1
ATOM 8409 N N . MET A 1 551 ? 18.097 -46.067 15.788 1.000 26.510 571 MET A N 1
ATOM 8410 C CA . MET A 1 551 ? 19.497 -45.699 16.150 1.000 27.260 571 MET A CA 1
ATOM 8411 C C . MET A 1 551 ? 19.970 -44.666 15.126 1.000 27.930 571 MET A C 1
ATOM 8412 O O . MET A 1 551 ? 19.707 -44.809 13.931 1.000 26.960 571 MET A O 1
ATOM 8426 N N . PRO A 1 552 ? 20.877 -43.747 15.512 1.000 29.920 572 PRO A N 1
ATOM 8427 C CA . PRO A 1 552 ? 21.643 -42.976 14.540 1.000 27.950 572 PRO A CA 1
ATOM 8428 C C . PRO A 1 552 ? 22.467 -43.945 13.697 1.000 28.550 572 PRO A C 1
ATOM 8429 O O . PRO A 1 552 ? 23.110 -44.880 14.156 1.000 29.840 572 PRO A O 1
ATOM 8440 N N . VAL A 1 553 ? 22.473 -43.681 12.413 1.000 24.570 573 VAL A N 1
ATOM 8441 C CA . VAL A 1 553 ? 23.290 -44.468 11.478 1.000 23.730 573 VAL A CA 1
ATOM 8442 C C . VAL A 1 553 ? 24.370 -43.532 10.944 1.000 22.820 573 VAL A C 1
ATOM 8443 O O . VAL A 1 553 ? 24.053 -42.663 10.111 1.000 24.910 573 VAL A O 1
ATOM 8456 N N . TYR A 1 554 ? 25.582 -43.655 11.475 1.000 22.640 574 TYR A N 1
ATOM 8457 C CA . TYR A 1 554 ? 26.689 -42.765 11.009 1.000 22.350 574 TYR A CA 1
ATOM 8458 C C . TYR A 1 554 ? 27.163 -43.234 9.654 1.000 24.070 574 TYR A C 1
ATOM 8459 O O . TYR A 1 554 ? 27.672 -42.356 8.892 1.000 24.590 574 TYR A O 1
#

Solvent-accessible surface area: 21067 Å² total; per-residue (Å²): 160,75,16,77,67,25,75,92,0,14,49,62,85,57,0,77,91,6,19,6,97,49,82,72,37,170,24,4,55,14,66,49,123,33,9,72,32,96,67,33,91,105,30,95,22,74,30,51,55,6,42,87,32,85,9,54,14,0,30,0,30,2,5,2,35,17,69,83,68,147,85,30,98,0,44,0,19,0,9,0,0,8,28,116,65,25,101,54,27,0,0,0,1,2,6,32,45,13,16,1,11,39,32,85,117,27,0,3,0,0,9,42,43,4,0,0,0,0,5,0,1,2,28,15,59,16,45,103,63,47,0,27,104,25,0,47,122,56,122,51,62,10,31,147,38,9,9,84,3,1,0,46,58,0,1,61,10,0,1,59,0,0,47,23,0,0,62,79,5,24,52,24,57,142,110,60,105,8,56,1,0,0,14,12,16,18,4,0,0,0,0,0,0,0,0,4,15,73,44,12,113,3,6,32,0,0,1,0,0,1,0,9,2,0,4,0,0,4,9,0,5,5,0,10,3,0,0,0,0,57,76,55,109,46,50,1,21,29,6,1,4,72,53,1,9,56,42,5,0,52,44,0,8,60,53,2,33,51,125,28,102,4,0,5,5,0,0,22,1,61,70,79,42,73,13,49,94,3,98,43,93,92,20,93,39,88,63,74,248,80,54,46,64,18,112,31,81,2,35,60,120,0,8,87,0,0,83,36,5,37,78,1,3,41,6,83,134,55,98,38,0,0,4,8,17,8,10,6,6,44,28,68,7,0,80,4,92,81,68,99,134,86,41,122,37,20,50,52,39,24,104,57,0,1,5,0,2,2,1,0,43,68,36,86,24,57,91,35,140,52,2,125,70,18,70,44,48,36,0,28,86,42,0,50,63,2,9,158,90,3,73,80,6,0,1,3,6,131,8,53,1,52,76,2,59,138,61,44,2,45,0,0,0,5,0,5,0,2,0,64,15,4,0,0,0,2,0,0,42,0,0,18,11,0,33,55,70,30,30,89,146,80,102,52,96,48,0,5,104,15,0,20,100,6,0,25,0,0,8,0,13,1,4,4,42,21,36,28,29,118,44,3,41,32,6,3,2,0,29,25,1,3,38,25,0,12,50,9,34,44,95,60,74,84,8,97,40,0,44,0,23,2,33,53,44,162,50,117,56,101,90,28,61,3,5,6,1,11,62,2,10,59,36,46,109,152,11,91,61,52,81,40,35,94,53,88,120,0,0,77,16,4,70,45,110,12,79,5,10,124,109,78,7,56

Secondary structure (DSSP, 8-state):
----SHHHHSSHHHHHHHSPPTTSSTTEEEEEEEEEEEEEEEEEEEETTEEEEEEEEEEEEEEEEETT-TT--EEEEEEEE-GGG--SEEEEE--BTTBS--TTSSTHHHHTTTEEEEEE-TTSSSTTS-TGGGSEEETTEE-HHHHHIIIIIHHHHHHHHHHHHHHHHTT--TTS--EEEEEEETHHHHHHHHHHTT-TTS-SEEEEES---SHHHHHHHTTHHHHHHHHHT----HHHHHHHHHHHHHHHGGGGT--SS--S-HHHHHHH--GGGGTT-EEEE---SSS--EEEE--HHHHHHHHHHHT--B-TTS-B----PPTTS---TT--EEETTTTEEE----HHHHHHIIIIIS-S-S-----TT--HHHHHHHHHHHHHHHTTTT-------HHHHHTT-EEEEEEETT-SSS-THHHHHHHHHHHHHHSTTS-HHHHHHHHHTTEEEEEETT--SSS--TTSTT-EE---HHHHHHHHHHH----SSEEEEE-SSTTTT-EEEEPBTT-EEEEETTTTEEEEE--HHHHHHT----TT-SS---

B-factor: mean 33.71, std 16.23, range [0.5, 155.56]

InterPro domains:
  IPR011118 Tannase/feruloyl esterase [PF07519] (90-550)
  IPR011118 Tannase/feruloyl esterase [PTHR33938] (21-554)
  IPR029058 Alpha/Beta hydrolase fold [SSF53474] (193-510)

Nearest PDB structures (foldseek):
  7k4o-assembly1_A  TM=1.002E+00  e=0.000E+00  Aspergillus niger
  3wmt-assembly1_B  TM=8.128E-01  e=1.209E-31  Aspergillus oryzae RIB40
  3wmt-assembly1_A  TM=7.893E-01  e=1.981E-31  Aspergillus oryzae RIB40
  6g21-assembly2_B  TM=7.767E-01  e=1.028E-30  Aspergillus oryzae RIB40
  6qg9-assembly9_I  TM=6.581E-01  e=3.480E-26  Piscinibacter sakaiensis

Radius of gyration: 23.96 Å; Cα contacts (8 Å, |Δi|>4): 1286; chains: 1; bounding box: 72×55×52 Å

Sequence (554 aa):
ATPSSSTLAELCTDSSIVKAALPPSEFIQGITIDSSSDSVTTEVVTNSSSVSSEFYPSATINYCNVTFAYSSHDGIDDGDQVLLEIWLPAPTTDFQNRWLSTGGGGYAINSGDDQQSLPGGVMYGAASGMTDGGFGGFSNNADTAMLLANGTLLDYETLYMFAYKAHRELSLIGKALTRRNVYGMSDSSDKLYAYYQGCSSEGGREGWSQVQRFGDEWDGAIIGAPAFRWSFQQTQHLYSNVVEKTLDYYPPPCELDKIVNETIAACDAMDGKVDWVVARTDLCLLDFDISTIEGKPYSCAASRGTPAQNGTVSAKGIEVAKTIINGLHDSQGRRVYFSYQPTAAFDDAETQYNSTTGQWGLDIDQLGGEYIALLVDKNGTTTLDSLDGVTYDTLKKDWMISSGLQEYYSTLQTTWPDLTPFHEAGGKKVIHFHGDADFSIPTAASIRYWESVRSSSIMYPNQDYNSSAEALNEWYRLYTVPGAGHCATNDAMPNGPFPQTNMAVMIDWVENGVVPTTLNATVLQGENEGQNQQLCAWPLRPLWTNNGTTMECVYNQRSIDSWHYDLDAVPMPVY

Foldseek 3Di:
DFDQWQVRLFDLVLLLVQFDAACPPPQKHWDSVFKDKDWDAQCWADDLQAHTDTFIWIWIKTWMAGPPDPPFIKMKIKTAGTLVLADLEAEEEADDQQAGHPPPHPRVRQNNNNHTYMTMRLRQPDNVGGLLNVQFPAQVHGPVSSLQSLQADVSVVGLVRSSSSNCRNSVNDPVRHRAYEYAYEESRLLRQLSCLLPPQVSHQEYEHELYCAQPLQQLLLLQVLLQLCVVLVHQDALQLQVLLLLVLLVVQCCVQVANQSWRQQLLCSVVPPQSVVQFFQWTWDPADVQGHIDIDGNHPSNSVSVVSQQAAQADPVRFHADGHAGRSARQPSSHWHADPVVRDTHRDHRQSNQQCCCCVVSNGDSGDPDCVPPHSVNSSVSSQVCCVVCVNGRNSLNQASVSNVVSNHAYEYEYENRERSRHPLVVVVSLVSNLCVHPVPDDDVVSNVVSLLGYWYWYWICQYRQGRDPSRQQTWGQNHVVVVRCCVSPVVDRCQWGWTARCGDPRHGDIDTTHTPPWGWHADDRNDRIDTHDDPSSSVSSDDDNVVHPDDSD

Organism: Aspergillus niger (strain ATCC MYA-4892 / CBS 513.88 / FGSC A1513) (NCBI:txid425011)